Protein AF-A2EBG5-F1 (afdb_monomer)

Mean predicted aligned error: 16.67 Å

pLDDT: mean 77.77, std 15.53, range [26.28, 98.25]

Structure (mmCIF, N/CA/C/O backbone):
data_AF-A2EBG5-F1
#
_entry.id   AF-A2EBG5-F1
#
loop_
_atom_site.group_PDB
_atom_site.id
_atom_site.type_symbol
_atom_site.label_atom_id
_atom_site.label_alt_id
_atom_site.label_comp_id
_atom_site.label_asym_id
_atom_site.label_entity_id
_atom_site.label_seq_id
_atom_site.pdbx_PDB_ins_code
_atom_site.Cartn_x
_atom_site.Cartn_y
_atom_site.Cartn_z
_atom_site.occupancy
_atom_site.B_iso_or_equiv
_atom_site.auth_seq_id
_atom_site.auth_comp_id
_atom_site.auth_asym_id
_atom_site.auth_atom_id
_atom_site.pdbx_PDB_model_num
ATOM 1 N N . MET A 1 1 ? 37.237 -1.252 12.265 1.00 36.84 1 MET A N 1
ATOM 2 C CA . MET A 1 1 ? 36.069 -1.324 13.162 1.00 36.84 1 MET A CA 1
ATOM 3 C C . MET A 1 1 ? 34.846 -1.280 12.258 1.00 36.84 1 MET A C 1
ATOM 5 O O . MET A 1 1 ? 34.469 -0.210 11.811 1.00 36.84 1 MET A O 1
ATOM 9 N N . PHE A 1 2 ? 34.383 -2.451 11.811 1.00 32.06 2 PHE A N 1
ATOM 10 C CA . PHE A 1 2 ? 33.232 -2.589 10.913 1.00 32.06 2 PHE A CA 1
ATOM 11 C C . PHE A 1 2 ? 31.987 -2.681 11.798 1.00 32.06 2 PHE A C 1
ATOM 13 O O . PHE A 1 2 ? 31.692 -3.750 12.328 1.00 32.06 2 PHE A O 1
ATOM 20 N N . GLU A 1 3 ? 31.298 -1.564 12.012 1.00 26.28 3 GLU A N 1
ATOM 21 C CA . GLU A 1 3 ? 29.952 -1.600 12.581 1.00 26.28 3 GLU A CA 1
ATOM 22 C C . GLU A 1 3 ? 29.000 -2.102 11.495 1.00 26.28 3 GLU A C 1
ATOM 24 O O . GLU A 1 3 ? 28.551 -1.370 10.615 1.00 26.28 3 GLU A O 1
ATOM 29 N N . PHE A 1 4 ? 28.751 -3.408 11.527 1.00 34.09 4 PHE A N 1
ATOM 30 C CA . PHE A 1 4 ? 27.651 -4.040 10.817 1.00 34.09 4 PHE A CA 1
ATOM 31 C C . PHE A 1 4 ? 26.354 -3.556 11.484 1.00 34.09 4 PHE A C 1
ATOM 33 O O . PHE A 1 4 ? 25.871 -4.151 12.446 1.00 34.09 4 PHE A O 1
ATOM 40 N N . LEU A 1 5 ? 25.820 -2.426 11.017 1.00 33.69 5 LEU A N 1
ATOM 41 C CA . LEU A 1 5 ? 24.484 -1.963 11.381 1.00 33.69 5 LEU A CA 1
ATOM 42 C C . LEU A 1 5 ? 23.469 -2.927 10.758 1.00 33.69 5 LEU A C 1
ATOM 44 O O . LEU A 1 5 ? 22.979 -2.718 9.651 1.00 33.69 5 LEU A O 1
ATOM 48 N N . PHE A 1 6 ? 23.172 -4.016 11.464 1.00 37.00 6 PHE A N 1
ATOM 49 C CA . PHE A 1 6 ? 21.979 -4.808 11.206 1.00 37.00 6 PHE A CA 1
ATOM 50 C C . PHE A 1 6 ? 20.765 -3.920 11.495 1.00 37.00 6 PHE A C 1
ATOM 52 O O . PHE A 1 6 ? 20.332 -3.798 12.642 1.00 37.00 6 PHE A O 1
ATOM 59 N N . SER A 1 7 ? 20.211 -3.277 10.464 1.00 40.28 7 SER A N 1
ATOM 60 C CA . SER A 1 7 ? 18.866 -2.718 10.554 1.00 40.28 7 SER A CA 1
ATOM 61 C C . SER A 1 7 ? 17.894 -3.895 10.602 1.00 40.28 7 SER A C 1
ATOM 63 O O . SER A 1 7 ? 17.463 -4.407 9.570 1.00 40.28 7 SER A O 1
ATOM 65 N N . PHE A 1 8 ? 17.589 -4.382 11.800 1.00 46.22 8 PHE A N 1
ATOM 66 C CA . PHE A 1 8 ? 16.444 -5.261 11.973 1.00 46.22 8 PHE A CA 1
ATOM 67 C C . PHE A 1 8 ? 15.204 -4.427 11.655 1.00 46.22 8 PHE A C 1
ATOM 69 O O . PHE A 1 8 ? 14.836 -3.544 12.429 1.00 46.22 8 PHE A O 1
ATOM 76 N N . SER A 1 9 ? 14.594 -4.656 10.494 1.00 54.91 9 SER A N 1
ATOM 77 C CA . SER A 1 9 ? 13.242 -4.185 10.235 1.00 54.91 9 SER A CA 1
ATOM 78 C C . SER A 1 9 ? 12.322 -4.924 11.199 1.00 54.91 9 SER A C 1
ATOM 80 O O . SER A 1 9 ? 12.070 -6.118 11.056 1.00 54.91 9 SER A O 1
ATOM 82 N N . CYS A 1 10 ? 11.868 -4.229 12.238 1.00 70.88 10 CYS A N 1
ATOM 83 C CA . CYS A 1 10 ? 10.806 -4.742 13.084 1.00 70.88 10 CYS A CA 1
ATOM 84 C C . CYS A 1 10 ? 9.519 -4.755 12.254 1.00 70.88 10 CYS A C 1
ATOM 86 O O . CYS A 1 10 ? 9.175 -3.754 11.624 1.00 70.88 10 CYS A O 1
ATOM 88 N N . SER A 1 11 ? 8.812 -5.880 12.238 1.00 81.06 11 SER A N 1
ATOM 89 C CA . SER A 1 11 ? 7.458 -5.949 11.703 1.00 81.06 11 SER A CA 1
ATOM 90 C C . SER A 1 11 ? 6.531 -6.672 12.669 1.00 81.06 11 SER A C 1
ATOM 92 O O . SER A 1 11 ? 6.958 -7.523 13.452 1.00 81.06 11 SER A O 1
ATOM 94 N N . ILE A 1 12 ? 5.258 -6.294 12.638 1.00 89.50 12 ILE A N 1
ATOM 95 C CA . ILE A 1 12 ? 4.173 -6.960 13.350 1.00 89.50 12 ILE A CA 1
ATOM 96 C C . ILE A 1 12 ? 3.117 -7.372 12.334 1.00 89.50 12 ILE A C 1
ATOM 98 O O . ILE A 1 12 ? 2.689 -6.565 11.511 1.00 89.50 12 ILE A O 1
ATOM 102 N N . SER A 1 13 ? 2.691 -8.631 12.401 1.00 88.19 13 SER A N 1
ATOM 103 C CA . SER A 1 13 ? 1.616 -9.139 11.555 1.00 88.19 13 SER A CA 1
ATOM 104 C C . SER A 1 13 ? 0.287 -9.107 12.301 1.00 88.19 13 SER A C 1
ATOM 106 O O . SER A 1 13 ? 0.166 -9.646 13.401 1.00 88.19 13 SER A O 1
ATOM 108 N N . ILE A 1 14 ? -0.714 -8.481 11.690 1.00 94.00 14 ILE A N 1
ATOM 109 C CA . ILE A 1 14 ? -2.048 -8.252 12.240 1.00 94.00 14 ILE A CA 1
ATOM 110 C C . ILE A 1 14 ? -3.030 -9.093 11.425 1.00 94.00 14 ILE A C 1
ATOM 112 O O . ILE A 1 14 ? -3.471 -8.702 10.345 1.00 94.00 14 ILE A O 1
ATOM 116 N N . SER A 1 15 ? -3.349 -10.285 11.918 1.00 92.56 15 SER A N 1
ATOM 117 C CA . SER A 1 15 ? -4.176 -11.267 11.202 1.00 92.56 15 SER A CA 1
ATOM 118 C C . SER A 1 15 ? -5.638 -11.314 11.656 1.00 92.56 15 SER A C 1
ATOM 120 O O . SER A 1 15 ? -6.434 -12.035 11.055 1.00 92.56 15 SER A O 1
ATOM 122 N N . GLY A 1 16 ? -6.022 -10.544 12.678 1.00 95.56 16 GLY A N 1
ATOM 123 C CA . GLY A 1 16 ? -7.385 -10.529 13.199 1.00 95.56 16 GLY A CA 1
ATOM 124 C C . GLY A 1 16 ? -7.723 -9.288 14.023 1.00 95.56 16 GLY A C 1
ATOM 125 O O . GLY A 1 16 ? -7.003 -8.292 14.016 1.00 95.56 16 GLY A O 1
ATOM 126 N N . VAL A 1 17 ? -8.865 -9.366 14.704 1.00 97.88 17 VAL A N 1
ATOM 127 C CA . VAL A 1 17 ? -9.251 -8.419 15.759 1.00 97.88 17 VAL A CA 1
ATOM 128 C C . VAL A 1 17 ? -8.441 -8.677 17.026 1.00 97.88 17 VAL A C 1
ATOM 130 O O . VAL A 1 17 ? -7.957 -9.791 17.232 1.00 97.88 17 VAL A O 1
ATOM 133 N N . GLY A 1 18 ? -8.300 -7.660 17.872 1.00 97.69 18 GLY A N 1
ATOM 134 C CA . GLY A 1 18 ? -7.615 -7.803 19.153 1.00 97.69 18 GLY A CA 1
ATOM 135 C C . GLY A 1 18 ? -6.862 -6.558 19.585 1.00 97.69 18 GLY A C 1
ATOM 136 O O . GLY A 1 18 ? -6.832 -5.547 18.885 1.00 97.69 18 GLY A O 1
ATOM 137 N N . TYR A 1 19 ? -6.245 -6.654 20.758 1.00 96.69 19 TYR A N 1
ATOM 138 C CA . TYR A 1 19 ? -5.273 -5.685 21.251 1.00 96.69 19 TYR A CA 1
ATOM 139 C C . TYR A 1 19 ? -3.863 -6.106 20.825 1.00 96.69 19 TYR A C 1
ATOM 141 O O . TYR A 1 19 ? -3.499 -7.276 20.949 1.00 96.69 19 TYR A O 1
ATOM 149 N N . TYR A 1 20 ? -3.076 -5.152 20.346 1.00 95.75 20 TYR A N 1
ATOM 150 C CA . TYR A 1 20 ? -1.728 -5.352 19.834 1.00 95.75 20 TYR A CA 1
ATOM 151 C C . TYR A 1 20 ? -0.775 -4.308 20.416 1.00 95.75 20 TYR A C 1
ATOM 153 O O . TYR A 1 20 ? -1.159 -3.173 20.697 1.00 95.75 20 TYR A O 1
ATOM 161 N N . GLU A 1 21 ? 0.498 -4.682 20.522 1.00 93.00 21 GLU A N 1
ATOM 162 C CA . GLU A 1 21 ? 1.596 -3.765 20.819 1.00 93.00 21 GLU A CA 1
ATOM 163 C C . GLU A 1 21 ? 2.702 -3.964 19.786 1.00 93.00 21 GLU A C 1
ATOM 165 O O . GLU A 1 21 ? 3.140 -5.092 19.558 1.00 93.00 21 GLU A O 1
ATOM 170 N N . ALA A 1 22 ? 3.170 -2.876 19.179 1.00 90.12 22 ALA A N 1
ATOM 171 C CA . ALA A 1 22 ? 4.313 -2.897 18.272 1.00 90.12 22 ALA A CA 1
ATOM 172 C C . ALA A 1 22 ? 5.496 -2.138 18.874 1.00 90.12 22 ALA A C 1
ATOM 174 O O . ALA A 1 22 ? 5.331 -1.019 19.354 1.00 90.12 22 ALA A O 1
ATOM 175 N N . ASP A 1 23 ? 6.699 -2.70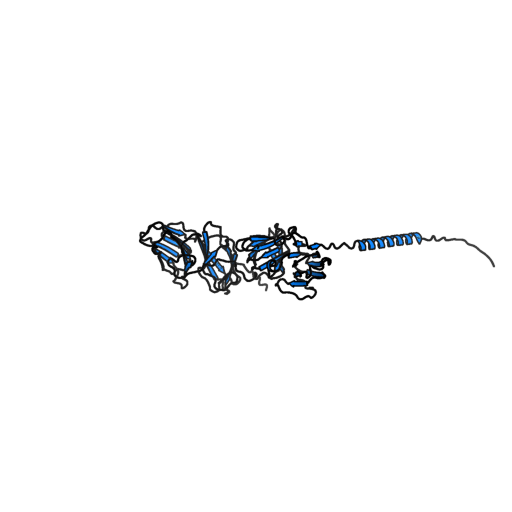3 18.800 1.00 87.50 23 ASP A N 1
ATOM 176 C CA . ASP A 1 23 ? 7.920 -1.956 19.105 1.00 87.50 23 ASP A CA 1
ATOM 177 C C . ASP A 1 23 ? 8.237 -1.031 17.928 1.00 87.50 23 ASP A C 1
ATOM 179 O O . ASP A 1 23 ? 8.564 -1.503 16.838 1.00 87.50 23 ASP A O 1
ATOM 183 N N . VAL A 1 24 ? 8.131 0.282 18.128 1.00 84.56 24 VAL A N 1
ATOM 184 C CA . VAL A 1 24 ? 8.369 1.284 17.083 1.00 84.56 24 VAL A CA 1
ATOM 185 C C . VAL A 1 24 ? 9.722 1.951 17.293 1.00 84.56 24 VAL A C 1
ATOM 187 O O . VAL A 1 24 ? 10.075 2.356 18.401 1.00 84.56 24 VAL A O 1
ATOM 190 N N . THR A 1 25 ? 10.493 2.057 16.212 1.00 79.88 25 THR A N 1
ATOM 191 C CA . THR A 1 25 ? 11.802 2.720 16.181 1.00 79.88 25 THR A CA 1
ATOM 192 C C . THR A 1 25 ? 11.778 3.942 15.263 1.00 79.88 25 THR A C 1
ATOM 194 O O . THR A 1 25 ? 10.877 4.113 14.437 1.00 79.88 25 THR A O 1
ATOM 197 N N . SER A 1 26 ? 12.825 4.763 15.334 1.00 76.00 26 SER A N 1
ATOM 198 C CA . SER A 1 26 ? 13.045 5.866 14.391 1.00 76.00 26 SER A CA 1
ATOM 199 C C . SER A 1 26 ? 13.321 5.411 12.955 1.00 76.00 26 SER A C 1
ATOM 201 O O . SER A 1 26 ? 12.993 6.122 12.009 1.00 76.00 26 SER A O 1
ATOM 203 N N . SER A 1 27 ? 13.856 4.199 12.759 1.00 73.62 27 SER A N 1
ATOM 204 C CA . SER A 1 27 ? 13.999 3.586 11.428 1.00 73.62 27 SER A CA 1
ATOM 205 C C . SER A 1 27 ? 12.669 3.088 10.846 1.00 73.62 27 SER A C 1
ATOM 207 O O . SER A 1 27 ? 12.589 2.788 9.650 1.00 73.62 27 SER A O 1
ATOM 209 N N . GLY A 1 28 ? 11.641 3.017 11.691 1.00 79.44 28 GLY A N 1
ATOM 210 C CA . GLY A 1 28 ? 10.301 2.542 11.404 1.00 79.44 28 GLY A CA 1
ATOM 211 C C . GLY A 1 28 ? 10.121 1.035 11.586 1.00 79.44 28 GLY A C 1
ATOM 212 O O . GLY A 1 28 ? 11.055 0.248 11.429 1.00 79.44 28 GLY A O 1
ATOM 213 N N . THR A 1 29 ? 8.878 0.674 11.874 1.00 83.62 29 THR A N 1
ATOM 214 C CA . THR A 1 29 ? 8.353 -0.669 12.097 1.00 83.62 29 THR A CA 1
ATOM 215 C C . THR A 1 29 ? 7.184 -0.898 11.150 1.00 83.62 29 THR A C 1
ATOM 217 O O . THR A 1 29 ? 6.295 -0.052 11.044 1.00 83.62 29 THR A O 1
ATOM 220 N N . SER A 1 30 ? 7.167 -2.038 10.466 1.00 82.75 30 SER A N 1
ATOM 221 C CA . SER A 1 30 ? 6.079 -2.386 9.551 1.00 82.75 30 SER A CA 1
ATOM 222 C C . SER A 1 30 ? 4.882 -2.959 10.316 1.00 82.75 30 SER A C 1
ATOM 224 O O . SER A 1 30 ? 5.010 -3.962 11.013 1.00 82.75 30 SER A O 1
ATOM 226 N N . LEU A 1 31 ? 3.710 -2.347 10.173 1.00 86.88 31 LEU A N 1
ATOM 227 C CA . LEU A 1 31 ? 2.411 -2.878 10.575 1.00 86.88 31 LEU A CA 1
ATOM 228 C C . LEU A 1 31 ? 1.800 -3.598 9.365 1.00 86.88 31 LEU A C 1
ATOM 230 O O . LEU A 1 31 ? 1.315 -2.953 8.435 1.00 86.88 31 LEU A O 1
ATOM 234 N N . GLU A 1 32 ? 1.864 -4.927 9.349 1.00 85.56 32 GLU A N 1
ATOM 235 C CA . GLU A 1 32 ? 1.430 -5.768 8.230 1.00 85.56 32 GLU A CA 1
ATOM 236 C C . GLU A 1 32 ? 0.035 -6.342 8.493 1.00 85.56 32 GLU A C 1
ATOM 238 O O . GLU A 1 32 ? -0.134 -7.310 9.235 1.00 85.56 32 GLU A O 1
ATOM 243 N N . PHE A 1 33 ? -0.986 -5.769 7.867 1.00 83.19 33 PHE A N 1
ATOM 244 C CA . PHE A 1 33 ? -2.349 -6.275 7.926 1.00 83.19 33 PHE A CA 1
ATOM 245 C C . PHE A 1 33 ? -2.500 -7.500 7.031 1.00 83.19 33 PHE A C 1
ATOM 247 O O . PHE A 1 33 ? -2.171 -7.488 5.851 1.00 83.19 33 PHE A O 1
ATOM 254 N N . ASN A 1 34 ? -3.037 -8.567 7.608 1.00 82.56 34 ASN A N 1
ATOM 255 C CA . ASN A 1 34 ? -3.373 -9.822 6.952 1.00 82.56 34 ASN A CA 1
ATOM 256 C C . ASN A 1 34 ? -4.796 -10.255 7.319 1.00 82.56 34 ASN A C 1
ATOM 258 O O . ASN A 1 34 ? -5.076 -11.442 7.482 1.00 82.56 34 ASN A O 1
ATOM 262 N N . LEU A 1 35 ? -5.707 -9.293 7.406 1.00 85.81 35 LEU A N 1
ATOM 263 C CA . LEU A 1 35 ? -7.063 -9.490 7.895 1.00 85.81 35 LEU A CA 1
ATOM 264 C C . LEU A 1 35 ? -7.906 -10.319 6.904 1.00 85.81 35 LEU A C 1
ATOM 266 O O . LEU A 1 35 ? -7.734 -10.196 5.683 1.00 85.81 35 LEU A O 1
ATOM 270 N N . PRO A 1 36 ? -8.798 -11.197 7.392 1.00 85.94 36 PRO A N 1
ATOM 271 C CA . PRO A 1 36 ? -9.757 -11.892 6.545 1.00 85.94 36 PRO A CA 1
ATOM 272 C C . PRO A 1 36 ? -10.892 -10.950 6.133 1.00 85.94 36 PRO A C 1
ATOM 274 O O . PRO A 1 36 ? -11.310 -10.090 6.900 1.00 85.94 36 PRO A O 1
ATOM 277 N N . ALA A 1 37 ? -11.433 -11.128 4.928 1.00 84.88 37 ALA A N 1
ATOM 278 C CA . ALA A 1 37 ? -12.657 -10.434 4.543 1.00 84.88 37 ALA A CA 1
ATOM 279 C C . ALA A 1 37 ? -13.847 -11.012 5.319 1.00 84.88 37 ALA A C 1
ATOM 281 O O . ALA A 1 37 ? -14.055 -12.226 5.320 1.00 84.88 37 ALA A O 1
ATOM 282 N N . VAL A 1 38 ? -14.637 -10.141 5.950 1.00 89.62 38 VAL A N 1
ATOM 283 C CA . VAL A 1 38 ? -15.869 -10.521 6.647 1.00 89.62 38 VAL A CA 1
ATOM 284 C C . VAL A 1 38 ? -17.043 -9.810 5.973 1.00 89.62 38 VAL A C 1
ATOM 286 O O . VAL A 1 38 ? -17.043 -8.578 5.930 1.00 89.62 38 VAL A O 1
ATOM 289 N N . PRO A 1 39 ? -18.026 -10.551 5.423 1.00 86.12 39 PRO A N 1
ATOM 290 C CA . PRO A 1 39 ? -19.210 -9.953 4.817 1.00 86.12 39 PRO A CA 1
ATOM 291 C C . PRO A 1 39 ? -19.929 -9.013 5.785 1.00 86.12 39 PRO A C 1
ATOM 293 O O . PRO A 1 39 ? -20.035 -9.307 6.974 1.00 86.12 39 PRO A O 1
ATOM 296 N N . ASP A 1 40 ? -20.412 -7.887 5.260 1.00 89.12 40 ASP A N 1
ATOM 297 C CA . ASP A 1 40 ? -21.205 -6.895 5.996 1.00 89.12 40 ASP A CA 1
ATOM 298 C C . ASP A 1 40 ? -20.542 -6.336 7.263 1.00 89.12 40 ASP A C 1
ATOM 300 O O . ASP A 1 40 ? -21.223 -5.830 8.156 1.00 89.12 40 ASP A O 1
ATOM 304 N N . ALA A 1 41 ? -19.211 -6.379 7.342 1.00 93.50 41 ALA A N 1
ATOM 305 C CA . ALA A 1 41 ? -18.442 -5.804 8.435 1.00 93.50 41 ALA A CA 1
ATOM 306 C C . ALA A 1 41 ? -17.219 -5.033 7.927 1.00 93.50 41 ALA A C 1
ATOM 308 O O . ALA A 1 41 ? -16.775 -5.173 6.788 1.00 93.50 41 ALA A O 1
ATOM 309 N N . THR A 1 42 ? -16.687 -4.154 8.769 1.00 92.25 42 THR A N 1
ATOM 310 C CA . THR A 1 42 ? -15.510 -3.342 8.468 1.00 92.25 42 THR A CA 1
ATOM 311 C C . THR A 1 42 ? -14.599 -3.262 9.678 1.00 92.25 42 THR A C 1
ATOM 313 O O . THR A 1 42 ? -15.061 -3.152 10.816 1.00 92.25 42 THR A O 1
ATOM 316 N N . TYR A 1 43 ? -13.298 -3.307 9.412 1.00 95.38 43 TYR A N 1
ATOM 317 C CA . TYR A 1 43 ? -12.276 -3.202 10.436 1.00 95.38 43 TYR A CA 1
ATOM 318 C C . TYR A 1 43 ? -11.983 -1.744 10.790 1.00 95.38 43 TYR A C 1
ATOM 320 O O . TYR A 1 43 ? -11.945 -0.868 9.923 1.00 95.38 43 TYR A O 1
ATOM 328 N N . TYR A 1 44 ? -11.725 -1.498 12.069 1.00 95.00 44 TYR A N 1
ATOM 329 C CA . TYR A 1 44 ? -11.285 -0.216 12.597 1.00 95.00 44 TYR A CA 1
ATOM 330 C C . TYR A 1 44 ? -10.013 -0.408 13.423 1.00 95.00 44 TYR A C 1
ATOM 332 O O . TYR A 1 44 ? -9.952 -1.289 14.273 1.00 95.00 44 TYR A O 1
ATOM 340 N N . LEU A 1 45 ? -9.012 0.430 13.178 1.00 93.50 45 LEU A N 1
ATOM 341 C CA . LEU A 1 45 ? -7.800 0.563 13.983 1.00 93.50 45 LEU A CA 1
ATOM 342 C C . LEU A 1 45 ? -8.008 1.714 14.964 1.00 93.50 45 LEU A C 1
ATOM 344 O O . LEU A 1 45 ? -8.369 2.802 14.524 1.00 93.50 45 LEU A O 1
ATOM 348 N N . ALA A 1 46 ? -7.740 1.519 16.250 1.00 93.81 46 ALA A N 1
ATOM 349 C CA . ALA A 1 46 ? -7.677 2.612 17.217 1.00 93.81 46 ALA A CA 1
ATOM 350 C C . ALA A 1 46 ? -6.369 2.555 18.009 1.00 93.81 46 ALA A C 1
ATOM 352 O O . ALA A 1 46 ? -6.021 1.510 18.552 1.00 93.81 46 ALA A O 1
ATOM 353 N N . PHE A 1 47 ? -5.653 3.670 18.095 1.00 91.12 47 PHE A N 1
ATOM 354 C CA . PHE A 1 47 ? -4.456 3.794 18.923 1.00 91.12 47 PHE A CA 1
ATOM 355 C C . PHE A 1 47 ? -4.860 4.088 20.362 1.00 91.12 47 PHE A C 1
ATOM 357 O O . PHE A 1 47 ? -5.654 4.993 20.613 1.00 91.12 47 PHE A O 1
ATOM 364 N N . SER A 1 48 ? -4.325 3.326 21.316 1.00 88.50 48 SER A N 1
ATOM 365 C CA . SER A 1 48 ? -4.652 3.534 22.728 1.00 88.50 48 SER A CA 1
ATOM 366 C C . SER A 1 48 ? -3.814 4.664 23.334 1.00 88.50 48 SER A C 1
ATOM 368 O O . SER A 1 48 ? -4.277 5.365 24.227 1.00 88.50 48 SER A O 1
ATOM 370 N N . LYS A 1 49 ? -2.589 4.856 22.840 1.00 79.38 49 LYS A N 1
ATOM 371 C CA . LYS A 1 49 ? -1.735 6.006 23.121 1.00 79.38 49 LYS A CA 1
ATOM 372 C C . LYS A 1 49 ? -1.146 6.477 21.808 1.00 79.38 49 LYS A C 1
ATOM 374 O O . LYS A 1 49 ? -0.423 5.736 21.145 1.00 79.38 49 LYS A O 1
ATOM 379 N N . LYS A 1 50 ? -1.444 7.718 21.445 1.00 69.12 50 LYS A N 1
ATOM 380 C CA . LYS A 1 50 ? -0.836 8.362 20.291 1.00 69.12 50 LYS A CA 1
ATOM 381 C C . LYS A 1 50 ? 0.188 9.371 20.782 1.00 69.12 50 LYS A C 1
ATOM 383 O O . LYS A 1 50 ? -0.167 10.425 21.306 1.00 69.12 50 LYS A O 1
ATOM 388 N N . ASP A 1 51 ? 1.459 9.035 20.600 1.00 65.56 51 ASP A N 1
ATOM 389 C CA . ASP A 1 51 ? 2.525 10.020 20.724 1.00 65.56 51 ASP A CA 1
ATOM 390 C C . ASP A 1 51 ? 2.381 11.040 19.581 1.00 65.56 51 ASP A C 1
ATOM 392 O O . ASP A 1 51 ? 2.128 10.672 18.430 1.00 65.56 51 ASP A O 1
ATOM 396 N N . TYR A 1 52 ? 2.536 12.330 19.877 1.00 63.00 52 TYR A N 1
ATOM 397 C CA . TYR A 1 52 ? 2.540 13.391 18.864 1.00 63.00 52 TYR A CA 1
ATOM 398 C C . TYR A 1 52 ? 3.692 13.222 17.861 1.00 63.00 52 TYR A C 1
ATOM 400 O O . TYR A 1 52 ? 3.659 13.808 16.782 1.00 63.00 52 TYR A O 1
ATOM 408 N N . GLN A 1 53 ? 4.691 12.412 18.214 1.00 69.44 53 GLN A N 1
ATOM 409 C CA . GLN A 1 53 ? 5.825 12.051 17.375 1.00 69.44 53 GLN A CA 1
ATOM 410 C C . GLN A 1 53 ? 5.579 10.845 16.464 1.00 69.44 53 GLN A C 1
ATOM 412 O O . GLN A 1 53 ? 6.445 10.527 15.646 1.00 69.44 53 GLN A O 1
ATOM 417 N N . LEU A 1 54 ? 4.441 10.155 16.599 1.00 75.94 54 LEU A N 1
ATOM 418 C CA . LEU A 1 54 ? 4.112 9.029 15.735 1.00 75.94 54 LEU A CA 1
ATOM 419 C C . LEU A 1 54 ? 3.896 9.521 14.301 1.00 75.94 54 LEU A C 1
ATOM 421 O O . LEU A 1 54 ? 2.971 10.279 14.010 1.00 75.94 54 LEU A O 1
ATOM 425 N N . SER A 1 55 ? 4.737 9.026 13.405 1.00 76.62 55 SER A N 1
ATOM 426 C CA . SER A 1 55 ? 4.613 9.159 11.965 1.00 76.62 55 SER A CA 1
ATOM 427 C C . SER A 1 55 ? 4.197 7.815 11.392 1.00 76.62 55 SER A C 1
ATOM 429 O O . SER A 1 55 ? 4.877 6.804 11.582 1.00 76.62 55 SER A O 1
ATOM 431 N N . LEU A 1 56 ? 3.071 7.802 10.692 1.00 76.56 56 LEU A N 1
ATOM 432 C CA . LEU A 1 56 ? 2.694 6.681 9.847 1.00 76.56 56 LEU A CA 1
ATOM 433 C C . LEU A 1 56 ? 3.120 7.061 8.439 1.00 76.56 56 LEU A C 1
ATOM 435 O O . LEU A 1 56 ? 2.756 8.127 7.949 1.00 76.56 56 LEU A O 1
ATOM 439 N N . ASP A 1 57 ? 3.921 6.211 7.807 1.00 72.69 57 ASP A N 1
ATOM 440 C CA . ASP A 1 57 ? 4.281 6.350 6.400 1.00 72.69 57 ASP A CA 1
ATOM 441 C C . ASP A 1 57 ? 5.071 7.618 6.050 1.00 72.69 57 ASP A C 1
ATOM 443 O O . ASP A 1 57 ? 5.125 8.047 4.899 1.00 72.69 57 ASP A O 1
ATOM 447 N N . GLY A 1 58 ? 5.741 8.205 7.044 1.00 61.88 58 GLY A N 1
ATOM 448 C CA . GLY A 1 58 ? 6.490 9.449 6.884 1.00 61.88 58 GLY A CA 1
ATOM 449 C C . GLY A 1 58 ? 5.636 10.711 7.042 1.00 61.88 58 GLY A C 1
ATOM 450 O O . GLY A 1 58 ? 6.202 11.803 7.074 1.00 61.88 58 GLY A O 1
ATOM 451 N N . GLU A 1 59 ? 4.314 10.595 7.206 1.00 63.06 59 GLU A N 1
ATOM 452 C CA . GLU A 1 59 ? 3.449 11.731 7.524 1.00 63.06 59 GLU A CA 1
ATOM 453 C C . GLU A 1 59 ? 3.372 11.944 9.045 1.00 63.06 59 GLU A C 1
ATOM 455 O O . GLU A 1 59 ? 2.757 11.182 9.790 1.00 63.06 59 GLU A O 1
ATOM 460 N N . SER A 1 60 ? 3.996 13.029 9.511 1.00 57.25 60 SER A N 1
ATOM 461 C CA . SER A 1 60 ? 3.987 13.461 10.916 1.00 57.25 60 SER A CA 1
ATOM 462 C C . SER A 1 60 ? 2.812 14.385 11.273 1.00 57.25 60 SER A C 1
ATOM 464 O O . SER A 1 60 ? 2.649 14.771 12.432 1.00 57.25 60 SER A O 1
ATOM 466 N N . SER A 1 61 ? 1.969 14.773 10.307 1.00 48.94 61 SER A N 1
ATOM 467 C CA . SER A 1 61 ? 0.885 15.730 10.544 1.00 48.94 61 SER A CA 1
ATOM 468 C C . SER A 1 61 ? -0.351 15.053 11.138 1.00 48.94 61 SER A C 1
ATOM 470 O O . SER A 1 61 ? -1.291 14.693 10.437 1.00 48.94 61 SER A O 1
ATOM 472 N N . ASN A 1 62 ? -0.338 14.926 12.463 1.00 56.97 62 ASN A N 1
ATOM 473 C CA . ASN A 1 62 ? -1.484 14.673 13.334 1.00 56.97 62 ASN A CA 1
ATOM 474 C C . ASN A 1 62 ? -2.401 13.499 12.904 1.00 56.97 62 ASN A C 1
ATOM 476 O O . ASN A 1 62 ? -3.581 13.721 12.617 1.00 56.97 62 ASN A O 1
ATOM 480 N N . PRO A 1 63 ? -1.885 12.253 12.887 1.00 64.75 63 PRO A N 1
ATOM 481 C CA . PRO A 1 63 ? -2.664 11.078 12.502 1.00 64.75 63 PRO A CA 1
ATOM 482 C C . PRO A 1 63 ? -3.984 10.988 13.298 1.00 64.75 63 PRO A C 1
ATOM 484 O O . PRO A 1 63 ? -4.014 11.318 14.476 1.00 64.75 63 PRO A O 1
ATOM 487 N N . SER A 1 64 ? -5.105 10.571 12.713 1.00 74.56 64 SER A N 1
ATOM 488 C CA . SER A 1 64 ? -6.309 10.285 13.515 1.00 74.56 64 SER A CA 1
ATOM 489 C C . SER A 1 64 ? -5.992 9.234 14.594 1.00 74.56 64 SER A C 1
ATOM 491 O O . SER A 1 64 ? -5.129 8.388 14.390 1.00 74.56 64 SER A O 1
ATOM 493 N N . ASP A 1 65 ? -6.670 9.258 15.742 1.00 84.44 65 ASP A N 1
ATOM 494 C CA . ASP A 1 65 ? -6.527 8.174 16.735 1.00 84.44 65 ASP A CA 1
ATOM 495 C C . ASP A 1 65 ? -7.266 6.906 16.302 1.00 84.44 65 ASP A C 1
ATOM 497 O O . ASP A 1 65 ? -6.991 5.823 16.804 1.00 84.44 65 ASP A O 1
ATOM 501 N N . ILE A 1 66 ? -8.219 7.047 15.377 1.00 89.00 66 ILE A N 1
ATOM 502 C CA . ILE A 1 66 ? -9.064 5.963 14.882 1.00 89.00 66 ILE A CA 1
ATOM 503 C C . ILE A 1 66 ? -9.098 6.017 13.359 1.00 89.00 66 ILE A C 1
ATOM 505 O O . ILE A 1 66 ? -9.305 7.085 12.776 1.00 89.00 66 ILE A O 1
ATOM 509 N N . TYR A 1 67 ? -8.958 4.863 12.722 1.00 86.94 67 TYR A N 1
ATOM 510 C CA . TYR A 1 67 ? -9.002 4.693 11.277 1.00 86.94 67 TYR A CA 1
ATOM 511 C C . TYR A 1 67 ? -9.907 3.543 10.882 1.00 86.94 67 TYR A C 1
ATOM 513 O O . TYR A 1 67 ? -10.018 2.551 11.597 1.00 86.94 67 TYR A O 1
ATOM 521 N N . ARG A 1 68 ? -10.503 3.644 9.697 1.00 87.62 68 ARG A N 1
ATOM 522 C CA . ARG A 1 68 ? -11.183 2.518 9.054 1.00 87.62 68 ARG A CA 1
ATOM 523 C C . ARG A 1 68 ? -10.206 1.785 8.136 1.00 87.62 68 ARG A C 1
ATOM 525 O O . ARG A 1 68 ? -9.615 2.422 7.269 1.00 87.62 68 ARG A O 1
ATOM 532 N N . ILE A 1 69 ? -10.038 0.479 8.306 1.00 85.38 69 ILE A N 1
ATOM 533 C CA . ILE A 1 69 ? -9.139 -0.334 7.478 1.00 85.38 69 ILE A CA 1
ATOM 534 C C . ILE A 1 69 ? -9.931 -0.880 6.289 1.00 85.38 69 ILE A C 1
ATOM 536 O O . ILE A 1 69 ? -10.753 -1.781 6.446 1.00 85.38 69 ILE A O 1
ATOM 540 N N . ASP A 1 70 ? -9.661 -0.341 5.101 1.00 74.12 70 ASP A N 1
ATOM 541 C CA . ASP A 1 70 ? -10.311 -0.779 3.858 1.00 74.12 70 ASP A CA 1
ATOM 542 C C . ASP A 1 70 ? -9.454 -1.788 3.079 1.00 74.12 70 ASP A C 1
ATOM 544 O O . ASP A 1 70 ? -9.987 -2.691 2.436 1.00 74.12 70 ASP A O 1
ATOM 548 N N . ASN A 1 71 ? -8.123 -1.678 3.165 1.00 72.31 71 ASN A N 1
ATOM 549 C CA . ASN A 1 71 ? -7.207 -2.639 2.561 1.00 72.31 71 ASN A CA 1
ATOM 550 C C . ASN A 1 71 ? -6.754 -3.668 3.606 1.00 72.31 71 ASN A C 1
ATOM 552 O O . ASN A 1 71 ? -5.898 -3.408 4.449 1.00 72.31 71 ASN A O 1
ATOM 556 N N . LEU A 1 72 ? -7.331 -4.864 3.519 1.00 80.12 72 LEU A N 1
ATOM 557 C CA . LEU A 1 72 ? -7.114 -5.958 4.468 1.00 80.12 72 LEU A CA 1
ATOM 558 C C . LEU A 1 72 ? -5.716 -6.597 4.377 1.00 80.12 72 LEU A C 1
ATOM 560 O O . LEU A 1 72 ? -5.376 -7.416 5.231 1.00 80.12 72 LEU A O 1
ATOM 564 N N . LYS A 1 73 ? -4.932 -6.248 3.347 1.00 76.81 73 LYS A N 1
ATOM 565 C CA . LYS A 1 73 ? -3.577 -6.759 3.067 1.00 76.81 73 LYS A CA 1
ATOM 566 C C . LYS A 1 73 ? -2.504 -5.663 3.066 1.00 76.81 73 LYS A C 1
ATOM 568 O O . LYS A 1 73 ? -1.451 -5.813 2.452 1.00 76.81 73 LYS A O 1
ATOM 573 N N . ALA A 1 74 ? -2.801 -4.532 3.694 1.00 68.19 74 ALA A N 1
ATOM 574 C CA . ALA A 1 74 ? -1.938 -3.365 3.696 1.00 68.19 74 ALA A CA 1
ATOM 575 C C . ALA A 1 74 ? -0.709 -3.516 4.607 1.00 68.19 74 ALA A C 1
ATOM 577 O O . ALA A 1 74 ? -0.756 -4.184 5.633 1.00 68.19 74 ALA A O 1
ATOM 578 N N . ILE A 1 75 ? 0.376 -2.832 4.259 1.00 75.75 75 ILE A N 1
ATOM 579 C CA . ILE A 1 75 ? 1.596 -2.711 5.061 1.00 75.75 75 ILE A CA 1
ATOM 580 C C . ILE A 1 75 ? 1.871 -1.226 5.273 1.00 75.75 75 ILE A C 1
ATOM 582 O O . ILE A 1 75 ? 2.036 -0.500 4.294 1.00 75.75 75 ILE A O 1
ATOM 586 N N . TYR A 1 76 ? 1.947 -0.801 6.532 1.00 76.56 76 TYR A N 1
ATOM 587 C CA . TYR A 1 76 ? 2.226 0.584 6.920 1.00 76.56 76 TYR A CA 1
ATOM 588 C C . TYR A 1 76 ? 3.526 0.655 7.698 1.00 76.56 76 TYR A C 1
ATOM 590 O O . TYR A 1 76 ? 3.853 -0.262 8.439 1.00 76.56 76 TYR A O 1
ATOM 598 N N . LYS A 1 77 ? 4.258 1.756 7.591 1.00 79.75 77 LYS A N 1
ATOM 599 C CA . LYS A 1 77 ? 5.490 1.986 8.334 1.00 79.75 77 LYS A CA 1
ATOM 600 C C . LYS A 1 77 ? 5.227 2.975 9.463 1.00 79.75 77 LYS A C 1
ATOM 602 O O . LYS A 1 77 ? 5.158 4.177 9.239 1.00 79.75 77 LYS A O 1
ATOM 607 N N . ALA A 1 78 ? 5.103 2.480 10.687 1.00 83.69 78 ALA A N 1
ATOM 608 C CA . ALA A 1 78 ? 5.041 3.320 11.875 1.00 83.69 78 ALA A CA 1
ATOM 609 C C . ALA A 1 78 ? 6.455 3.707 12.309 1.00 83.69 78 ALA A C 1
ATOM 611 O O . ALA A 1 78 ? 7.322 2.851 12.407 1.00 83.69 78 ALA A O 1
ATOM 612 N N . SER A 1 79 ? 6.710 4.977 12.584 1.00 81.50 79 SER A N 1
ATOM 613 C CA . SER A 1 79 ? 7.999 5.475 13.073 1.00 81.50 79 SER A CA 1
ATOM 614 C C . SER A 1 79 ? 7.774 6.564 14.113 1.00 81.50 79 SER A C 1
ATOM 616 O O . SER A 1 79 ? 6.734 7.215 14.109 1.00 81.50 79 SER A O 1
ATOM 618 N N . MET A 1 80 ? 8.731 6.766 15.012 1.00 79.38 80 MET A N 1
ATOM 619 C CA . MET A 1 80 ? 8.716 7.888 15.957 1.00 79.38 80 MET A CA 1
ATOM 620 C C . MET A 1 80 ? 9.997 8.695 15.805 1.00 79.38 80 MET A C 1
ATOM 622 O O . MET A 1 80 ? 11.045 8.134 15.497 1.00 79.38 80 MET A O 1
ATOM 626 N N . SER A 1 81 ? 9.925 10.012 15.991 1.00 70.50 81 SER A N 1
ATOM 627 C CA . SER A 1 81 ? 11.107 10.868 15.836 1.00 70.50 81 SER A CA 1
ATOM 628 C C . SER A 1 81 ? 12.163 10.673 16.928 1.00 70.50 81 SER A C 1
ATOM 630 O O . SER A 1 81 ? 13.337 10.936 16.666 1.00 70.50 81 SER A O 1
ATOM 632 N N . ASP A 1 82 ? 11.782 10.217 18.124 1.00 67.56 82 ASP A N 1
ATOM 633 C CA . ASP A 1 82 ? 12.734 9.924 19.198 1.00 67.56 82 ASP A CA 1
ATOM 634 C C . ASP A 1 82 ? 13.480 8.594 18.958 1.00 67.56 82 ASP A C 1
ATOM 636 O O . ASP A 1 82 ? 12.950 7.633 18.399 1.00 67.56 82 ASP A O 1
ATOM 640 N N . GLN A 1 83 ? 14.747 8.540 19.372 1.00 58.81 83 GLN A N 1
ATOM 641 C CA . GLN A 1 83 ? 15.625 7.374 19.223 1.00 58.81 83 GLN A CA 1
ATOM 642 C C . GLN A 1 83 ? 15.317 6.258 20.231 1.00 58.81 83 GLN A C 1
ATOM 644 O O . GLN A 1 83 ? 15.916 5.181 20.168 1.00 58.81 83 GLN A O 1
ATOM 649 N N . THR A 1 84 ? 14.400 6.494 21.167 1.00 60.53 84 THR A N 1
ATOM 650 C CA . THR A 1 84 ? 13.977 5.491 22.135 1.00 60.53 84 THR A CA 1
ATOM 651 C C . THR A 1 84 ? 12.964 4.534 21.498 1.00 60.53 84 THR A C 1
ATOM 653 O O . THR A 1 84 ? 12.037 4.933 20.797 1.00 60.53 84 THR A O 1
ATOM 656 N N . ARG A 1 85 ? 13.164 3.224 21.702 1.00 59.28 85 ARG A N 1
ATOM 657 C CA . ARG A 1 85 ? 12.132 2.229 21.385 1.00 59.28 85 ARG A CA 1
ATOM 658 C C . ARG A 1 85 ? 10.935 2.508 22.284 1.00 59.28 85 ARG A C 1
ATOM 660 O O . ARG A 1 85 ? 11.063 2.342 23.497 1.00 59.28 85 ARG A O 1
ATOM 667 N N . SER A 1 86 ? 9.792 2.844 21.698 1.00 75.88 86 SER A N 1
ATOM 668 C CA . SER A 1 86 ? 8.531 2.893 22.443 1.00 75.88 86 SER A CA 1
ATOM 669 C C . SER A 1 86 ? 7.563 1.860 21.905 1.00 75.88 86 SER A C 1
ATOM 671 O O . SER A 1 86 ? 7.534 1.546 20.712 1.00 75.88 86 SER A O 1
ATOM 673 N N . LYS A 1 87 ? 6.758 1.328 22.819 1.00 86.44 87 LYS A N 1
ATOM 674 C CA . LYS A 1 87 ? 5.627 0.488 22.464 1.00 86.44 87 LYS A CA 1
ATOM 675 C C . LYS A 1 87 ? 4.515 1.366 21.911 1.00 86.44 87 LYS A C 1
ATOM 677 O O . LYS A 1 87 ? 4.128 2.342 22.551 1.00 86.44 87 LYS A O 1
ATOM 682 N N . LEU A 1 88 ? 3.997 0.989 20.750 1.00 88.50 88 LEU A N 1
ATOM 683 C CA . LEU A 1 88 ? 2.797 1.542 20.145 1.00 88.50 88 LEU A CA 1
ATOM 684 C C . LEU A 1 88 ? 1.632 0.573 20.390 1.00 88.50 88 LEU A C 1
ATOM 686 O O . LEU A 1 88 ? 1.511 -0.417 19.664 1.00 88.50 88 LEU A O 1
ATOM 690 N N . PRO A 1 89 ? 0.806 0.816 21.416 1.00 91.69 89 PRO A N 1
ATOM 691 C CA . PRO A 1 89 ? -0.381 0.017 21.686 1.00 91.69 89 PRO A CA 1
ATOM 692 C C . PRO A 1 89 ? -1.591 0.450 20.838 1.00 91.69 89 PRO A C 1
ATOM 694 O O . PRO A 1 89 ? -1.889 1.641 20.686 1.00 91.69 89 PRO A O 1
ATOM 697 N N . PHE A 1 90 ? -2.310 -0.523 20.278 1.00 94.00 90 PHE A N 1
ATOM 698 C CA . PHE A 1 90 ? -3.492 -0.294 19.443 1.00 94.00 90 PHE A CA 1
ATOM 699 C C . PHE A 1 90 ? -4.472 -1.473 19.472 1.00 94.00 90 PHE A C 1
ATOM 701 O O . PHE A 1 90 ? -4.118 -2.598 19.809 1.00 94.00 90 PHE A O 1
ATOM 708 N N . GLY A 1 91 ? -5.725 -1.213 19.104 1.00 96.75 91 GLY A N 1
ATOM 709 C CA . GLY A 1 91 ? -6.785 -2.209 18.980 1.00 96.75 91 GLY A CA 1
ATOM 710 C C . GLY A 1 91 ? -7.327 -2.302 17.557 1.00 96.75 91 GLY A C 1
ATOM 711 O O . GLY A 1 91 ? -7.443 -1.289 16.865 1.00 96.75 91 GLY A O 1
ATOM 712 N N . ILE A 1 92 ? -7.690 -3.514 17.143 1.00 97.69 92 ILE A N 1
ATOM 713 C CA . ILE A 1 92 ? -8.410 -3.805 15.903 1.00 97.69 92 ILE A CA 1
ATOM 714 C C . ILE A 1 92 ? -9.822 -4.263 16.254 1.00 97.69 92 ILE A C 1
ATOM 716 O O . ILE A 1 92 ? -10.006 -5.309 16.874 1.00 97.69 92 ILE A O 1
ATOM 720 N N . PHE A 1 93 ? -10.810 -3.485 15.825 1.00 98.25 93 PHE A N 1
ATOM 721 C CA . PHE A 1 93 ? -12.233 -3.749 16.011 1.00 98.25 93 PHE A CA 1
ATOM 722 C C . PHE A 1 93 ? -12.866 -4.189 14.696 1.00 98.25 93 PHE A C 1
ATOM 724 O O . PHE A 1 93 ? -12.505 -3.682 13.636 1.00 98.25 93 PHE A O 1
ATOM 731 N N . LEU A 1 94 ? -13.854 -5.072 14.760 1.00 97.62 94 LEU A N 1
ATOM 732 C CA . LEU A 1 94 ? -14.716 -5.434 13.645 1.00 97.62 94 LEU A CA 1
ATOM 733 C C . LEU A 1 94 ? -16.145 -5.014 13.981 1.00 97.62 94 LEU A C 1
ATOM 735 O O . LEU A 1 94 ? -16.724 -5.484 14.956 1.00 97.62 94 LEU A O 1
ATOM 739 N N . VAL A 1 95 ? -16.713 -4.129 13.165 1.00 96.50 95 VAL A N 1
ATOM 740 C CA . VAL A 1 95 ? -18.058 -3.569 13.363 1.00 96.50 95 VAL A CA 1
ATOM 741 C C . VAL A 1 95 ? -18.871 -3.794 12.088 1.00 96.50 95 VAL A C 1
ATOM 743 O O . VAL A 1 95 ? -18.300 -3.665 11.001 1.00 96.50 95 VAL A O 1
ATOM 746 N N . PRO A 1 96 ? -20.177 -4.113 12.156 1.00 94.69 96 PRO A N 1
ATOM 747 C CA . PRO A 1 96 ? -21.000 -4.239 10.958 1.00 94.69 96 PRO A CA 1
ATOM 748 C C . PRO A 1 96 ? -20.974 -2.973 10.098 1.00 94.69 96 PRO A C 1
ATOM 750 O O . PRO A 1 96 ? -20.806 -1.867 10.601 1.00 94.69 96 PRO A O 1
ATOM 753 N N . THR A 1 97 ? -21.178 -3.104 8.791 1.00 88.19 97 THR A N 1
ATOM 754 C CA . THR A 1 97 ? -21.298 -1.956 7.875 1.00 88.19 97 THR A CA 1
ATOM 755 C C . THR A 1 97 ? -22.601 -1.185 8.097 1.00 88.19 97 THR A C 1
ATOM 757 O O . THR A 1 97 ? -22.667 0.020 7.840 1.00 88.19 97 THR A O 1
ATOM 760 N N . SER A 1 98 ? -23.633 -1.866 8.605 1.00 88.56 98 SER A N 1
ATOM 761 C CA . SER A 1 98 ? -24.948 -1.302 8.902 1.00 88.56 98 SER A CA 1
ATOM 762 C C . SER A 1 98 ? -25.152 -1.108 10.405 1.00 88.56 98 SER A C 1
ATOM 764 O O . SER A 1 98 ? -25.399 -2.063 11.139 1.00 88.56 98 SER A O 1
ATOM 766 N N . PHE A 1 99 ? -25.098 0.148 10.840 1.00 90.81 99 PHE A N 1
ATOM 767 C CA . PHE A 1 99 ? -25.343 0.591 12.214 1.00 90.81 99 PHE A CA 1
ATOM 768 C C . PHE A 1 99 ? -25.886 2.027 12.244 1.00 90.81 99 PHE A C 1
ATOM 770 O O . PHE A 1 99 ? -25.739 2.782 11.268 1.00 90.81 99 PHE A O 1
ATOM 777 N N . ASP A 1 100 ? -26.473 2.408 13.381 1.00 88.44 100 ASP A N 1
ATOM 778 C CA . ASP A 1 100 ? -27.089 3.721 13.609 1.00 88.44 100 ASP A CA 1
ATOM 779 C C . ASP A 1 100 ? -26.175 4.690 14.360 1.00 88.44 100 ASP A C 1
ATOM 781 O O . ASP A 1 100 ? -26.250 5.902 14.132 1.00 88.44 100 ASP A O 1
ATOM 785 N N . ALA A 1 101 ? -25.309 4.159 15.226 1.00 90.62 101 ALA A N 1
ATOM 786 C CA . ALA A 1 101 ? -24.302 4.909 15.966 1.00 90.62 101 ALA A CA 1
ATOM 787 C C . ALA A 1 101 ? -23.075 4.042 16.284 1.00 90.62 101 ALA A C 1
ATOM 789 O O . ALA A 1 101 ? -23.203 2.841 16.523 1.00 90.62 101 ALA A O 1
ATOM 790 N N . LEU A 1 102 ? -21.901 4.672 16.286 1.00 93.81 102 LEU A N 1
ATOM 791 C CA . LEU A 1 102 ? -20.627 4.067 16.665 1.00 93.81 102 LEU A CA 1
ATOM 792 C C . LEU A 1 102 ? -19.848 5.062 17.521 1.00 93.81 102 LEU A C 1
ATOM 794 O O . LEU A 1 102 ? -19.573 6.182 17.084 1.00 93.81 102 LEU A O 1
ATOM 798 N N . GLU A 1 103 ? -19.493 4.635 18.723 1.00 94.94 103 GLU A N 1
ATOM 799 C CA . GLU A 1 103 ? -18.754 5.418 19.704 1.00 94.94 103 GLU A CA 1
ATOM 800 C C . GLU A 1 103 ? -17.493 4.669 20.149 1.00 94.94 103 GLU A C 1
ATOM 802 O O . GLU A 1 103 ? -17.455 3.439 20.176 1.00 94.94 103 GLU A O 1
ATOM 807 N N . PHE A 1 104 ? -16.442 5.417 20.473 1.00 95.25 104 PHE A N 1
ATOM 808 C CA . PHE A 1 104 ? -15.154 4.908 20.923 1.00 95.25 104 PHE A CA 1
ATOM 809 C C . PHE A 1 104 ? -14.792 5.532 22.264 1.00 95.25 104 PHE A C 1
ATOM 811 O O . PHE A 1 104 ? -14.799 6.759 22.405 1.00 95.25 104 PHE A O 1
ATOM 818 N N . TRP A 1 105 ? -14.427 4.682 23.219 1.00 94.06 105 TRP A N 1
ATOM 819 C CA . TRP A 1 105 ? -13.902 5.078 24.518 1.00 94.06 105 TRP A CA 1
ATOM 820 C C . TRP A 1 105 ? -12.490 4.519 24.698 1.00 94.06 105 TRP A C 1
ATOM 822 O O . TRP A 1 105 ? -12.290 3.326 24.925 1.00 94.06 105 TRP A O 1
ATOM 832 N N . ILE A 1 106 ? -11.495 5.383 24.539 1.00 93.00 106 ILE A N 1
ATOM 833 C CA . ILE A 1 106 ? -10.076 5.030 24.557 1.00 93.00 106 ILE A CA 1
ATOM 834 C C . ILE A 1 106 ? -9.468 5.509 25.875 1.00 93.00 106 ILE A C 1
ATOM 836 O O . ILE A 1 106 ? -9.694 6.645 26.273 1.00 93.00 106 ILE A O 1
ATOM 840 N N . GLN A 1 107 ? -8.699 4.643 26.539 1.00 91.38 107 GLN A N 1
ATOM 841 C CA . GLN A 1 107 ? -8.082 4.879 27.853 1.00 91.38 107 GLN A CA 1
ATOM 842 C C . GLN A 1 107 ? -9.076 5.401 28.908 1.00 91.38 107 GLN A C 1
ATOM 844 O O . GLN A 1 107 ? -8.796 6.410 29.555 1.00 91.38 107 GLN A O 1
ATOM 849 N N . PRO A 1 108 ? -10.233 4.741 29.114 1.00 89.56 108 PRO A N 1
ATOM 850 C CA . PRO A 1 108 ? -11.168 5.168 30.148 1.00 89.56 108 PRO A CA 1
ATOM 851 C C . PRO A 1 108 ? -10.485 5.240 31.524 1.00 89.56 108 PRO A C 1
ATOM 853 O O . PRO A 1 108 ? -9.637 4.401 31.849 1.00 89.56 108 PRO A O 1
ATOM 856 N N . ASN A 1 109 ? -10.884 6.223 32.334 1.00 84.31 109 ASN A N 1
ATOM 857 C CA . ASN A 1 109 ? -10.429 6.383 33.719 1.00 84.31 109 ASN A CA 1
ATOM 858 C C . ASN A 1 109 ? -10.801 5.192 34.629 1.00 84.31 109 ASN A C 1
ATOM 860 O O . ASN A 1 109 ? -11.663 4.383 34.288 1.00 84.31 109 ASN A O 1
ATOM 864 N N . SER A 1 110 ? -10.176 5.124 35.819 1.00 82.25 110 SER A N 1
ATOM 865 C CA . SER A 1 110 ? -10.300 4.034 36.816 1.00 82.25 110 SER A CA 1
ATOM 866 C C . SER A 1 110 ? -11.734 3.563 37.076 1.00 82.25 110 SER A C 1
ATOM 868 O O . SER A 1 110 ? -11.977 2.363 37.215 1.00 82.25 110 SER A O 1
ATOM 870 N N . THR A 1 111 ? -12.686 4.494 37.094 1.00 83.81 111 THR A N 1
ATOM 871 C CA . THR A 1 111 ? -14.121 4.211 37.098 1.00 83.81 111 THR A CA 1
ATOM 872 C C . THR A 1 111 ? -14.822 5.123 36.103 1.00 83.81 111 THR A C 1
ATOM 874 O O . THR A 1 111 ? -14.704 6.345 36.197 1.00 83.81 111 THR A O 1
ATOM 877 N N . GLY A 1 112 ? -15.583 4.538 35.186 1.00 83.38 112 GLY A N 1
ATOM 878 C CA . GLY A 1 112 ? -16.376 5.261 34.202 1.00 83.38 112 GLY A CA 1
ATOM 879 C C . GLY A 1 112 ? -17.795 4.709 34.142 1.00 83.38 112 GLY A C 1
ATOM 880 O O . GLY A 1 112 ? -18.027 3.529 34.391 1.00 83.38 112 GLY A O 1
ATOM 881 N N . THR A 1 113 ? -18.764 5.558 33.816 1.00 86.44 113 THR A N 1
ATOM 882 C CA . THR A 1 113 ? -20.139 5.128 33.542 1.00 86.44 113 THR A CA 1
ATOM 883 C C . THR A 1 113 ? -20.551 5.629 32.169 1.00 86.44 113 THR A C 1
ATOM 885 O O . THR A 1 113 ? -20.359 6.800 31.854 1.00 86.44 113 THR A O 1
ATOM 888 N N . TYR A 1 114 ? -21.121 4.743 31.363 1.00 85.81 114 TYR A N 1
ATOM 889 C CA . TYR A 1 114 ? -21.705 5.062 30.070 1.00 85.81 114 TYR A CA 1
ATOM 890 C C . TYR A 1 114 ? -23.183 4.694 30.101 1.00 85.81 114 TYR A C 1
ATOM 892 O O . TYR A 1 114 ? -23.537 3.553 30.386 1.00 85.81 114 TYR A O 1
ATOM 900 N N . GLN A 1 115 ? -24.052 5.664 29.837 1.00 85.44 115 GLN A N 1
ATOM 901 C CA . GLN A 1 115 ? -25.497 5.452 29.820 1.00 85.44 115 GLN A CA 1
ATOM 902 C C . GLN A 1 115 ? -26.011 5.569 28.394 1.00 85.44 115 GLN A C 1
ATOM 904 O O . GLN A 1 115 ? -25.749 6.569 27.723 1.00 85.44 115 GLN A O 1
ATOM 909 N N . ILE A 1 116 ? -26.761 4.567 27.940 1.00 80.50 116 ILE A N 1
ATOM 910 C CA . ILE A 1 116 ? -27.505 4.672 26.688 1.00 80.50 116 ILE A CA 1
ATOM 911 C C . ILE A 1 116 ? -28.878 5.261 27.023 1.00 80.50 116 ILE A C 1
ATOM 913 O O . ILE A 1 116 ? -29.665 4.604 27.711 1.00 80.50 116 ILE A O 1
ATOM 917 N N . PRO A 1 117 ? -29.181 6.494 26.571 1.00 73.12 117 PRO A N 1
ATOM 918 C CA . PRO A 1 117 ? -30.455 7.124 26.871 1.00 73.12 117 PRO A CA 1
ATOM 919 C C . PRO A 1 117 ? -31.602 6.411 26.151 1.00 73.12 117 PRO A C 1
ATOM 921 O O . PRO A 1 117 ? -31.426 5.775 25.110 1.00 73.12 117 PRO A O 1
ATOM 924 N N . GLN A 1 118 ? -32.812 6.585 26.680 1.00 71.75 118 GLN A N 1
ATOM 925 C CA . GLN A 1 118 ? -34.038 6.188 25.998 1.00 71.75 118 GLN A CA 1
ATOM 926 C C . GLN A 1 118 ? -34.151 6.913 24.647 1.00 71.75 118 GLN A C 1
ATOM 928 O O . GLN A 1 118 ? -34.015 8.135 24.572 1.00 71.75 118 GLN A O 1
ATOM 933 N N . LEU A 1 119 ? -34.455 6.173 23.578 1.00 66.06 119 LEU A N 1
ATOM 934 C CA . LEU A 1 119 ? -34.703 6.737 22.250 1.00 66.06 119 LEU A CA 1
ATOM 935 C C . LEU A 1 119 ? -36.131 6.396 21.809 1.00 66.06 119 LEU A C 1
ATOM 937 O O . LEU A 1 119 ? -36.594 5.270 21.954 1.00 66.06 119 LEU A O 1
ATOM 941 N N . THR A 1 120 ? -36.851 7.386 21.282 1.00 60.41 120 THR A N 1
ATOM 942 C CA . THR A 1 120 ? -38.300 7.305 21.019 1.00 60.41 120 THR A CA 1
ATOM 943 C C . THR A 1 120 ? -38.680 6.674 19.672 1.00 60.41 120 THR A C 1
ATOM 945 O O . THR A 1 120 ? -39.864 6.439 19.434 1.00 60.41 120 THR A O 1
ATOM 948 N N . ASN A 1 121 ? -37.707 6.366 18.806 1.00 56.97 121 ASN A N 1
ATOM 949 C CA . ASN A 1 121 ? -37.919 5.914 17.422 1.00 56.97 121 ASN A CA 1
ATOM 950 C C . ASN A 1 121 ? -37.285 4.535 17.139 1.00 56.97 121 ASN A C 1
ATOM 952 O O . ASN A 1 121 ? -36.429 4.103 17.903 1.00 56.97 121 ASN A O 1
ATOM 956 N N . ASN A 1 122 ? -37.733 3.906 16.036 1.00 60.12 122 ASN A N 1
ATOM 957 C CA . ASN A 1 122 ? -37.438 2.561 15.489 1.00 60.12 122 ASN A CA 1
ATOM 958 C C . ASN A 1 122 ? -36.061 1.941 15.803 1.00 60.12 122 ASN A C 1
ATOM 960 O O . ASN A 1 122 ? -35.091 2.659 16.012 1.00 60.12 122 ASN A O 1
ATOM 964 N N . SER A 1 123 ? -35.999 0.600 15.733 1.00 58.94 123 SER A N 1
ATOM 965 C CA . SER A 1 123 ? -34.824 -0.261 15.967 1.00 58.94 123 SER A CA 1
ATOM 966 C C . SER A 1 123 ? -33.495 0.412 15.620 1.00 58.94 123 SER A C 1
ATOM 968 O O . SER A 1 123 ? -33.194 0.614 14.441 1.00 58.94 123 SER A O 1
ATOM 970 N N . LYS A 1 124 ? -32.708 0.732 16.650 1.00 76.38 124 LYS A N 1
ATOM 971 C CA . LYS A 1 124 ? -31.346 1.235 16.494 1.00 76.38 124 LYS A CA 1
ATOM 972 C C . LYS A 1 124 ? -30.341 0.180 16.927 1.00 76.38 124 LYS A C 1
ATOM 974 O O . LYS A 1 124 ? -30.532 -0.450 17.966 1.00 76.38 124 LYS A O 1
ATOM 979 N N . LYS A 1 125 ? -29.270 0.040 16.151 1.00 88.69 125 LYS A N 1
ATOM 980 C CA . LYS A 1 125 ? -28.051 -0.684 16.511 1.00 88.69 125 LYS A CA 1
ATOM 981 C C . LYS A 1 125 ? -26.959 0.312 16.866 1.00 88.69 125 LYS A C 1
ATOM 983 O O . LYS A 1 125 ? -26.490 1.067 16.007 1.00 88.69 125 LYS A O 1
ATOM 988 N N . ILE A 1 126 ? -26.582 0.318 18.138 1.00 89.75 126 ILE A N 1
ATOM 989 C CA . ILE A 1 126 ? -25.553 1.198 18.693 1.00 89.75 126 ILE A CA 1
ATOM 990 C C . ILE A 1 126 ? -24.346 0.343 19.056 1.00 89.75 126 ILE A C 1
ATOM 992 O O . ILE A 1 126 ? -24.498 -0.654 19.760 1.00 89.75 126 ILE A O 1
ATOM 996 N N . TYR A 1 127 ? -23.163 0.751 18.602 1.00 94.25 127 TYR A N 1
ATOM 997 C CA . TYR A 1 127 ? -21.903 0.092 18.932 1.00 94.25 127 TYR A CA 1
ATOM 998 C C . TYR A 1 127 ? -21.020 0.998 19.787 1.00 94.25 127 TYR A C 1
ATOM 1000 O O . TYR A 1 127 ? -20.822 2.168 19.456 1.00 94.25 127 TYR A O 1
ATOM 1008 N N . LEU A 1 128 ? -20.459 0.437 20.857 1.00 95.12 128 LEU A N 1
ATOM 1009 C CA . LEU A 1 128 ? -19.440 1.073 21.687 1.00 95.12 128 LEU A CA 1
ATOM 1010 C C . LEU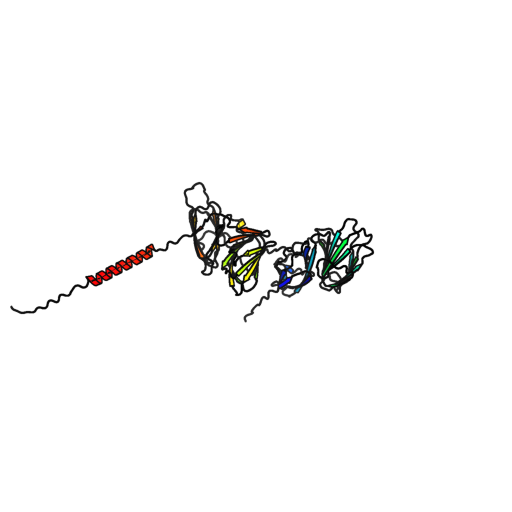 A 1 128 ? -18.170 0.216 21.674 1.00 95.12 128 LEU A C 1
ATOM 1012 O O . LEU A 1 128 ? -18.173 -0.928 22.131 1.00 95.12 128 LEU A O 1
ATOM 1016 N N . CYS A 1 129 ? -17.084 0.787 21.164 1.00 97.25 129 CYS A N 1
ATOM 1017 C CA . CYS A 1 129 ? -15.755 0.187 21.134 1.00 97.25 129 CYS A CA 1
ATOM 1018 C C . CYS A 1 129 ? -14.905 0.769 22.266 1.00 97.25 129 CYS A C 1
ATOM 1020 O O . CYS A 1 129 ? -14.739 1.984 22.358 1.00 97.25 129 CYS A O 1
ATOM 1022 N N . ILE A 1 130 ? -14.347 -0.080 23.122 1.00 95.81 130 ILE A N 1
ATOM 1023 C CA . ILE A 1 130 ? -13.561 0.336 24.286 1.00 95.81 130 ILE A CA 1
ATOM 1024 C C . ILE A 1 130 ? -12.152 -0.237 24.177 1.00 95.81 130 ILE A C 1
ATOM 1026 O O . ILE A 1 130 ? -11.986 -1.421 23.882 1.00 95.81 130 ILE A O 1
ATOM 1030 N N . LEU A 1 131 ? -11.146 0.603 24.418 1.00 95.69 131 LEU A N 1
ATOM 1031 C CA . LEU A 1 131 ? -9.729 0.253 24.331 1.00 95.69 131 LEU A CA 1
ATOM 1032 C C . LEU A 1 131 ? -8.968 0.786 25.545 1.00 95.69 131 LEU A C 1
ATOM 1034 O O . LEU A 1 131 ? -9.077 1.967 25.864 1.00 95.69 131 LEU A O 1
ATOM 1038 N N . ASN A 1 132 ? -8.152 -0.042 26.192 1.00 93.12 132 ASN A N 1
ATOM 1039 C CA . ASN A 1 132 ? -7.284 0.384 27.291 1.00 93.12 132 ASN A CA 1
ATOM 1040 C C . ASN A 1 132 ? -6.002 -0.461 27.320 1.00 93.12 132 ASN A C 1
ATOM 1042 O O . ASN A 1 132 ? -6.036 -1.654 27.032 1.00 93.12 132 ASN A O 1
ATOM 1046 N N . ASP A 1 133 ? -4.878 0.136 27.714 1.00 91.25 133 ASP A N 1
ATOM 1047 C CA . ASP A 1 133 ? -3.625 -0.612 27.917 1.00 91.25 133 ASP A CA 1
ATOM 1048 C C . ASP A 1 133 ? -3.645 -1.463 29.180 1.00 91.25 133 ASP A C 1
ATOM 1050 O O . ASP A 1 133 ? -2.936 -2.461 29.279 1.00 91.25 133 ASP A O 1
ATOM 1054 N N . ASN A 1 134 ? -4.472 -1.082 30.150 1.00 90.75 134 ASN A N 1
ATOM 1055 C CA . ASN A 1 134 ? -4.699 -1.874 31.345 1.00 90.75 134 ASN A CA 1
ATOM 1056 C C . ASN A 1 134 ? -5.990 -2.680 31.186 1.00 90.75 134 ASN A C 1
ATOM 1058 O O . ASN A 1 134 ? -6.974 -2.138 30.670 1.00 90.75 134 ASN A O 1
ATOM 1062 N N . PRO A 1 135 ? -6.032 -3.933 31.671 1.00 92.06 135 PRO A N 1
ATOM 1063 C CA . PRO A 1 135 ? -7.247 -4.726 31.640 1.00 92.06 135 PRO A CA 1
ATOM 1064 C C . PRO A 1 135 ? -8.427 -4.003 32.303 1.00 92.06 135 PRO A C 1
ATOM 1066 O O . PRO A 1 135 ? -8.343 -3.538 33.444 1.00 92.06 135 PRO A O 1
ATOM 1069 N N . ILE A 1 136 ? -9.540 -3.939 31.580 1.00 92.50 136 ILE A N 1
ATOM 1070 C CA . ILE A 1 136 ? -10.817 -3.386 32.012 1.00 92.50 136 ILE A CA 1
ATOM 1071 C C . ILE A 1 136 ? -11.780 -4.501 32.406 1.00 92.50 136 ILE A C 1
ATOM 1073 O O . ILE A 1 136 ? -11.731 -5.625 31.895 1.00 92.50 136 ILE A O 1
ATOM 1077 N N . SER A 1 137 ? -12.681 -4.161 33.317 1.00 93.50 137 SER A N 1
ATOM 1078 C CA . SER A 1 137 ? -13.859 -4.946 33.656 1.00 93.50 137 SER A CA 1
ATOM 1079 C C . SER A 1 137 ? -15.101 -4.075 33.509 1.00 93.50 137 SER A C 1
ATOM 1081 O O . SER A 1 137 ? -15.094 -2.908 33.890 1.00 93.50 137 SER A O 1
ATOM 1083 N N . ILE A 1 138 ? -16.168 -4.626 32.948 1.00 92.19 138 ILE A N 1
ATOM 1084 C CA . ILE A 1 138 ? -17.415 -3.917 32.677 1.00 92.19 138 ILE A CA 1
ATOM 1085 C C . ILE A 1 138 ? -18.554 -4.701 33.305 1.00 92.19 138 ILE A C 1
ATOM 1087 O O . ILE A 1 138 ? -18.701 -5.894 33.042 1.00 92.19 138 ILE A O 1
ATOM 1091 N N . THR A 1 139 ? -19.374 -4.012 34.085 1.00 93.06 139 THR A N 1
ATOM 1092 C CA . THR A 1 139 ? -20.661 -4.501 34.570 1.00 93.06 139 THR A CA 1
ATOM 1093 C C . THR A 1 139 ? -21.762 -3.810 33.783 1.00 93.06 139 THR A C 1
ATOM 1095 O O . THR A 1 139 ? -21.795 -2.583 33.693 1.00 93.06 139 THR A O 1
ATOM 1098 N N . ILE A 1 140 ? -22.656 -4.600 33.205 1.00 89.38 140 ILE A N 1
ATOM 1099 C CA . ILE A 1 140 ? -23.795 -4.132 32.424 1.00 89.38 140 ILE A CA 1
ATOM 1100 C C . ILE A 1 140 ? -25.033 -4.273 33.297 1.00 89.38 140 ILE A C 1
ATOM 1102 O O . ILE A 1 140 ? -25.409 -5.384 33.674 1.00 89.38 140 ILE A O 1
ATOM 1106 N N . THR A 1 141 ? -25.663 -3.146 33.605 1.00 86.94 141 THR A N 1
ATOM 1107 C CA . THR A 1 141 ? -26.911 -3.103 34.360 1.00 86.94 141 THR A CA 1
ATOM 1108 C C . THR A 1 141 ? -28.029 -2.684 33.418 1.00 86.94 141 THR A C 1
ATOM 1110 O O . THR A 1 141 ? -28.033 -1.567 32.894 1.00 86.94 141 THR A O 1
ATOM 1113 N N . GLN A 1 142 ? -28.969 -3.599 33.195 1.00 77.56 142 GLN A N 1
ATOM 1114 C CA . GLN A 1 142 ? -30.196 -3.334 32.455 1.00 77.56 142 GLN A CA 1
ATOM 1115 C C . GLN A 1 142 ? -31.305 -3.054 33.462 1.00 77.56 142 GLN A C 1
ATOM 1117 O O . GLN A 1 142 ? -31.809 -3.965 34.123 1.00 77.56 142 GLN A O 1
ATOM 1122 N N . ASP A 1 143 ? -31.673 -1.788 33.607 1.00 69.25 143 ASP A N 1
ATOM 1123 C CA . ASP A 1 143 ? -32.718 -1.396 34.542 1.00 69.25 143 ASP A CA 1
ATOM 1124 C C . ASP A 1 143 ? -34.084 -1.695 33.917 1.00 69.25 143 ASP A C 1
ATOM 1126 O O . ASP A 1 143 ? -34.709 -0.822 33.340 1.00 69.25 143 ASP A O 1
ATOM 1130 N N . SER A 1 144 ? -34.587 -2.929 34.003 1.00 69.38 144 SER A N 1
ATOM 1131 C CA . SER A 1 144 ? -35.921 -3.328 33.497 1.00 69.38 144 SER A CA 1
ATOM 1132 C C . SER A 1 144 ? -36.187 -3.117 31.990 1.00 69.38 144 SER A C 1
ATOM 1134 O O . SER A 1 144 ? -37.336 -3.226 31.558 1.00 69.38 144 SER A O 1
ATOM 1136 N N . ASP A 1 145 ? -35.154 -2.852 31.181 1.00 69.31 145 ASP A N 1
ATOM 1137 C CA . ASP A 1 145 ? -35.279 -2.787 29.723 1.00 69.31 145 ASP A CA 1
ATOM 1138 C C . ASP A 1 145 ? -35.298 -4.186 29.081 1.00 69.31 145 ASP A C 1
ATOM 1140 O O . ASP A 1 145 ? -34.650 -5.118 29.551 1.00 69.31 145 ASP A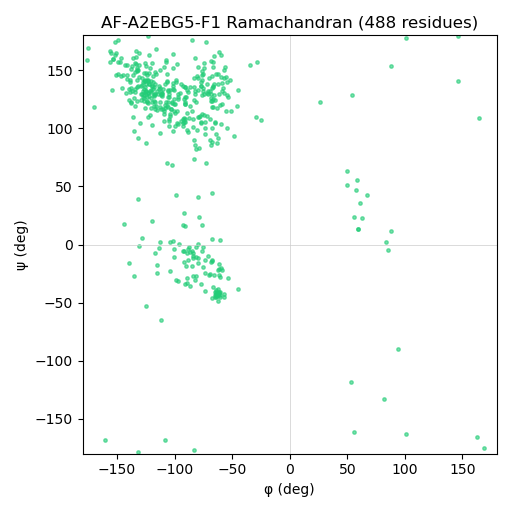 O 1
ATOM 1144 N N . THR A 1 146 ? -36.091 -4.360 28.019 1.00 73.44 146 THR A N 1
ATOM 1145 C CA . THR A 1 146 ? -36.180 -5.622 27.253 1.00 73.44 146 THR A CA 1
ATOM 1146 C C . THR A 1 146 ? -35.185 -5.665 26.093 1.00 73.44 146 THR A C 1
ATOM 1148 O O . THR A 1 146 ? -35.323 -6.462 25.163 1.00 73.44 146 THR A O 1
ATOM 1151 N N . ASN A 1 147 ? -34.185 -4.782 26.110 1.00 77.50 147 ASN A N 1
ATOM 1152 C CA . ASN A 1 147 ? -33.257 -4.638 25.004 1.00 77.50 147 ASN A CA 1
ATOM 1153 C C . ASN A 1 147 ? -32.191 -5.723 25.033 1.00 77.50 147 ASN A C 1
ATOM 1155 O O . ASN A 1 147 ? -31.855 -6.289 26.071 1.00 77.50 147 ASN A O 1
ATOM 1159 N N . THR A 1 148 ? -31.664 -6.037 23.854 1.00 85.50 148 THR A N 1
ATOM 1160 C CA . THR A 1 148 ? -30.588 -7.014 23.736 1.00 85.50 148 THR A CA 1
ATOM 1161 C C . THR A 1 148 ? -29.258 -6.284 23.818 1.00 85.50 148 THR A C 1
ATOM 1163 O O . THR A 1 148 ? -28.971 -5.421 22.987 1.00 85.50 148 THR A O 1
ATOM 1166 N N . VAL A 1 149 ? -28.441 -6.654 24.800 1.00 88.56 149 VAL A N 1
ATOM 1167 C CA . VAL A 1 149 ? -27.041 -6.238 24.887 1.00 88.56 149 VAL A CA 1
ATOM 1168 C C . VAL A 1 149 ? -26.171 -7.426 24.506 1.00 88.56 149 VAL A C 1
ATOM 1170 O O . VAL A 1 149 ? -26.257 -8.488 25.124 1.00 88.56 149 VAL A O 1
ATOM 1173 N N . LEU A 1 150 ? -25.331 -7.244 23.492 1.00 93.88 150 LEU A N 1
ATOM 1174 C CA . LEU A 1 150 ? -24.305 -8.209 23.121 1.00 93.88 150 LEU A CA 1
ATOM 1175 C C . LEU A 1 150 ? -22.922 -7.625 23.391 1.00 93.88 150 LEU A C 1
ATOM 1177 O O . LEU A 1 150 ? -22.694 -6.422 23.276 1.00 93.88 150 LEU A O 1
ATOM 1181 N N . SER A 1 151 ? -21.971 -8.493 23.704 1.00 94.44 151 SER A N 1
ATOM 1182 C CA . SER A 1 151 ? -20.586 -8.135 23.958 1.00 94.44 151 SER A CA 1
ATOM 1183 C C . SER A 1 151 ? -19.599 -9.044 23.230 1.00 94.44 151 SER A C 1
ATOM 1185 O O . SER A 1 151 ? -19.917 -10.149 22.769 1.00 94.44 151 SER A O 1
ATOM 1187 N N . SER A 1 152 ? -18.384 -8.525 23.111 1.00 96.00 152 SER A N 1
ATOM 1188 C CA . SER A 1 152 ? -17.193 -9.174 22.581 1.00 96.00 152 SER A CA 1
ATOM 1189 C C . SER A 1 152 ? -15.977 -8.663 23.356 1.00 96.00 152 SER A C 1
ATOM 1191 O O . SER A 1 152 ? -15.862 -7.462 23.600 1.00 96.00 152 SER A O 1
ATOM 1193 N N . LYS A 1 153 ? -15.080 -9.571 23.757 1.00 95.44 153 LYS A N 1
ATOM 1194 C CA . LYS A 1 153 ? -13.899 -9.273 24.597 1.00 95.44 153 LYS A CA 1
ATOM 1195 C C . LYS A 1 153 ? -12.589 -9.181 23.814 1.00 95.44 153 LYS A C 1
ATOM 1197 O O . LYS A 1 153 ? -11.532 -9.053 24.422 1.00 95.44 153 LYS A O 1
ATOM 1202 N N . ASP A 1 154 ? -12.649 -9.317 22.497 1.00 95.38 154 ASP A N 1
ATOM 1203 C CA . ASP A 1 154 ? -11.494 -9.401 21.598 1.00 95.38 154 ASP A CA 1
ATOM 1204 C C . ASP A 1 154 ? -11.592 -8.404 20.429 1.00 95.38 154 ASP A C 1
ATOM 1206 O O . ASP A 1 154 ? -10.753 -8.412 19.536 1.00 95.38 154 ASP A O 1
ATOM 1210 N N . GLY A 1 155 ? -12.609 -7.537 20.420 1.00 95.75 155 GLY A N 1
ATOM 1211 C CA . GLY A 1 155 ? -12.857 -6.599 19.323 1.00 95.75 155 GLY A CA 1
ATOM 1212 C C . GLY A 1 155 ? -13.630 -7.202 18.147 1.00 95.75 155 GLY A C 1
ATOM 1213 O O . GLY A 1 155 ? -13.858 -6.507 17.161 1.00 95.75 155 GLY A O 1
ATOM 1214 N N . ASN A 1 156 ? -14.046 -8.473 18.214 1.00 97.38 156 ASN A N 1
ATOM 1215 C CA . ASN A 1 156 ? -14.892 -9.092 17.191 1.00 97.38 156 ASN A CA 1
ATOM 1216 C C . ASN A 1 156 ? -16.337 -8.575 17.255 1.00 97.38 156 ASN A C 1
ATOM 1218 O O . ASN A 1 156 ? -16.725 -7.893 18.205 1.00 97.38 156 ASN A O 1
ATOM 1222 N N . LEU A 1 157 ? -17.156 -8.988 16.287 1.00 96.06 157 LEU A N 1
ATOM 1223 C CA . LEU A 1 157 ? -18.599 -8.772 16.316 1.00 96.06 157 LEU A CA 1
ATOM 1224 C C . LEU A 1 157 ? -19.196 -9.303 17.637 1.00 96.06 157 LEU A C 1
ATOM 1226 O O . LEU A 1 157 ? -18.972 -10.476 17.959 1.00 96.06 157 LEU A O 1
ATOM 1230 N N . PRO A 1 158 ? -19.958 -8.483 18.385 1.00 94.88 158 PRO A N 1
ATOM 1231 C CA . PRO A 1 158 ? -20.606 -8.900 19.625 1.00 94.88 158 PRO A CA 1
ATOM 1232 C C . PRO A 1 158 ? -21.539 -10.099 19.430 1.00 94.88 158 PRO A C 1
ATOM 1234 O O . PRO A 1 158 ? -22.366 -10.117 18.521 1.00 94.88 158 PRO A O 1
ATOM 1237 N N . LYS A 1 159 ? -21.395 -11.120 20.283 1.00 93.56 159 LYS A N 1
ATOM 1238 C CA . LYS A 1 159 ? -22.192 -12.367 20.226 1.00 93.56 159 LYS A CA 1
ATOM 1239 C C . LYS A 1 159 ? -22.617 -12.892 21.597 1.00 93.56 159 LYS A C 1
ATOM 1241 O O . LYS A 1 159 ? -23.480 -13.761 21.658 1.00 93.56 159 LYS A O 1
ATOM 1246 N N . SER A 1 160 ? -22.003 -12.410 22.678 1.00 91.31 160 SER A N 1
ATOM 1247 C CA . SER A 1 160 ? -22.244 -12.897 24.040 1.00 91.31 160 SER A CA 1
ATOM 1248 C C . SER A 1 160 ? -23.221 -11.990 24.784 1.00 91.31 160 SER A C 1
ATOM 1250 O O . SER A 1 160 ? -23.098 -10.777 24.701 1.00 91.31 160 SER A O 1
ATOM 1252 N N . THR A 1 161 ? -24.148 -12.546 25.560 1.00 90.31 161 THR A N 1
ATOM 1253 C CA . THR A 1 161 ? -25.066 -11.784 26.433 1.00 90.31 161 THR A CA 1
ATOM 1254 C C . THR A 1 161 ? -24.509 -11.620 27.851 1.00 90.31 161 THR A C 1
ATOM 1256 O O . THR A 1 161 ? -25.256 -11.560 28.826 1.00 90.31 161 THR A O 1
ATOM 1259 N N . GLU A 1 162 ? -23.185 -11.640 28.003 1.00 87.81 162 GLU A N 1
ATOM 1260 C CA . GLU A 1 162 ? -22.541 -11.493 29.305 1.00 87.81 162 GLU A CA 1
ATOM 1261 C C . GLU A 1 162 ? -22.796 -10.112 29.907 1.00 87.81 162 GLU A C 1
ATOM 1263 O O . GLU A 1 162 ? -22.440 -9.089 29.327 1.00 87.81 162 GLU A O 1
ATOM 1268 N N . THR A 1 163 ? -23.345 -10.100 31.120 1.00 85.25 163 THR A N 1
ATOM 1269 C CA . THR A 1 163 ? -23.563 -8.883 31.914 1.00 85.25 163 THR A CA 1
ATOM 1270 C C . THR A 1 163 ? -22.321 -8.459 32.695 1.00 85.25 163 THR A C 1
ATOM 1272 O O . THR A 1 163 ? -22.297 -7.397 33.314 1.00 85.25 163 THR A O 1
ATOM 1275 N N . THR A 1 164 ? -21.271 -9.282 32.705 1.00 90.44 164 THR A N 1
ATOM 1276 C CA . THR A 1 164 ? -19.986 -8.954 33.320 1.00 90.44 164 THR A CA 1
ATOM 1277 C C . THR A 1 164 ? -18.849 -9.416 32.426 1.00 90.44 164 THR A C 1
ATOM 1279 O O . THR A 1 164 ? -18.703 -10.597 32.125 1.00 90.44 164 THR A O 1
ATOM 1282 N N . ILE A 1 165 ? -18.013 -8.466 32.032 1.00 91.88 165 ILE A N 1
ATOM 1283 C CA . ILE A 1 165 ? -16.794 -8.674 31.260 1.00 91.88 165 ILE A CA 1
ATOM 1284 C C . ILE A 1 165 ? -15.638 -8.374 32.202 1.00 91.88 165 ILE A C 1
ATOM 1286 O O . ILE A 1 165 ? -15.648 -7.336 32.852 1.00 91.88 165 ILE A O 1
ATOM 1290 N N . SER A 1 166 ? -14.644 -9.247 32.301 1.00 91.06 166 SER A N 1
ATOM 1291 C CA . SER A 1 166 ? -13.506 -9.037 33.194 1.00 91.06 166 SER A CA 1
ATOM 1292 C C . SER A 1 166 ? -12.185 -9.304 32.489 1.00 91.06 166 SER A C 1
ATOM 1294 O O . SER A 1 166 ? -12.070 -10.237 31.694 1.00 91.06 166 SER A O 1
ATOM 1296 N N . GLY A 1 167 ? -11.192 -8.471 32.804 1.00 89.56 167 GLY A N 1
ATOM 1297 C CA . GLY A 1 167 ? -9.788 -8.720 32.488 1.00 89.56 167 GLY A CA 1
ATOM 1298 C C . GLY A 1 167 ? -9.432 -8.705 31.000 1.00 89.56 167 GLY A C 1
ATOM 1299 O O . GLY A 1 167 ? -8.665 -9.560 30.570 1.00 89.56 167 GLY A O 1
ATOM 1300 N N . THR A 1 168 ? -9.955 -7.760 30.215 1.00 94.06 168 THR A N 1
ATOM 1301 C CA . THR A 1 168 ? -9.575 -7.598 28.794 1.00 94.06 168 THR A CA 1
ATOM 1302 C C . THR A 1 168 ? -9.115 -6.177 28.486 1.00 94.06 168 THR A C 1
ATOM 1304 O O . THR A 1 168 ? -9.489 -5.249 29.183 1.00 94.06 168 THR A O 1
ATOM 1307 N N . ASN A 1 169 ? -8.312 -5.983 27.446 1.00 95.25 169 ASN A N 1
ATOM 1308 C CA . ASN A 1 169 ? -7.844 -4.673 26.982 1.00 95.25 169 ASN A CA 1
ATOM 1309 C C . ASN A 1 169 ? -8.749 -4.043 25.914 1.00 95.25 169 ASN A C 1
ATOM 1311 O O . ASN A 1 169 ? -8.632 -2.854 25.613 1.00 95.25 169 ASN A O 1
ATOM 1315 N N . ILE A 1 170 ? -9.638 -4.842 25.325 1.00 96.94 170 ILE A N 1
ATOM 1316 C CA . ILE A 1 170 ? -10.480 -4.446 24.202 1.00 96.94 170 ILE A CA 1
ATOM 1317 C C . ILE A 1 170 ? -11.887 -5.015 24.382 1.00 96.94 170 ILE A C 1
ATOM 1319 O O . ILE A 1 170 ? -12.060 -6.184 24.721 1.00 96.94 170 ILE A O 1
ATOM 1323 N N . VAL A 1 171 ? -12.910 -4.191 24.167 1.00 96.56 171 VAL A N 1
ATOM 1324 C CA . VAL A 1 171 ? -14.311 -4.625 24.225 1.00 96.56 171 VAL A CA 1
ATOM 1325 C C . VAL A 1 171 ? -15.100 -3.987 23.095 1.00 96.56 171 VAL A C 1
ATOM 1327 O O . VAL A 1 171 ? -14.927 -2.810 22.798 1.00 96.56 171 VAL A O 1
ATOM 1330 N N . THR A 1 172 ? -16.000 -4.755 22.487 1.00 96.69 172 THR A N 1
ATOM 1331 C CA . THR A 1 172 ? -17.072 -4.211 21.644 1.00 96.69 172 THR A CA 1
ATOM 1332 C C . THR A 1 172 ? -18.412 -4.555 22.268 1.00 96.69 172 THR A C 1
ATOM 1334 O O . THR A 1 172 ? -18.662 -5.712 22.604 1.00 96.69 172 THR A O 1
ATOM 1337 N N . LEU A 1 173 ? -19.265 -3.552 22.431 1.00 94.62 173 LEU A N 1
ATOM 1338 C CA . LEU A 1 173 ? -20.627 -3.691 22.926 1.00 94.62 173 LEU A CA 1
ATOM 1339 C C . LEU A 1 173 ? -21.594 -3.326 21.806 1.00 94.62 173 LEU A C 1
ATOM 1341 O O . LEU A 1 173 ? -21.389 -2.331 21.113 1.00 94.62 173 LEU A O 1
ATOM 1345 N N . GLU A 1 174 ? -22.641 -4.122 21.646 1.00 93.69 174 GLU A N 1
ATOM 1346 C CA . GLU A 1 174 ? -23.790 -3.822 20.801 1.00 93.69 174 GLU A CA 1
ATOM 1347 C C . GLU A 1 174 ? -25.022 -3.683 21.685 1.00 93.69 174 GLU A C 1
ATOM 1349 O O . GLU A 1 174 ? -25.320 -4.554 22.501 1.00 93.69 174 GLU A O 1
ATOM 1354 N N . TYR A 1 175 ? -25.772 -2.614 21.462 1.00 88.50 175 TYR A N 1
ATOM 1355 C CA . TYR A 1 175 ? -27.106 -2.442 22.005 1.00 88.50 175 TYR A CA 1
ATOM 1356 C C . TYR A 1 175 ? -28.125 -2.461 20.867 1.00 88.50 175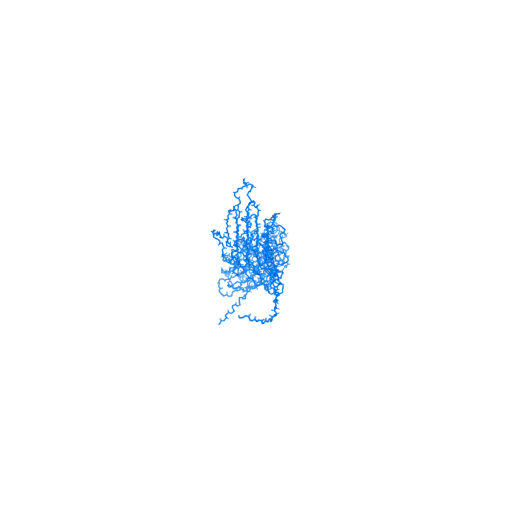 TYR A C 1
ATOM 1358 O O . TYR A 1 175 ? -28.084 -1.609 19.972 1.00 88.50 175 TYR A O 1
ATOM 1366 N N . SER A 1 176 ? -29.028 -3.441 20.918 1.00 85.12 176 SER A N 1
ATOM 1367 C CA . SER A 1 176 ? -30.074 -3.693 19.929 1.00 85.12 176 SER A CA 1
ATOM 1368 C C . SER A 1 176 ? -31.459 -3.545 20.566 1.00 85.12 176 SER A C 1
ATOM 1370 O O . SER A 1 176 ? -31.792 -4.219 21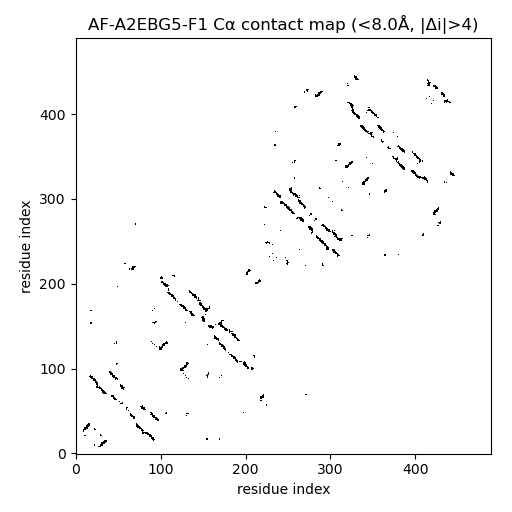.543 1.00 85.12 176 SER A O 1
ATOM 1372 N N . TYR A 1 177 ? -32.280 -2.665 19.990 1.00 74.94 177 TYR A N 1
ATOM 1373 C CA . TYR A 1 177 ? -33.614 -2.328 20.495 1.00 74.94 177 TYR A CA 1
ATOM 1374 C C . TYR A 1 177 ? -34.724 -3.063 19.738 1.00 74.94 177 TYR A C 1
ATOM 1376 O O . TYR A 1 177 ? -34.852 -2.883 18.522 1.00 74.94 177 TYR A O 1
ATOM 1384 N N . ILE A 1 178 ? -35.541 -3.853 20.445 1.00 58.72 178 ILE A N 1
ATOM 1385 C CA . ILE A 1 178 ? -36.624 -4.652 19.837 1.00 58.72 178 ILE A CA 1
ATOM 1386 C C . ILE A 1 178 ? -38.023 -4.188 20.301 1.00 58.72 178 ILE A C 1
ATOM 1388 O O . ILE A 1 178 ? -38.973 -4.309 19.532 1.00 58.72 178 ILE A O 1
ATOM 1392 N N . GLU A 1 179 ? -38.171 -3.541 21.468 1.00 56.22 179 GLU A N 1
ATOM 1393 C CA . GLU A 1 179 ? -39.472 -3.075 21.989 1.00 56.22 179 GLU A CA 1
ATOM 1394 C C . GLU A 1 179 ? -39.388 -1.766 22.795 1.00 56.22 179 GLU A C 1
ATOM 1396 O O . GLU A 1 179 ? -38.327 -1.387 23.281 1.00 56.22 179 GLU A O 1
ATOM 1401 N N . LYS A 1 180 ? -40.529 -1.068 22.954 1.00 56.78 180 LYS A N 1
ATOM 1402 C CA . LYS A 1 180 ? -40.648 0.200 23.700 1.00 56.78 180 LYS A CA 1
ATOM 1403 C C . LYS A 1 180 ? -40.330 0.054 25.198 1.00 56.78 180 LYS A C 1
ATOM 1405 O O . LYS A 1 180 ? -41.248 -0.117 25.990 1.00 56.78 180 LYS A O 1
ATOM 1410 N N . SER A 1 181 ? -39.058 0.178 25.581 1.00 57.75 181 SER A N 1
ATOM 1411 C CA . SER A 1 181 ? -38.618 0.263 26.985 1.00 57.75 181 SER A CA 1
ATOM 1412 C C . SER A 1 181 ? -38.787 1.679 27.568 1.00 57.75 181 SER A C 1
ATOM 1414 O O . SER A 1 181 ? -38.597 2.685 26.875 1.00 57.75 181 SER A O 1
ATOM 1416 N N . THR A 1 182 ? -39.121 1.765 28.860 1.00 56.81 182 THR A N 1
ATOM 1417 C CA . THR A 1 182 ? -39.217 3.016 29.637 1.00 56.81 182 THR A CA 1
ATOM 1418 C C . THR A 1 182 ? -37.926 3.396 30.366 1.00 56.81 182 THR A C 1
ATOM 1420 O O . THR A 1 182 ? -37.875 4.466 30.967 1.00 56.81 182 THR A O 1
ATOM 1423 N N . VAL A 1 183 ? -36.894 2.548 30.334 1.00 63.78 183 VAL A N 1
ATOM 1424 C CA . VAL A 1 183 ? -35.637 2.736 31.076 1.00 63.78 183 VAL A CA 1
ATOM 1425 C C . VAL A 1 183 ? -34.435 2.378 30.179 1.00 63.78 183 VAL A C 1
ATOM 1427 O O . VAL A 1 183 ? -34.594 1.645 29.202 1.00 63.78 183 VAL A O 1
ATOM 1430 N N . GLY A 1 184 ? -33.260 2.963 30.435 1.00 74.94 184 GLY A N 1
ATOM 1431 C CA . GLY A 1 184 ? -32.040 2.765 29.636 1.00 74.94 184 GLY A CA 1
ATOM 1432 C C . GLY A 1 184 ? -31.037 1.790 30.262 1.00 74.94 184 GLY A C 1
ATOM 1433 O O . GLY A 1 184 ? -31.081 1.525 31.461 1.00 74.94 184 GLY A O 1
ATOM 1434 N N . THR A 1 185 ? -30.087 1.309 29.456 1.00 81.25 185 THR A N 1
ATOM 1435 C CA . THR A 1 185 ? -28.973 0.467 29.920 1.00 81.25 185 THR A CA 1
ATOM 1436 C C . THR A 1 185 ? -27.802 1.326 30.398 1.00 81.25 185 THR A C 1
ATOM 1438 O O . THR A 1 185 ? -27.375 2.261 29.709 1.00 81.25 185 THR A O 1
ATOM 1441 N N . THR A 1 186 ? -27.226 0.956 31.544 1.00 84.75 186 THR A N 1
ATOM 1442 C CA . THR A 1 186 ? -26.005 1.560 32.088 1.00 84.75 186 THR A CA 1
ATOM 1443 C C . THR A 1 186 ? -24.845 0.564 32.044 1.00 84.75 186 THR A C 1
ATOM 1445 O O . THR A 1 186 ? -24.958 -0.569 32.507 1.00 84.75 186 THR A O 1
ATOM 1448 N N . TYR A 1 187 ? -23.700 1.006 31.530 1.00 83.75 187 TYR A N 1
ATOM 1449 C CA . TYR A 1 187 ? -22.441 0.267 31.526 1.00 83.75 187 TYR A CA 1
ATOM 1450 C C . TYR A 1 187 ? -21.495 0.919 32.525 1.00 83.75 187 TYR A C 1
ATOM 1452 O O . TYR A 1 187 ? -21.094 2.072 32.355 1.00 83.75 187 TYR A O 1
ATOM 1460 N N . THR A 1 188 ? -21.116 0.176 33.556 1.00 85.50 188 THR A N 1
ATOM 1461 C CA . THR A 1 188 ? -20.139 0.620 34.548 1.00 85.50 188 THR A CA 1
ATOM 1462 C C . THR A 1 188 ? -18.813 -0.054 34.257 1.00 85.50 188 THR A C 1
ATOM 1464 O O . THR A 1 188 ? -18.696 -1.275 34.331 1.00 85.50 188 THR A O 1
ATOM 1467 N N . LEU A 1 189 ? -17.806 0.744 33.929 1.00 87.31 189 LEU A N 1
ATOM 1468 C CA . LEU A 1 189 ? -16.457 0.286 33.645 1.00 87.31 189 LEU A CA 1
ATOM 1469 C C . LEU A 1 189 ? -15.562 0.531 34.858 1.00 87.31 189 LEU A C 1
ATOM 1471 O O . LEU A 1 189 ? -15.555 1.616 35.438 1.00 87.31 189 LEU A O 1
ATOM 1475 N N . THR A 1 190 ? -14.777 -0.481 35.207 1.00 84.75 190 THR A N 1
ATOM 1476 C CA . THR A 1 190 ? -13.689 -0.402 36.180 1.00 84.75 190 THR A CA 1
ATOM 1477 C C . THR A 1 190 ? -12.390 -0.833 35.515 1.00 84.75 190 THR A C 1
ATOM 1479 O O . THR A 1 190 ? -12.349 -1.793 34.747 1.00 84.75 190 THR A O 1
ATOM 1482 N N . THR A 1 191 ? -11.308 -0.118 35.784 1.00 79.75 191 THR A N 1
ATOM 1483 C CA . THR A 1 191 ? -9.975 -0.464 35.288 1.00 79.75 191 THR A CA 1
ATOM 1484 C C . THR A 1 191 ? -8.954 -0.273 36.391 1.00 79.75 191 THR A C 1
ATOM 1486 O O . THR A 1 191 ? -9.118 0.569 37.273 1.00 79.75 191 THR A O 1
ATOM 1489 N N . GLN A 1 192 ? -7.882 -1.062 36.340 1.00 72.00 192 GLN A N 1
ATOM 1490 C CA . GLN A 1 192 ? -6.731 -0.873 37.225 1.00 72.00 192 GLN A CA 1
ATOM 1491 C C . GLN A 1 192 ? -5.867 0.330 36.810 1.00 72.00 192 GLN A C 1
ATOM 1493 O O . GLN A 1 192 ? -4.878 0.631 37.477 1.00 72.00 192 GLN A O 1
ATOM 1498 N N . ALA A 1 193 ? -6.217 1.022 35.719 1.00 66.06 193 ALA A N 1
ATOM 1499 C CA . ALA A 1 193 ? -5.507 2.213 35.286 1.00 66.06 193 ALA A CA 1
ATOM 1500 C C . ALA A 1 193 ? -5.582 3.317 36.353 1.00 66.06 193 ALA A C 1
ATOM 1502 O O . ALA A 1 193 ? -6.658 3.691 36.820 1.00 66.06 193 ALA A O 1
ATOM 1503 N N . VAL A 1 194 ? -4.425 3.882 36.701 1.00 65.44 194 VAL A N 1
ATOM 1504 C CA . VAL A 1 194 ? -4.368 5.167 37.406 1.00 65.44 194 VAL A CA 1
ATOM 1505 C C . VAL A 1 194 ? -4.996 6.217 36.492 1.00 65.44 194 VAL A C 1
ATOM 1507 O O . VAL A 1 194 ? -4.737 6.190 35.286 1.00 65.44 194 VAL A O 1
ATOM 1510 N N . ALA A 1 195 ? -5.815 7.115 37.052 1.00 65.75 195 ALA A N 1
ATOM 1511 C CA . ALA A 1 195 ? -6.411 8.224 36.308 1.00 65.75 195 ALA A CA 1
ATOM 1512 C C . ALA A 1 195 ? -5.338 8.894 35.440 1.00 65.75 195 ALA A C 1
ATOM 1514 O O . ALA A 1 195 ? -4.310 9.351 35.948 1.00 65.75 195 ALA A O 1
ATOM 1515 N N . ASN A 1 196 ? -5.548 8.877 34.127 1.00 65.50 196 ASN A N 1
ATOM 1516 C CA . ASN A 1 196 ? -4.603 9.415 33.167 1.00 65.50 196 ASN A CA 1
ATOM 1517 C C . ASN A 1 196 ? -5.332 10.417 32.268 1.00 65.50 196 ASN A C 1
ATOM 1519 O O . ASN A 1 196 ? -6.520 10.290 31.989 1.00 65.50 196 ASN A O 1
ATOM 1523 N N . ASN A 1 197 ? -4.618 11.447 31.819 1.00 68.62 197 ASN A N 1
ATOM 1524 C CA . ASN A 1 197 ? -5.203 12.515 31.002 1.00 68.62 197 ASN A CA 1
ATOM 1525 C C . ASN A 1 197 ? -5.448 12.082 29.540 1.00 68.62 197 ASN A C 1
ATOM 1527 O O . ASN A 1 197 ? -5.559 12.940 28.669 1.00 68.62 197 ASN A O 1
ATOM 1531 N N . MET A 1 198 ? -5.458 10.776 29.252 1.00 81.12 198 MET A N 1
ATOM 1532 C CA . MET A 1 198 ? -5.619 10.229 27.902 1.00 81.12 198 MET A CA 1
ATOM 1533 C C . MET A 1 198 ? -7.015 9.652 27.653 1.00 81.12 198 MET A C 1
ATOM 1535 O O . MET A 1 198 ? -7.252 9.162 26.551 1.00 81.12 198 MET A O 1
ATOM 1539 N N . ASP A 1 199 ? -7.930 9.743 28.627 1.00 88.75 199 ASP A N 1
ATOM 1540 C CA . ASP A 1 199 ? -9.337 9.379 28.440 1.00 88.75 199 ASP A CA 1
ATOM 1541 C C . ASP A 1 199 ? -9.935 10.163 27.269 1.00 88.75 199 ASP A C 1
ATOM 1543 O O . ASP A 1 199 ? -10.041 11.395 27.287 1.00 88.75 199 ASP A O 1
ATOM 1547 N N . LYS A 1 200 ? -10.297 9.424 26.224 1.00 90.12 200 LYS A N 1
ATOM 1548 C CA . LYS A 1 200 ? -10.852 9.964 24.998 1.00 90.12 200 LYS A CA 1
ATOM 1549 C C . LYS A 1 200 ? -12.176 9.291 24.683 1.00 90.12 200 LYS A C 1
ATOM 1551 O O . LYS A 1 200 ? -12.246 8.105 24.367 1.00 90.12 200 LYS A O 1
ATOM 1556 N N . GLN A 1 201 ? -13.216 10.110 24.671 1.00 92.44 201 GLN A N 1
ATOM 1557 C CA . GLN A 1 201 ? -14.581 9.740 24.323 1.00 92.44 201 GLN A CA 1
ATOM 1558 C C . GLN A 1 201 ? -14.961 10.417 23.013 1.00 92.44 201 GLN A C 1
ATOM 1560 O O . GLN A 1 201 ? -14.973 11.648 22.942 1.00 92.44 201 GLN A O 1
ATOM 1565 N N . CYS A 1 202 ? -15.240 9.643 21.965 1.00 92.38 202 CYS A N 1
ATOM 1566 C CA . CYS A 1 202 ? -15.601 10.205 20.665 1.00 92.38 202 CYS A CA 1
ATOM 1567 C C . CYS A 1 202 ? -16.595 9.353 19.872 1.00 92.38 202 CYS A C 1
ATOM 1569 O O . CYS A 1 202 ? -16.700 8.152 20.090 1.00 92.38 202 CYS A O 1
ATOM 1571 N N . TYR A 1 203 ? -17.321 9.968 18.938 1.00 91.25 203 TYR A N 1
ATOM 1572 C CA . TYR A 1 203 ? -18.299 9.285 18.084 1.00 91.25 203 TYR A CA 1
ATOM 1573 C C . TYR A 1 203 ? -18.026 9.493 16.594 1.00 91.25 203 TYR A C 1
ATOM 1575 O O . TYR A 1 203 ? -17.457 10.506 16.180 1.00 91.25 203 TYR A O 1
ATOM 1583 N N . ASP A 1 204 ? -18.465 8.544 15.770 1.00 86.38 204 ASP A N 1
ATOM 1584 C CA . ASP A 1 204 ? -18.393 8.648 14.314 1.00 86.38 204 ASP A CA 1
ATOM 1585 C C . ASP A 1 204 ? -19.400 9.677 13.779 1.00 86.38 204 ASP A C 1
ATOM 1587 O O . ASP A 1 204 ? -20.610 9.437 13.747 1.00 86.38 204 ASP A O 1
ATOM 1591 N N . LYS A 1 205 ? -18.897 10.813 13.278 1.00 82.19 205 LYS A N 1
ATOM 1592 C CA . LYS A 1 205 ? -19.721 11.908 12.734 1.00 82.19 205 LYS A CA 1
ATOM 1593 C C . LYS A 1 205 ? -20.608 11.484 11.556 1.00 82.19 205 LYS A C 1
ATOM 1595 O O . LYS A 1 205 ? -21.574 12.174 11.238 1.00 82.19 205 LYS A O 1
ATOM 1600 N N . ARG A 1 206 ? -20.294 10.378 10.872 1.00 79.44 206 ARG A N 1
ATOM 1601 C CA . ARG A 1 206 ? -21.103 9.870 9.747 1.00 79.44 206 ARG A CA 1
ATOM 1602 C C . ARG A 1 206 ? -22.480 9.372 10.194 1.00 79.44 206 ARG A C 1
ATOM 1604 O O . ARG A 1 206 ? -23.329 9.100 9.346 1.00 79.44 206 ARG A O 1
ATOM 1611 N N . LYS A 1 207 ? -22.682 9.200 11.501 1.00 83.75 207 LYS A N 1
ATOM 1612 C CA . LYS A 1 207 ? -23.852 8.575 12.113 1.00 83.75 207 LYS A CA 1
ATOM 1613 C C . LYS A 1 207 ? -24.408 9.428 13.248 1.00 83.75 207 LYS A C 1
ATOM 1615 O O . LYS A 1 207 ? -23.950 10.542 13.497 1.00 83.75 207 LYS A O 1
ATOM 1620 N N . SER A 1 208 ? -25.456 8.923 13.896 1.00 82.56 208 SER A N 1
ATOM 1621 C CA . SER A 1 208 ? -26.066 9.626 15.021 1.00 82.56 208 SER A CA 1
ATOM 1622 C C . SER A 1 208 ? -25.145 9.573 16.237 1.00 82.56 208 SE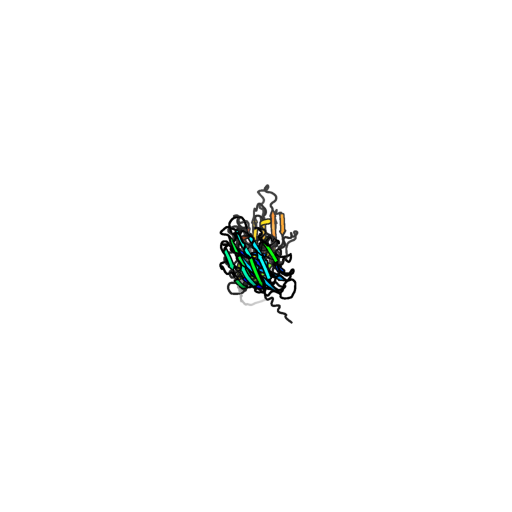R A C 1
ATOM 1624 O O . SER A 1 208 ? -24.596 8.521 16.557 1.00 82.56 208 SER A O 1
ATOM 1626 N N . LYS A 1 209 ? -25.030 10.697 16.941 1.00 85.31 209 LYS A N 1
ATOM 1627 C CA . LYS A 1 209 ? -24.464 10.753 18.291 1.00 85.31 209 LYS A CA 1
ATOM 1628 C C . LYS A 1 209 ? -25.396 10.036 19.280 1.00 85.31 209 LYS A C 1
ATOM 1630 O O . LYS A 1 209 ? -26.617 10.152 19.139 1.00 85.31 209 LYS A O 1
ATOM 1635 N N . VAL A 1 210 ? -24.836 9.367 20.291 1.00 85.19 210 VAL A N 1
ATOM 1636 C CA . VAL A 1 210 ? -25.599 8.794 21.413 1.00 85.19 210 VAL A CA 1
ATOM 1637 C C . VAL A 1 210 ? -25.280 9.530 22.707 1.00 85.19 210 VAL A C 1
ATOM 1639 O O . VAL A 1 210 ? -26.159 10.204 23.240 1.00 85.19 210 VAL A O 1
ATOM 1642 N N . ASN A 1 211 ? -24.039 9.449 23.184 1.00 86.25 211 ASN A N 1
ATOM 1643 C CA . ASN A 1 211 ? -23.630 10.036 24.458 1.00 86.25 211 ASN A CA 1
ATOM 1644 C C . ASN A 1 211 ? -22.441 10.987 24.269 1.00 86.25 211 ASN A C 1
ATOM 1646 O O . ASN A 1 211 ? -22.534 12.164 24.613 1.00 86.25 211 ASN A O 1
ATOM 1650 N N . PHE A 1 212 ? -21.364 10.527 23.630 1.00 90.12 212 PHE A N 1
ATOM 1651 C CA . PHE A 1 212 ? -20.121 11.295 23.548 1.00 90.12 212 PHE A CA 1
ATOM 1652 C C . PHE A 1 212 ? -20.251 12.569 22.706 1.00 90.12 212 PHE A C 1
ATOM 1654 O O . PHE A 1 212 ? -20.795 12.561 21.607 1.00 90.12 212 PHE A O 1
ATOM 1661 N N . ASP A 1 213 ? -19.725 13.688 23.209 1.00 85.50 213 ASP A N 1
ATOM 1662 C CA . ASP A 1 213 ? -19.821 15.003 22.557 1.00 85.50 213 ASP A CA 1
ATOM 1663 C C . ASP A 1 213 ? -18.758 15.248 21.483 1.00 85.50 213 ASP A C 1
ATOM 1665 O O . ASP A 1 213 ? -18.979 16.013 20.538 1.00 85.50 213 ASP A O 1
ATOM 1669 N N . THR A 1 214 ? -17.603 14.594 21.600 1.00 85.38 214 THR A N 1
ATOM 1670 C CA . THR A 1 214 ? -16.494 14.793 20.666 1.00 85.38 214 THR A CA 1
ATOM 1671 C C . THR A 1 214 ? -16.747 14.001 19.394 1.00 85.38 214 THR A C 1
ATOM 1673 O O . THR A 1 214 ? -16.669 12.774 19.380 1.00 85.38 214 THR A O 1
ATOM 1676 N N . PHE A 1 215 ? -17.023 14.684 18.289 1.00 83.00 215 PHE A N 1
ATOM 1677 C CA . PHE A 1 215 ? -17.112 14.000 17.005 1.00 83.00 215 PHE A CA 1
ATOM 1678 C C . PHE A 1 215 ? -15.716 13.667 16.474 1.00 83.00 215 PHE A C 1
ATOM 1680 O O . PHE A 1 215 ? -14.760 14.421 16.657 1.00 83.00 215 PHE A O 1
ATOM 1687 N N . LEU A 1 216 ? -15.621 12.576 15.727 1.00 79.94 216 LEU A N 1
ATOM 1688 C CA . LEU A 1 216 ? -14.469 12.240 14.912 1.00 79.94 216 LEU A CA 1
ATOM 1689 C C . LEU A 1 216 ? -14.947 11.977 13.484 1.00 79.94 216 LEU A C 1
ATOM 1691 O O . LEU A 1 216 ? -15.930 11.273 13.247 1.00 79.94 216 LEU A O 1
ATOM 1695 N N . ILE A 1 217 ? -14.252 12.558 12.512 1.00 74.25 217 ILE A N 1
ATOM 1696 C CA . ILE A 1 217 ? -14.337 12.078 11.135 1.00 74.25 217 ILE A CA 1
ATOM 1697 C C . ILE A 1 217 ? -13.336 10.937 11.073 1.00 74.25 217 ILE A C 1
ATOM 1699 O O . ILE A 1 217 ? -12.147 11.212 11.149 1.00 74.25 217 ILE A O 1
ATOM 1703 N N . ILE A 1 218 ? -13.800 9.689 10.993 1.00 75.44 218 ILE A N 1
ATOM 1704 C CA . ILE A 1 218 ? -12.910 8.530 10.869 1.00 75.44 218 ILE A CA 1
ATOM 1705 C C . ILE A 1 218 ? -12.370 8.527 9.437 1.00 75.44 218 ILE A C 1
ATOM 1707 O O . ILE A 1 218 ? -13.130 8.205 8.515 1.00 75.44 218 ILE A O 1
ATOM 1711 N N . PRO A 1 219 ? -11.100 8.910 9.206 1.00 67.62 219 PRO A N 1
ATOM 1712 C CA . PRO A 1 219 ? -10.531 8.777 7.884 1.00 67.62 219 PRO A CA 1
ATOM 1713 C C . PRO A 1 219 ? -10.398 7.293 7.555 1.00 67.62 219 PRO A C 1
ATOM 1715 O O . PRO A 1 219 ? -10.224 6.429 8.424 1.00 67.62 219 PRO A O 1
ATOM 1718 N N . TYR A 1 220 ? -10.445 6.996 6.266 1.00 62.94 220 TYR A N 1
ATOM 1719 C CA . TYR A 1 220 ? -9.932 5.719 5.805 1.00 62.94 220 TYR A CA 1
ATOM 1720 C C . TYR A 1 220 ? -8.442 5.663 6.134 1.00 62.94 220 TYR A C 1
ATOM 1722 O O . TYR A 1 220 ? -7.748 6.686 6.117 1.00 62.94 220 TYR A O 1
ATOM 1730 N N . PHE A 1 221 ? -7.951 4.473 6.440 1.00 63.38 221 PHE A N 1
ATOM 1731 C CA . PHE A 1 221 ? -6.527 4.202 6.517 1.00 63.38 221 PHE A CA 1
ATOM 1732 C C . PHE A 1 221 ? -5.988 4.173 5.082 1.00 63.38 221 PHE A C 1
ATOM 1734 O O . PHE A 1 221 ? -5.739 3.124 4.494 1.00 63.38 221 PHE A O 1
ATOM 1741 N N . ILE A 1 222 ? -5.956 5.355 4.459 1.00 51.72 222 ILE A N 1
ATOM 1742 C CA . ILE A 1 222 ? -5.585 5.536 3.057 1.00 51.72 222 ILE A CA 1
ATOM 1743 C C . ILE A 1 222 ? -4.074 5.403 2.955 1.00 51.72 222 ILE A C 1
ATOM 1745 O O . ILE A 1 222 ? -3.344 6.062 3.690 1.00 51.72 222 ILE A O 1
ATOM 1749 N N . TYR A 1 223 ? -3.632 4.611 1.986 1.00 51.69 223 TYR A N 1
ATOM 1750 C CA . TYR A 1 223 ? -2.263 4.609 1.487 1.00 51.69 223 TYR A CA 1
ATOM 1751 C C . TYR A 1 223 ? -1.858 6.031 1.056 1.00 51.69 223 TYR A C 1
ATOM 1753 O O . TYR A 1 223 ? -2.225 6.487 -0.031 1.00 51.69 223 TYR A O 1
ATOM 1761 N N . ARG A 1 224 ? -1.111 6.765 1.887 1.00 49.34 224 ARG A N 1
ATOM 1762 C CA . ARG A 1 224 ? -0.622 8.115 1.563 1.00 49.34 224 ARG A CA 1
ATOM 1763 C C . ARG A 1 224 ? 0.887 8.177 1.721 1.00 49.34 224 ARG A C 1
ATOM 1765 O O . ARG A 1 224 ? 1.399 8.580 2.751 1.00 49.34 224 ARG A O 1
ATOM 1772 N N . TYR A 1 225 ? 1.595 7.825 0.655 1.00 59.03 225 TYR A N 1
ATOM 1773 C CA . TYR A 1 225 ? 3.004 8.177 0.525 1.00 59.03 225 TYR A CA 1
ATOM 1774 C C . TYR A 1 225 ? 3.108 9.296 -0.503 1.00 59.03 225 TYR A C 1
ATOM 1776 O O . TYR A 1 225 ? 2.712 9.128 -1.657 1.00 59.03 225 TYR A O 1
ATOM 1784 N N . SER A 1 226 ? 3.607 10.458 -0.082 1.00 54.28 226 SER A N 1
ATOM 1785 C CA . SER A 1 226 ? 3.973 11.565 -0.979 1.00 54.28 226 SER A CA 1
ATOM 1786 C C . SER A 1 226 ? 5.417 11.451 -1.481 1.00 54.28 226 SER A C 1
ATOM 1788 O O . SER A 1 226 ? 5.798 12.117 -2.444 1.00 54.28 226 SER A O 1
ATOM 1790 N N . VAL A 1 227 ? 6.207 10.575 -0.856 1.00 65.12 227 VAL A N 1
ATOM 1791 C CA . VAL A 1 227 ? 7.635 10.392 -1.111 1.00 65.12 227 VAL A CA 1
ATOM 1792 C C . VAL A 1 227 ? 7.893 8.934 -1.482 1.00 65.12 227 VAL A C 1
ATOM 1794 O O . VAL A 1 227 ? 7.276 8.023 -0.935 1.00 65.12 227 VAL A O 1
ATOM 1797 N N . LEU A 1 228 ? 8.785 8.727 -2.450 1.00 77.94 228 LEU A N 1
ATOM 1798 C CA . LEU A 1 228 ? 9.301 7.407 -2.803 1.00 77.94 228 LEU A CA 1
ATOM 1799 C C . LEU A 1 228 ? 9.993 6.770 -1.586 1.00 77.94 228 LEU A C 1
ATOM 1801 O O . LEU A 1 228 ? 10.640 7.484 -0.821 1.00 77.94 228 LEU A O 1
ATOM 1805 N N . ASP A 1 229 ? 9.875 5.448 -1.422 1.00 78.12 229 ASP A N 1
ATOM 1806 C CA . ASP A 1 229 ? 10.601 4.707 -0.384 1.00 78.12 229 ASP A CA 1
ATOM 1807 C C . ASP A 1 229 ? 12.078 5.134 -0.315 1.00 78.12 229 ASP A C 1
ATOM 1809 O O . ASP A 1 229 ? 12.752 5.216 -1.342 1.00 78.12 229 ASP A O 1
ATOM 1813 N N . SER A 1 230 ? 12.594 5.394 0.891 1.00 73.19 230 SER A N 1
ATOM 1814 C CA . SER A 1 230 ? 13.943 5.941 1.096 1.00 73.19 230 SER A CA 1
ATOM 1815 C C . SER A 1 230 ? 15.069 5.046 0.571 1.00 73.19 230 SER A C 1
ATOM 1817 O O . SER A 1 230 ? 16.187 5.518 0.377 1.00 73.19 230 SER A O 1
ATOM 1819 N N . SER A 1 231 ? 14.804 3.750 0.389 1.00 79.50 231 SER A N 1
ATOM 1820 C CA . SER A 1 231 ? 15.760 2.799 -0.187 1.00 79.50 231 SER A CA 1
ATOM 1821 C C . SER A 1 231 ? 15.804 2.831 -1.718 1.00 79.50 231 SER A C 1
ATOM 1823 O O . SER A 1 231 ? 16.704 2.245 -2.323 1.00 79.50 231 SER A O 1
ATOM 1825 N N . LEU A 1 232 ? 14.853 3.523 -2.346 1.00 88.75 232 LEU A N 1
ATOM 1826 C CA . LEU A 1 232 ? 14.746 3.681 -3.785 1.00 88.75 232 LEU A CA 1
ATOM 1827 C C . LEU A 1 232 ? 15.120 5.100 -4.214 1.00 88.75 232 LEU A C 1
ATOM 1829 O O . LEU A 1 232 ? 15.059 6.066 -3.455 1.00 88.75 232 LEU A O 1
ATOM 1833 N N . LYS A 1 233 ? 15.479 5.235 -5.487 1.00 87.75 233 LYS A N 1
ATOM 1834 C CA . LYS A 1 233 ? 15.733 6.525 -6.130 1.00 87.75 233 LYS A CA 1
ATOM 1835 C C . LYS A 1 233 ? 15.059 6.608 -7.491 1.00 87.75 233 LYS A C 1
ATOM 1837 O O . LYS A 1 233 ? 14.830 5.596 -8.152 1.00 87.75 233 LYS A O 1
ATOM 1842 N N . TYR A 1 234 ? 14.802 7.828 -7.947 1.00 86.62 234 TYR A N 1
ATOM 1843 C CA . TYR A 1 234 ? 14.497 8.067 -9.355 1.00 86.62 234 TYR A CA 1
ATOM 1844 C C . TYR A 1 234 ? 15.738 7.770 -10.204 1.00 86.62 234 TYR A C 1
ATOM 1846 O O . TYR A 1 234 ? 16.851 8.157 -9.847 1.00 86.62 234 TYR A O 1
ATOM 1854 N N . GLY A 1 235 ? 15.557 7.068 -11.319 1.00 87.88 235 GLY A N 1
ATOM 1855 C CA . GLY A 1 235 ? 16.654 6.436 -12.051 1.00 87.88 235 GLY A CA 1
ATOM 1856 C C . GLY A 1 235 ? 16.771 4.939 -11.778 1.00 87.88 235 GLY A C 1
ATOM 1857 O O . GLY A 1 235 ? 15.823 4.299 -11.326 1.00 87.88 235 GLY A O 1
ATOM 1858 N N . TYR A 1 236 ? 17.928 4.377 -12.126 1.00 90.75 236 TYR A N 1
ATOM 1859 C CA . TYR A 1 236 ? 18.191 2.946 -12.012 1.00 90.75 236 TYR A CA 1
ATOM 1860 C C . TYR A 1 236 ? 18.352 2.499 -10.554 1.00 90.75 236 TYR A C 1
ATOM 1862 O O . TYR A 1 236 ? 19.143 3.064 -9.796 1.00 90.75 236 TYR A O 1
ATOM 1870 N N . ASN A 1 237 ? 17.632 1.444 -10.191 1.00 93.12 237 ASN A N 1
ATOM 1871 C CA . ASN A 1 237 ? 17.694 0.737 -8.923 1.00 93.12 237 ASN A CA 1
ATOM 1872 C C . ASN A 1 237 ? 18.088 -0.714 -9.200 1.00 93.12 237 ASN A C 1
ATOM 1874 O O . ASN A 1 237 ? 17.552 -1.342 -10.109 1.00 93.12 237 ASN A O 1
ATOM 1878 N N . SER A 1 238 ? 19.000 -1.248 -8.391 1.00 93.06 238 SER A N 1
ATOM 1879 C CA . SER A 1 238 ? 19.409 -2.651 -8.430 1.00 93.06 238 SER A CA 1
ATOM 1880 C C . SER A 1 238 ? 19.183 -3.248 -7.054 1.00 93.06 238 SER A C 1
ATOM 1882 O O . SER A 1 238 ? 19.917 -2.932 -6.119 1.00 93.06 238 SER A O 1
ATOM 1884 N N . ILE A 1 239 ? 18.201 -4.133 -6.940 1.00 92.06 239 ILE A N 1
ATOM 1885 C CA . ILE A 1 239 ? 17.880 -4.822 -5.693 1.00 92.06 239 ILE A CA 1
ATOM 1886 C C . ILE A 1 239 ? 18.263 -6.294 -5.789 1.00 92.06 239 ILE A C 1
ATOM 1888 O O . ILE A 1 239 ? 18.291 -6.891 -6.865 1.00 92.06 239 ILE A O 1
ATOM 1892 N N . THR A 1 240 ? 18.564 -6.884 -4.641 1.00 91.12 240 THR A N 1
ATOM 1893 C CA . THR A 1 240 ? 18.808 -8.319 -4.515 1.00 91.12 240 THR A CA 1
ATOM 1894 C C . THR A 1 240 ? 17.627 -8.919 -3.766 1.00 91.12 240 THR A C 1
ATOM 1896 O O . THR A 1 240 ? 17.415 -8.606 -2.599 1.00 91.12 240 THR A O 1
ATOM 1899 N N . VAL A 1 241 ? 16.829 -9.735 -4.452 1.00 86.81 241 VAL A N 1
ATOM 1900 C CA . VAL A 1 241 ? 15.609 -10.339 -3.909 1.00 86.81 241 VAL A CA 1
ATOM 1901 C C . VAL A 1 241 ? 15.970 -11.716 -3.366 1.00 86.81 241 VAL A C 1
ATOM 1903 O O . VAL A 1 241 ? 16.256 -12.630 -4.132 1.00 86.81 241 VAL A O 1
ATOM 1906 N N . SER A 1 242 ? 16.023 -11.854 -2.044 1.00 79.38 242 SER A N 1
ATOM 1907 C CA . SER A 1 242 ? 16.244 -13.132 -1.339 1.00 79.38 242 SER A CA 1
ATOM 1908 C C . SER A 1 242 ? 15.046 -13.569 -0.496 1.00 79.38 242 SER A C 1
ATOM 1910 O O . SER A 1 242 ? 14.956 -14.723 -0.095 1.00 79.38 242 SER A O 1
ATOM 1912 N N . SER A 1 243 ? 14.146 -12.639 -0.205 1.00 76.06 243 SER A N 1
ATOM 1913 C CA . SER A 1 243 ? 12.928 -12.817 0.579 1.00 76.06 243 SER A CA 1
ATOM 1914 C C . SER A 1 243 ? 11.881 -11.836 0.065 1.00 76.06 243 SER A C 1
ATOM 1916 O O . SER A 1 243 ? 12.183 -11.008 -0.800 1.00 76.06 243 SER A O 1
ATOM 1918 N N . ASN A 1 244 ? 10.667 -11.904 0.608 1.00 76.31 244 ASN A N 1
ATOM 1919 C CA . ASN A 1 244 ? 9.641 -10.923 0.288 1.00 76.31 244 ASN A CA 1
ATOM 1920 C C . ASN A 1 244 ? 10.126 -9.528 0.694 1.00 76.31 244 ASN A C 1
ATOM 1922 O O . ASN A 1 244 ? 10.439 -9.294 1.862 1.00 76.31 244 ASN A O 1
ATOM 1926 N N . THR A 1 245 ? 10.214 -8.625 -0.274 1.00 79.00 245 THR A N 1
ATOM 1927 C CA . THR A 1 245 ? 10.543 -7.217 -0.055 1.00 79.00 245 THR A CA 1
ATOM 1928 C C . THR A 1 245 ? 9.442 -6.362 -0.650 1.00 79.00 245 THR A C 1
ATOM 1930 O O . THR A 1 245 ? 8.883 -6.686 -1.696 1.00 79.00 245 THR A O 1
ATOM 1933 N N . SER A 1 246 ? 9.105 -5.276 0.029 1.00 81.50 246 SER A N 1
ATOM 1934 C CA . SER A 1 246 ? 8.058 -4.353 -0.391 1.00 81.50 246 SER A CA 1
ATOM 1935 C C . SER A 1 246 ? 8.601 -2.938 -0.406 1.00 81.50 246 SER A C 1
ATOM 1937 O O . SER A 1 246 ? 9.278 -2.534 0.537 1.00 81.50 246 SER A O 1
ATOM 1939 N N . TYR A 1 247 ? 8.255 -2.188 -1.443 1.00 83.50 247 TYR A N 1
ATOM 1940 C CA . TYR A 1 247 ? 8.622 -0.790 -1.586 1.00 83.50 247 TYR A CA 1
ATOM 1941 C C . TYR A 1 247 ? 7.397 0.063 -1.844 1.00 83.50 247 TYR A C 1
ATOM 1943 O O . TYR A 1 247 ? 6.500 -0.307 -2.602 1.00 83.50 247 TYR A O 1
ATOM 1951 N N . LEU A 1 248 ? 7.396 1.236 -1.236 1.00 81.69 248 LEU A N 1
ATOM 1952 C CA . LEU A 1 248 ? 6.302 2.185 -1.309 1.00 81.69 248 LEU A CA 1
ATOM 1953 C C . LEU A 1 248 ? 6.531 3.127 -2.487 1.00 81.69 248 LEU A C 1
ATOM 1955 O O . LEU A 1 248 ? 7.555 3.813 -2.569 1.00 81.69 248 LEU A O 1
ATOM 1959 N N . ILE A 1 249 ? 5.580 3.139 -3.417 1.00 88.25 249 ILE A N 1
ATOM 1960 C CA . ILE A 1 249 ? 5.646 3.931 -4.638 1.00 88.25 249 ILE A CA 1
ATOM 1961 C C . ILE A 1 249 ? 4.497 4.949 -4.625 1.00 88.25 249 ILE A C 1
ATOM 1963 O O . ILE A 1 249 ? 3.324 4.562 -4.647 1.00 88.25 249 ILE A O 1
ATOM 1967 N N . PRO A 1 250 ? 4.795 6.259 -4.595 1.00 85.38 250 PRO A N 1
ATOM 1968 C CA . PRO A 1 250 ? 3.766 7.283 -4.689 1.00 85.38 250 PRO A CA 1
ATOM 1969 C C . PRO A 1 250 ? 3.100 7.248 -6.069 1.00 85.38 250 PRO A C 1
ATOM 1971 O O . PRO A 1 250 ? 3.654 6.731 -7.038 1.00 85.38 250 PRO A O 1
ATOM 1974 N N . LYS A 1 251 ? 1.921 7.854 -6.181 1.00 87.69 251 LYS A N 1
ATOM 1975 C CA . LYS A 1 251 ? 1.219 8.006 -7.456 1.00 87.69 251 LYS A CA 1
ATOM 1976 C C . LYS A 1 251 ? 2.036 8.785 -8.489 1.00 87.69 251 LYS A C 1
ATOM 1978 O O . LYS A 1 251 ? 2.950 9.556 -8.165 1.00 87.69 251 LYS A O 1
ATOM 1983 N N . ASN A 1 252 ? 1.615 8.645 -9.737 1.00 87.81 252 ASN A N 1
ATOM 1984 C CA . ASN A 1 252 ? 2.171 9.281 -10.925 1.00 87.81 252 ASN A CA 1
ATOM 1985 C C . ASN A 1 252 ? 3.650 8.935 -11.098 1.00 87.81 252 ASN A C 1
ATOM 1987 O O . ASN A 1 252 ? 4.513 9.819 -11.116 1.00 87.81 252 ASN A O 1
ATOM 1991 N N . LYS A 1 253 ? 3.935 7.632 -11.140 1.00 91.88 253 LYS A N 1
ATOM 1992 C CA . LYS A 1 253 ? 5.280 7.075 -11.297 1.00 91.88 253 LYS A CA 1
ATOM 1993 C C . LYS A 1 253 ? 5.267 5.971 -12.328 1.00 91.88 253 LYS A C 1
ATOM 1995 O O . LYS A 1 253 ? 4.440 5.070 -12.260 1.00 91.88 253 LYS A O 1
ATOM 2000 N N . MET A 1 254 ? 6.236 6.000 -13.226 1.00 92.31 254 MET A N 1
ATOM 2001 C CA . MET A 1 254 ? 6.474 4.907 -14.155 1.00 92.31 254 MET A CA 1
ATOM 2002 C C . MET A 1 254 ? 7.650 4.061 -13.666 1.00 92.31 254 MET A C 1
ATOM 2004 O O . MET A 1 254 ? 8.672 4.595 -13.233 1.00 92.31 254 MET A O 1
ATOM 2008 N N . ILE A 1 255 ? 7.508 2.742 -13.735 1.00 95.31 255 ILE A N 1
ATOM 2009 C CA . ILE A 1 255 ? 8.524 1.759 -13.358 1.00 95.31 255 ILE A CA 1
ATOM 2010 C C . ILE A 1 255 ? 8.772 0.864 -14.563 1.00 95.31 255 ILE A C 1
ATOM 2012 O O . ILE A 1 255 ? 7.827 0.299 -15.112 1.00 95.31 255 ILE A O 1
ATOM 2016 N N . ILE A 1 256 ? 10.031 0.725 -14.976 1.00 94.94 256 ILE A N 1
ATOM 2017 C CA . ILE A 1 256 ? 10.408 -0.124 -16.111 1.00 94.94 256 ILE A CA 1
ATOM 2018 C C . ILE A 1 256 ? 11.548 -1.054 -15.707 1.00 94.94 256 ILE A C 1
ATOM 2020 O O . ILE A 1 256 ? 12.599 -0.610 -15.249 1.00 94.94 256 ILE A O 1
ATOM 2024 N N . PHE A 1 257 ? 11.344 -2.352 -15.886 1.00 95.38 257 PHE A N 1
ATOM 2025 C CA . PHE A 1 257 ? 12.282 -3.398 -15.506 1.00 95.38 257 PHE A CA 1
ATOM 2026 C C . PHE A 1 257 ? 13.296 -3.638 -16.620 1.00 95.38 257 PHE A C 1
ATOM 2028 O O . PHE A 1 257 ? 12.942 -4.009 -17.738 1.00 95.38 257 PHE A O 1
ATOM 2035 N N . VAL A 1 258 ? 14.571 -3.419 -16.313 1.00 92.56 258 VAL A N 1
ATOM 2036 C CA . VAL A 1 258 ? 15.684 -3.555 -17.268 1.00 92.56 258 VAL A CA 1
ATOM 2037 C C . VAL A 1 258 ? 16.480 -4.833 -17.036 1.00 92.56 258 VAL A C 1
ATOM 2039 O O . VAL A 1 258 ? 17.097 -5.340 -17.962 1.00 92.56 258 VAL A O 1
ATOM 2042 N N . GLN A 1 259 ? 16.428 -5.392 -15.826 1.00 90.81 259 GLN A N 1
ATOM 2043 C CA . GLN A 1 259 ? 17.035 -6.674 -15.478 1.00 90.81 259 GLN A CA 1
ATOM 2044 C C . GLN A 1 259 ? 16.035 -7.464 -14.637 1.00 90.81 259 GLN A C 1
ATOM 2046 O O . GLN A 1 259 ? 15.758 -7.108 -13.495 1.00 90.81 259 GLN A O 1
ATOM 2051 N N . SER A 1 260 ? 15.469 -8.533 -15.182 1.00 86.81 260 SER A N 1
ATOM 2052 C CA . SER A 1 260 ? 14.567 -9.411 -14.435 1.00 86.81 260 SER A CA 1
ATOM 2053 C C . SER A 1 260 ? 14.746 -10.863 -14.876 1.00 86.81 260 SER A C 1
ATOM 2055 O O . SER A 1 260 ? 15.055 -11.139 -16.035 1.00 86.81 260 SER A O 1
ATOM 2057 N N . SER A 1 261 ? 14.593 -11.792 -13.930 1.00 85.38 261 SER A N 1
ATOM 2058 C CA . SER A 1 261 ? 14.574 -13.240 -14.180 1.00 85.38 261 SER A CA 1
ATOM 2059 C C . SER A 1 261 ? 13.152 -13.770 -14.019 1.00 85.38 261 SER A C 1
ATOM 2061 O O . SER A 1 261 ? 12.351 -13.195 -13.281 1.00 85.38 261 SER A O 1
ATOM 2063 N N . VAL A 1 262 ? 12.866 -14.915 -14.640 1.00 85.44 262 VAL A N 1
ATOM 2064 C CA . VAL A 1 262 ? 11.650 -15.707 -14.385 1.00 85.44 262 VAL A CA 1
ATOM 2065 C C . VAL A 1 262 ? 11.528 -16.146 -12.918 1.00 85.44 262 VAL A C 1
ATOM 2067 O O . VAL A 1 262 ? 10.422 -16.387 -12.436 1.00 85.44 262 VAL A O 1
ATOM 2070 N N . ASP A 1 263 ? 12.650 -16.191 -12.197 1.00 88.06 263 ASP A N 1
ATOM 2071 C CA . ASP A 1 263 ? 12.710 -16.562 -10.779 1.00 88.06 263 ASP A CA 1
ATOM 2072 C C . ASP A 1 263 ? 12.315 -15.420 -9.834 1.00 88.06 263 ASP A C 1
ATOM 2074 O O . ASP A 1 263 ? 12.113 -15.656 -8.643 1.00 88.06 263 ASP A O 1
ATOM 2078 N N . VAL A 1 264 ? 12.192 -14.189 -10.348 1.00 89.94 264 VAL A N 1
ATOM 2079 C CA . VAL A 1 264 ? 11.682 -13.038 -9.595 1.00 89.94 264 VAL A CA 1
ATOM 2080 C C . VAL A 1 264 ? 10.208 -12.859 -9.927 1.00 89.94 264 VAL A C 1
ATOM 2082 O O . VAL A 1 264 ? 9.847 -12.529 -11.058 1.00 89.94 264 VAL A O 1
ATOM 2085 N N . GLN A 1 265 ? 9.354 -13.044 -8.926 1.00 90.38 265 GLN A N 1
ATOM 2086 C CA . GLN A 1 265 ? 7.945 -12.680 -9.011 1.00 90.38 265 GLN A CA 1
ATOM 2087 C C . GLN A 1 265 ? 7.778 -11.267 -8.466 1.00 90.38 265 GLN A C 1
ATOM 2089 O O . GLN A 1 265 ? 8.344 -10.922 -7.425 1.00 90.38 265 GLN A O 1
ATOM 2094 N N . GLY A 1 266 ? 6.988 -10.455 -9.154 1.00 88.38 266 GLY A N 1
ATOM 2095 C CA . GLY A 1 266 ? 6.595 -9.151 -8.659 1.00 88.38 266 GLY A CA 1
ATOM 2096 C C . GLY A 1 266 ? 5.083 -9.046 -8.522 1.00 88.38 266 GLY A C 1
ATOM 2097 O O . GLY A 1 266 ? 4.310 -9.726 -9.199 1.00 88.38 266 GLY A O 1
ATOM 2098 N N . TYR A 1 267 ? 4.650 -8.152 -7.652 1.00 86.75 267 TYR A N 1
ATOM 2099 C CA . TYR A 1 267 ? 3.252 -7.787 -7.514 1.00 86.75 267 TYR A CA 1
ATOM 2100 C C . TYR A 1 267 ? 3.168 -6.298 -7.233 1.00 86.75 267 TYR A C 1
ATOM 2102 O O . TYR A 1 267 ? 3.862 -5.793 -6.355 1.00 86.75 267 TYR A O 1
ATOM 2110 N N . ILE A 1 268 ? 2.332 -5.588 -7.981 1.00 89.88 268 ILE A N 1
ATOM 2111 C CA . ILE A 1 268 ? 1.992 -4.205 -7.667 1.00 89.88 268 ILE A CA 1
ATOM 2112 C C . ILE A 1 268 ? 0.608 -4.199 -7.024 1.00 89.88 268 ILE A C 1
ATOM 2114 O O . ILE A 1 268 ? -0.354 -4.686 -7.614 1.00 89.88 268 ILE A O 1
ATOM 2118 N N . SER A 1 269 ? 0.510 -3.671 -5.808 1.00 81.69 269 SER A N 1
ATOM 2119 C CA . SER A 1 269 ? -0.760 -3.484 -5.104 1.00 81.69 269 SER A CA 1
ATOM 2120 C C . SER A 1 269 ? -1.079 -2.005 -5.014 1.00 81.69 269 SER A C 1
ATOM 2122 O O . SER A 1 269 ? -0.227 -1.218 -4.626 1.00 81.69 269 SER A O 1
ATOM 2124 N N . THR A 1 270 ? -2.308 -1.622 -5.312 1.00 80.25 270 THR A N 1
ATOM 2125 C CA . THR A 1 270 ? -2.882 -0.315 -4.977 1.00 80.25 270 THR A CA 1
ATOM 2126 C C . THR A 1 270 ? -3.918 -0.498 -3.863 1.00 80.25 270 THR A C 1
ATOM 2128 O O . THR A 1 270 ? -3.970 -1.552 -3.226 1.00 80.25 270 THR A O 1
ATOM 2131 N N . GLU A 1 271 ? -4.726 0.529 -3.584 1.00 65.81 271 GLU A N 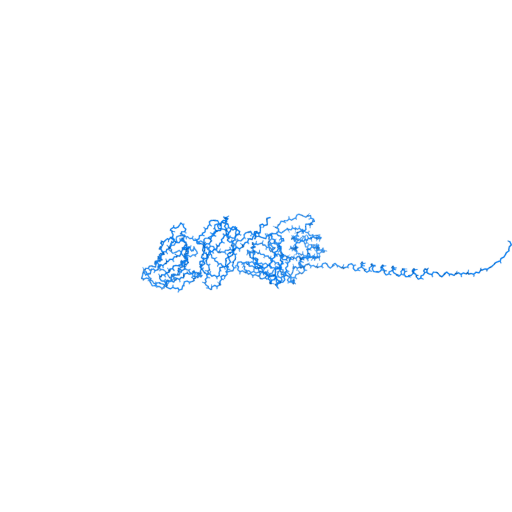1
ATOM 2132 C CA . GLU A 1 271 ? -5.726 0.505 -2.506 1.00 65.81 271 GLU A CA 1
ATOM 2133 C C . GLU A 1 271 ? -6.740 -0.642 -2.617 1.00 65.81 271 GLU A C 1
ATOM 2135 O O . GLU A 1 271 ? -7.072 -1.248 -1.602 1.00 65.81 271 GLU A O 1
ATOM 2140 N N . GLN A 1 272 ? -7.247 -0.928 -3.822 1.00 66.94 272 GLN A N 1
ATOM 2141 C CA . GLN A 1 272 ? -8.321 -1.915 -4.034 1.00 66.94 272 GLN A CA 1
ATOM 2142 C C . GLN A 1 272 ? -8.006 -2.915 -5.148 1.00 66.94 272 GLN A C 1
ATOM 2144 O O . GLN A 1 272 ? -8.803 -3.811 -5.422 1.00 66.94 272 GLN A O 1
ATOM 2149 N N . TYR A 1 273 ? -6.855 -2.774 -5.800 1.00 76.44 273 TYR A N 1
ATOM 2150 C CA . TYR A 1 273 ? -6.477 -3.596 -6.933 1.00 76.44 273 TYR A CA 1
ATOM 2151 C C . TYR A 1 273 ? -5.044 -4.081 -6.779 1.00 76.44 273 TYR A C 1
ATOM 2153 O O . TYR A 1 273 ? -4.218 -3.451 -6.123 1.00 76.44 273 TYR A O 1
ATOM 2161 N N . GLY A 1 274 ? -4.722 -5.191 -7.422 1.00 81.19 274 GLY A N 1
ATOM 2162 C CA . GLY A 1 274 ? -3.334 -5.553 -7.603 1.00 81.19 274 GLY A CA 1
ATOM 2163 C C . GLY A 1 274 ? -3.128 -6.413 -8.829 1.00 81.19 274 GLY A C 1
ATOM 2164 O O . GLY A 1 274 ? -4.059 -6.995 -9.385 1.00 81.19 274 GLY A O 1
ATOM 2165 N N . LEU A 1 275 ? -1.886 -6.416 -9.286 1.00 88.19 275 LEU A N 1
ATOM 2166 C CA . LEU A 1 275 ? -1.486 -6.989 -10.554 1.00 88.19 275 LEU A CA 1
ATOM 2167 C C . LEU A 1 275 ? -0.162 -7.720 -10.371 1.00 88.19 275 LEU A C 1
ATOM 2169 O O . LEU A 1 275 ? 0.834 -7.138 -9.939 1.00 88.19 275 LEU A O 1
ATOM 2173 N N . SER A 1 276 ? -0.144 -8.999 -10.730 1.00 89.62 276 SER A N 1
ATOM 2174 C CA . SER A 1 276 ? 1.094 -9.768 -10.825 1.00 89.62 276 SER A CA 1
ATOM 2175 C C . SER A 1 276 ? 1.927 -9.274 -12.001 1.00 89.62 276 SER A C 1
ATOM 2177 O O . SER A 1 276 ? 1.438 -9.139 -13.120 1.00 89.62 276 SER A O 1
ATOM 2179 N N . ILE A 1 277 ? 3.206 -9.040 -11.755 1.00 93.56 277 ILE A N 1
ATOM 2180 C CA . ILE A 1 277 ? 4.181 -8.505 -12.708 1.00 93.56 277 ILE A CA 1
ATOM 2181 C C . ILE A 1 277 ? 5.427 -9.395 -12.673 1.00 93.56 277 ILE A C 1
ATOM 2183 O O . ILE A 1 277 ? 5.608 -10.170 -11.733 1.00 93.56 277 ILE A O 1
ATOM 2187 N N . LEU A 1 278 ? 6.305 -9.279 -13.669 1.00 91.75 278 LEU A N 1
ATOM 2188 C CA . LEU A 1 278 ? 7.484 -10.148 -13.776 1.00 91.75 278 LEU A CA 1
ATOM 2189 C C . LEU A 1 278 ? 7.122 -11.648 -13.791 1.00 91.75 278 LEU A C 1
ATOM 2191 O O . LEU A 1 278 ? 6.003 -12.031 -14.146 1.00 91.75 278 LEU A O 1
ATOM 2195 N N . GLY A 1 279 ? 8.096 -12.513 -13.501 1.00 87.44 279 GLY A N 1
ATOM 2196 C CA . GLY A 1 279 ? 7.936 -13.957 -13.599 1.00 87.44 279 GLY A CA 1
ATOM 2197 C C . GLY A 1 279 ? 7.417 -14.370 -14.977 1.00 87.44 279 GLY A C 1
ATOM 2198 O O . GLY A 1 279 ? 8.035 -14.098 -16.008 1.00 87.44 279 GLY A O 1
ATOM 2199 N N . ASN A 1 280 ? 6.235 -14.986 -14.992 1.00 86.81 280 ASN A N 1
ATOM 2200 C CA . ASN A 1 280 ? 5.602 -15.489 -16.212 1.00 86.81 280 ASN A CA 1
ATOM 2201 C C . ASN A 1 280 ? 4.644 -14.491 -16.890 1.00 86.81 280 ASN A C 1
ATOM 2203 O O . ASN A 1 280 ? 4.152 -14.783 -17.980 1.00 86.81 280 ASN A O 1
ATOM 2207 N N . THR A 1 281 ? 4.361 -13.326 -16.292 1.00 87.94 281 THR A N 1
ATOM 2208 C CA . THR A 1 281 ? 3.337 -12.398 -16.819 1.00 87.94 281 THR A CA 1
ATOM 2209 C C . THR A 1 281 ? 3.831 -11.541 -17.984 1.00 87.94 281 THR A C 1
ATOM 2211 O O . THR A 1 281 ? 3.020 -10.973 -18.712 1.00 87.94 281 THR A O 1
ATOM 2214 N N . LYS A 1 282 ? 5.155 -11.457 -18.188 1.00 90.88 282 LYS A N 1
ATOM 2215 C CA . LYS A 1 282 ? 5.824 -10.624 -19.212 1.00 90.88 282 LYS A CA 1
ATOM 2216 C C . LYS A 1 282 ? 5.532 -9.119 -19.094 1.00 90.88 282 LYS A C 1
ATOM 2218 O O . LYS A 1 282 ? 5.853 -8.357 -20.007 1.00 90.88 282 LYS A O 1
ATOM 2223 N N . ILE A 1 283 ? 4.957 -8.670 -17.981 1.00 94.38 283 ILE A N 1
ATOM 2224 C CA . ILE A 1 283 ? 4.759 -7.248 -17.698 1.00 94.38 283 ILE A CA 1
ATOM 2225 C C . ILE A 1 283 ? 6.097 -6.679 -17.222 1.00 94.38 283 ILE A C 1
ATOM 2227 O O . ILE A 1 283 ? 6.555 -7.029 -16.136 1.00 94.38 283 ILE A O 1
ATOM 2231 N N . GLN A 1 284 ? 6.725 -5.838 -18.051 1.00 95.00 284 GLN A N 1
ATOM 2232 C CA . GLN A 1 284 ? 8.043 -5.230 -17.782 1.00 95.00 284 GLN A CA 1
ATOM 2233 C C . GLN A 1 284 ? 7.973 -3.715 -17.586 1.00 95.00 284 GLN A C 1
ATOM 2235 O O . GLN A 1 284 ? 8.984 -3.084 -17.288 1.00 95.00 284 GLN A O 1
ATOM 2240 N N . ALA A 1 285 ? 6.795 -3.118 -17.738 1.00 94.56 285 ALA A N 1
ATOM 2241 C CA . ALA A 1 285 ? 6.591 -1.702 -17.497 1.00 94.56 285 ALA A CA 1
ATOM 2242 C C . ALA A 1 285 ? 5.241 -1.464 -16.824 1.00 94.56 285 ALA A C 1
ATOM 2244 O O . ALA A 1 285 ? 4.249 -2.132 -17.136 1.00 94.56 285 ALA A O 1
ATOM 2245 N N . ILE A 1 286 ? 5.212 -0.504 -15.904 1.00 95.50 286 ILE A N 1
ATOM 2246 C CA . ILE A 1 286 ? 4.031 -0.128 -15.130 1.00 95.50 286 ILE A CA 1
ATOM 2247 C C . ILE A 1 286 ? 3.975 1.390 -15.029 1.00 95.50 286 ILE A C 1
ATOM 2249 O O . ILE A 1 286 ? 4.969 2.020 -14.683 1.00 95.50 286 ILE A O 1
ATOM 2253 N N . ASP A 1 287 ? 2.816 1.970 -15.311 1.00 93.38 287 ASP A N 1
ATOM 2254 C CA . ASP A 1 287 ? 2.506 3.372 -15.068 1.00 93.38 287 ASP A CA 1
ATOM 2255 C C . ASP A 1 287 ? 1.500 3.456 -13.925 1.00 93.38 287 ASP A C 1
ATOM 2257 O O . ASP A 1 287 ? 0.332 3.084 -14.050 1.00 93.38 287 ASP A O 1
ATOM 2261 N N . LEU A 1 288 ? 1.979 3.875 -12.767 1.00 92.06 288 LEU A N 1
ATOM 2262 C CA . LEU A 1 288 ? 1.221 3.881 -11.538 1.00 92.06 288 LEU A CA 1
ATOM 2263 C C . LEU A 1 288 ? 0.552 5.249 -11.360 1.00 92.06 288 LEU A C 1
ATOM 2265 O O . LEU A 1 288 ? 1.215 6.234 -11.038 1.00 92.06 288 LEU A O 1
ATOM 2269 N N . VAL A 1 289 ? -0.770 5.313 -11.534 1.00 88.94 289 VAL A N 1
ATOM 2270 C CA . VAL A 1 289 ? -1.565 6.557 -11.406 1.00 88.94 289 VAL A CA 1
ATOM 2271 C C . VAL A 1 289 ? -2.208 6.727 -10.025 1.00 88.94 289 VAL A C 1
ATOM 2273 O O . VAL A 1 289 ? -2.927 7.686 -9.753 1.00 88.94 289 VAL A O 1
ATOM 2276 N N . SER A 1 290 ? -1.978 5.782 -9.120 1.00 85.50 290 SER A N 1
ATOM 2277 C CA . SER A 1 290 ? -2.422 5.817 -7.722 1.00 85.50 290 SER A CA 1
ATOM 2278 C C . SER A 1 290 ? -1.260 5.423 -6.815 1.00 85.50 290 SER A C 1
ATOM 2280 O O . SER A 1 290 ? -0.252 4.938 -7.303 1.00 85.50 290 SER A O 1
ATOM 2282 N N . ASN A 1 291 ? -1.339 5.648 -5.506 1.00 82.19 291 ASN A N 1
ATOM 2283 C CA . ASN A 1 291 ? -0.288 5.136 -4.624 1.00 82.19 291 ASN A CA 1
ATOM 2284 C C . ASN A 1 291 ? -0.297 3.602 -4.665 1.00 82.19 291 ASN A C 1
ATOM 2286 O O . ASN A 1 291 ? -1.362 2.990 -4.805 1.00 82.19 291 ASN A O 1
ATOM 2290 N N . GLY A 1 292 ? 0.874 2.985 -4.542 1.00 81.69 292 GLY A N 1
ATOM 2291 C CA . GLY A 1 292 ? 0.978 1.536 -4.574 1.00 81.69 292 GLY A CA 1
ATOM 2292 C C . GLY A 1 292 ? 2.211 0.985 -3.879 1.00 81.69 292 GLY A C 1
ATOM 2293 O O . GLY A 1 292 ? 3.152 1.701 -3.548 1.00 81.69 292 GLY A O 1
ATOM 2294 N N . VAL A 1 293 ? 2.184 -0.322 -3.659 1.00 83.88 293 VAL A N 1
ATOM 2295 C CA . VAL A 1 293 ? 3.271 -1.108 -3.090 1.00 83.88 293 VAL A CA 1
ATOM 2296 C C . VAL A 1 293 ? 3.795 -2.039 -4.157 1.00 83.88 293 VAL A C 1
ATOM 2298 O O . VAL A 1 293 ? 3.048 -2.850 -4.705 1.00 83.88 293 VAL A O 1
ATOM 2301 N N . LEU A 1 294 ? 5.086 -1.929 -4.428 1.00 90.25 294 LEU A N 1
ATOM 2302 C CA . LEU A 1 294 ? 5.817 -2.848 -5.275 1.00 90.25 294 LEU A CA 1
ATOM 2303 C C . LEU A 1 294 ? 6.411 -3.951 -4.403 1.00 90.25 294 LEU A C 1
ATOM 2305 O O . LEU A 1 294 ? 7.339 -3.703 -3.637 1.00 90.25 294 LEU A O 1
ATOM 2309 N N . LEU A 1 295 ? 5.869 -5.157 -4.515 1.00 84.50 295 LEU A N 1
ATOM 2310 C CA . LEU A 1 295 ? 6.359 -6.338 -3.818 1.00 84.50 295 LEU A CA 1
ATOM 2311 C C . LEU A 1 295 ? 7.190 -7.202 -4.759 1.00 84.50 295 LEU A C 1
ATOM 2313 O O . LEU A 1 295 ? 6.807 -7.430 -5.907 1.00 84.50 295 LEU A O 1
ATOM 2317 N N . PHE A 1 296 ? 8.291 -7.731 -4.244 1.00 87.06 296 PHE A N 1
ATOM 2318 C CA . PHE A 1 296 ? 9.111 -8.733 -4.904 1.00 87.06 296 PHE A CA 1
ATOM 2319 C C . PHE A 1 296 ? 9.225 -9.975 -4.041 1.00 87.06 296 PHE A C 1
ATOM 2321 O O . PHE A 1 296 ? 9.272 -9.898 -2.817 1.00 87.06 296 PHE A O 1
ATOM 2328 N N . SER A 1 297 ? 9.325 -11.121 -4.699 1.00 84.94 297 SER A N 1
ATOM 2329 C CA . SER A 1 297 ? 9.689 -12.391 -4.081 1.00 84.94 297 SER A CA 1
ATOM 2330 C C . SER A 1 297 ? 10.557 -13.195 -5.047 1.00 84.94 297 SER A C 1
ATOM 2332 O O . SER A 1 297 ? 10.510 -12.984 -6.262 1.00 84.94 297 SER A O 1
ATOM 2334 N N . ALA A 1 298 ? 11.385 -14.086 -4.506 1.00 86.94 298 ALA A N 1
ATOM 2335 C CA . ALA A 1 298 ? 12.263 -14.946 -5.290 1.00 86.94 298 ALA A CA 1
ATOM 2336 C C . ALA A 1 298 ? 11.901 -16.417 -5.079 1.00 86.94 298 ALA A C 1
ATOM 2338 O O . ALA A 1 298 ? 11.666 -16.855 -3.951 1.00 86.94 298 ALA A O 1
ATOM 2339 N N . ASN A 1 299 ? 11.900 -17.190 -6.163 1.00 78.19 299 ASN A N 1
ATOM 2340 C CA . ASN A 1 299 ? 11.715 -18.635 -6.105 1.00 78.19 299 ASN A CA 1
ATOM 2341 C C . ASN A 1 299 ? 13.053 -19.320 -5.795 1.00 78.19 299 ASN A C 1
ATOM 2343 O O . ASN A 1 299 ? 13.814 -19.687 -6.687 1.00 78.19 299 ASN A O 1
ATOM 2347 N N . GLY A 1 300 ? 13.338 -19.503 -4.505 1.00 73.38 300 GLY A N 1
ATOM 2348 C CA . GLY A 1 300 ? 14.494 -20.262 -4.026 1.00 73.38 300 GLY A CA 1
ATOM 2349 C C . GLY A 1 300 ? 15.715 -19.390 -3.748 1.00 73.38 300 GLY A C 1
ATOM 2350 O O . GLY A 1 300 ? 15.911 -18.953 -2.618 1.00 73.38 300 GLY A O 1
ATOM 2351 N N . SER A 1 301 ? 16.577 -19.184 -4.747 1.00 78.75 301 SER A N 1
ATOM 2352 C CA . SER A 1 301 ? 17.844 -18.465 -4.561 1.00 78.75 301 SER A CA 1
ATOM 2353 C C . SER A 1 301 ? 17.686 -16.948 -4.610 1.00 78.75 301 SER A C 1
ATOM 2355 O O . SER A 1 301 ? 16.734 -16.423 -5.177 1.00 78.75 301 SER A O 1
ATOM 2357 N N . SER A 1 302 ? 18.674 -16.238 -4.068 1.00 85.81 302 SER A N 1
ATOM 2358 C CA . SER A 1 302 ? 18.756 -14.787 -4.194 1.00 85.81 302 SER A CA 1
ATOM 2359 C C . SER A 1 302 ? 19.021 -14.369 -5.644 1.00 85.81 302 SER A C 1
ATOM 2361 O O . SER A 1 302 ? 19.994 -14.822 -6.248 1.00 85.81 302 SER A O 1
ATOM 2363 N N . VAL A 1 303 ? 18.171 -13.502 -6.199 1.00 89.75 303 VAL A N 1
ATOM 2364 C CA . VAL A 1 303 ? 18.259 -13.053 -7.598 1.00 89.75 303 VAL A CA 1
ATOM 2365 C C . VAL A 1 303 ? 18.270 -11.530 -7.673 1.00 89.75 303 VAL A C 1
ATOM 2367 O O . VAL A 1 303 ? 17.551 -10.845 -6.945 1.00 89.75 303 VAL A O 1
ATOM 2370 N N . LYS A 1 304 ? 19.099 -10.978 -8.563 1.00 90.31 304 LYS A N 1
ATOM 2371 C CA . LYS A 1 304 ? 19.128 -9.536 -8.826 1.00 90.31 304 LYS A CA 1
ATOM 2372 C C . LYS A 1 304 ? 17.950 -9.118 -9.703 1.00 90.31 304 LYS A C 1
ATOM 2374 O O . LYS A 1 304 ? 17.661 -9.762 -10.708 1.00 90.31 304 LYS A O 1
ATOM 2379 N N . CYS A 1 305 ? 17.321 -8.009 -9.338 1.00 92.94 305 CYS A N 1
ATOM 2380 C CA . CYS A 1 305 ? 16.291 -7.340 -10.120 1.00 92.94 305 CYS A CA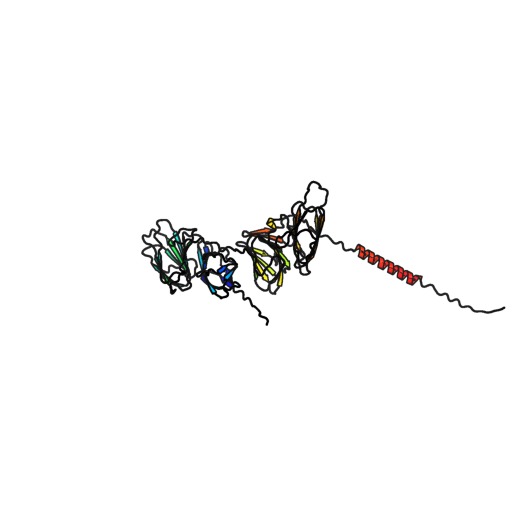 1
ATOM 2381 C C . CYS A 1 305 ? 16.685 -5.869 -10.291 1.00 92.94 305 CYS A C 1
ATOM 2383 O O . CYS A 1 305 ? 16.979 -5.178 -9.315 1.00 92.94 305 CYS A O 1
ATOM 2385 N N . GLY A 1 306 ? 16.721 -5.406 -11.535 1.00 94.19 306 GLY A N 1
ATOM 2386 C CA . GLY A 1 306 ? 17.075 -4.050 -11.919 1.00 94.19 306 GLY A CA 1
ATOM 2387 C C . GLY A 1 306 ? 15.905 -3.356 -12.602 1.00 94.19 306 GLY A C 1
ATOM 2388 O O . GLY A 1 306 ? 15.315 -3.884 -13.548 1.00 94.19 306 GLY A O 1
ATOM 2389 N N . PHE A 1 307 ? 15.575 -2.153 -12.148 1.00 95.50 307 PHE A N 1
ATOM 2390 C CA . PHE A 1 307 ? 14.471 -1.363 -12.688 1.00 95.50 307 PHE A CA 1
ATOM 2391 C C . PHE A 1 307 ? 14.743 0.133 -12.590 1.00 95.50 307 PHE A C 1
ATOM 2393 O O . PHE A 1 307 ? 15.528 0.592 -11.765 1.00 95.50 307 PHE A O 1
ATOM 2400 N N . VAL A 1 308 ? 14.077 0.905 -13.437 1.00 93.12 308 VAL A N 1
ATOM 2401 C CA . VAL A 1 308 ? 14.171 2.361 -13.484 1.00 93.12 308 VAL A CA 1
ATOM 2402 C C . VAL A 1 308 ? 12.852 2.967 -13.024 1.00 93.12 308 VAL A C 1
ATOM 2404 O O . VAL A 1 308 ? 11.799 2.584 -13.533 1.00 93.12 308 VAL A O 1
ATOM 2407 N N . ILE A 1 309 ? 12.910 3.912 -12.081 1.00 93.19 309 ILE A N 1
ATOM 2408 C CA . ILE A 1 309 ? 11.741 4.681 -11.627 1.00 93.19 309 ILE A CA 1
ATOM 2409 C C . ILE A 1 309 ? 11.802 6.099 -12.187 1.00 93.19 309 ILE A C 1
ATOM 2411 O O . ILE A 1 309 ? 12.815 6.789 -12.053 1.00 93.19 309 ILE A O 1
ATOM 2415 N N . PHE A 1 310 ? 10.687 6.552 -12.747 1.00 89.31 310 PHE A N 1
ATOM 2416 C CA . PHE A 1 310 ? 10.484 7.912 -13.225 1.00 89.31 310 PHE A CA 1
ATOM 2417 C C . PHE A 1 310 ? 9.558 8.676 -12.282 1.00 89.31 310 PHE A C 1
ATOM 2419 O O . PHE A 1 310 ? 8.546 8.145 -11.827 1.00 89.31 310 PHE A O 1
ATOM 2426 N N . ASN A 1 311 ? 9.870 9.946 -12.028 1.00 86.25 311 ASN A N 1
ATOM 2427 C CA . ASN A 1 311 ? 9.088 10.841 -11.171 1.00 86.25 311 ASN A CA 1
ATOM 2428 C C . ASN A 1 311 ? 7.828 11.414 -11.859 1.00 86.25 311 ASN A C 1
ATOM 2430 O O . ASN A 1 311 ? 7.350 12.489 -11.508 1.00 86.25 311 ASN A O 1
ATOM 2434 N N . TYR A 1 312 ? 7.305 10.736 -12.871 1.00 78.38 312 TYR A N 1
ATOM 2435 C CA . TYR A 1 312 ? 6.102 11.147 -13.584 1.00 78.38 312 TYR A CA 1
ATOM 2436 C C . TYR A 1 312 ? 5.434 9.934 -14.228 1.00 78.38 312 TYR A C 1
ATOM 2438 O O . TYR A 1 312 ? 6.034 8.862 -14.353 1.00 78.38 312 TYR A O 1
ATOM 2446 N N . SER A 1 313 ? 4.179 10.133 -14.621 1.00 77.31 313 SER A N 1
ATOM 2447 C CA . SER A 1 313 ? 3.364 9.175 -15.358 1.00 77.31 313 SER A CA 1
ATOM 2448 C C . SER A 1 313 ? 3.463 9.449 -16.858 1.00 77.31 313 SER A C 1
ATOM 2450 O O . SER A 1 313 ? 3.446 10.606 -17.279 1.00 77.31 313 SER A O 1
ATOM 2452 N N . GLN A 1 314 ? 3.574 8.404 -17.679 1.00 68.94 314 GLN A N 1
ATOM 2453 C CA . GLN A 1 314 ? 3.614 8.564 -19.136 1.00 68.94 314 GLN A CA 1
ATOM 2454 C C . GLN A 1 314 ? 2.216 8.842 -19.701 1.00 68.94 314 GLN A C 1
ATOM 2456 O O . GLN A 1 314 ? 2.088 9.618 -20.651 1.00 68.94 314 GLN A O 1
ATOM 2461 N N . THR A 1 315 ? 1.175 8.263 -19.100 1.00 60.22 315 THR A N 1
ATOM 2462 C CA . THR A 1 315 ? -0.211 8.385 -19.571 1.00 60.22 315 THR A CA 1
ATOM 2463 C C . THR A 1 315 ? -0.789 9.795 -19.422 1.00 60.22 315 THR A C 1
ATOM 2465 O O . THR A 1 315 ? -1.789 10.105 -20.065 1.00 60.22 315 THR A O 1
ATOM 2468 N N . GLU A 1 316 ? -0.152 10.676 -18.642 1.00 64.50 316 GLU A N 1
ATOM 2469 C CA . GLU A 1 316 ? -0.532 12.094 -18.524 1.00 64.50 316 GLU A CA 1
ATOM 2470 C C . GLU A 1 316 ? 0.012 12.966 -19.665 1.00 64.50 316 GLU A C 1
ATOM 2472 O O . GLU A 1 316 ? -0.579 13.991 -19.999 1.00 64.50 316 GLU A O 1
ATOM 2477 N N . ILE A 1 317 ? 1.132 12.571 -20.272 1.00 65.06 317 ILE A N 1
ATOM 2478 C CA . ILE A 1 317 ? 1.880 13.412 -21.219 1.00 65.06 317 ILE A CA 1
ATOM 2479 C C . ILE A 1 317 ? 1.936 12.828 -22.626 1.00 65.06 317 ILE A C 1
ATOM 2481 O O . ILE A 1 317 ? 2.457 13.476 -23.532 1.00 65.06 317 ILE A O 1
ATOM 2485 N N . CYS A 1 318 ? 1.460 11.595 -22.827 1.00 70.81 318 CYS A N 1
ATOM 2486 C CA . CYS A 1 318 ? 1.781 10.892 -24.050 1.00 70.81 318 CYS A CA 1
ATOM 2487 C C . CYS A 1 318 ? 0.790 9.824 -24.501 1.00 70.81 318 CYS A C 1
ATOM 2489 O O . CYS A 1 318 ? 0.385 8.936 -23.756 1.00 70.81 318 CYS A O 1
ATOM 2491 N N . LYS A 1 319 ? 0.468 9.886 -25.795 1.00 70.81 319 LYS A N 1
ATOM 2492 C CA . LYS A 1 319 ? -0.546 9.043 -26.427 1.00 70.81 319 LYS A CA 1
ATOM 2493 C C . LYS A 1 319 ? -0.007 7.692 -26.899 1.00 70.81 319 LYS A C 1
ATOM 2495 O O . LYS A 1 319 ? -0.722 6.699 -26.814 1.00 70.81 319 LYS A O 1
ATOM 2500 N N . TYR A 1 320 ? 1.236 7.654 -27.382 1.00 76.19 320 TYR A N 1
ATOM 2501 C CA . TYR A 1 320 ? 1.850 6.450 -27.949 1.00 76.19 320 TYR A CA 1
ATOM 2502 C C . TYR A 1 320 ? 3.253 6.225 -27.362 1.00 76.19 320 TYR A C 1
ATOM 2504 O O . TYR A 1 320 ? 4.227 6.784 -27.877 1.00 76.19 320 TYR A O 1
ATOM 2512 N N . PRO A 1 321 ? 3.380 5.454 -26.264 1.00 81.62 321 PRO A N 1
ATOM 2513 C CA . PRO A 1 321 ? 4.680 5.071 -25.730 1.00 81.62 321 PRO A CA 1
ATOM 2514 C C . PRO A 1 321 ? 5.321 3.959 -26.552 1.00 81.62 321 PRO A C 1
ATOM 2516 O O . PRO A 1 321 ? 4.678 2.975 -26.910 1.00 81.62 321 PRO A O 1
ATOM 2519 N N . THR A 1 322 ? 6.627 4.063 -26.750 1.00 84.88 322 THR A N 1
ATOM 2520 C CA . THR A 1 322 ? 7.485 2.967 -27.191 1.00 84.88 322 THR A CA 1
ATOM 2521 C C . THR A 1 322 ? 8.641 2.838 -26.215 1.00 84.88 322 THR A C 1
ATOM 2523 O O . THR A 1 322 ? 9.357 3.807 -25.983 1.00 84.88 322 THR A O 1
ATOM 2526 N N . ILE A 1 323 ? 8.824 1.657 -25.633 1.00 88.25 323 ILE A N 1
ATOM 2527 C CA . ILE A 1 323 ? 9.891 1.383 -24.669 1.00 88.25 323 ILE A CA 1
ATOM 2528 C C . ILE A 1 323 ? 10.968 0.549 -25.352 1.00 88.25 323 ILE A C 1
ATOM 2530 O O . ILE A 1 323 ? 10.672 -0.516 -25.889 1.00 88.25 323 ILE A O 1
ATOM 2534 N N . PHE A 1 324 ? 12.213 1.006 -25.286 1.00 87.75 324 PHE A N 1
ATOM 2535 C CA . PHE A 1 324 ? 13.397 0.290 -25.745 1.00 87.75 324 PHE A CA 1
ATOM 2536 C C . PHE A 1 324 ? 14.296 -0.056 -24.558 1.00 87.75 324 PHE A C 1
ATOM 2538 O O . PHE A 1 324 ? 14.651 0.829 -23.780 1.00 87.75 324 PHE A O 1
ATOM 2545 N N . SER A 1 325 ? 14.712 -1.320 -24.450 1.00 89.88 325 SER A N 1
ATOM 2546 C CA . SER A 1 325 ? 15.702 -1.762 -23.462 1.00 89.88 325 SER A CA 1
ATOM 2547 C C . SER A 1 325 ? 16.816 -2.611 -24.080 1.00 89.88 325 SER A C 1
ATOM 2549 O O . SER A 1 325 ? 16.638 -3.219 -25.145 1.00 89.88 325 SER A O 1
ATOM 2551 N N . GLY A 1 326 ? 17.980 -2.616 -23.425 1.00 86.56 326 GLY A N 1
ATOM 2552 C CA . GLY A 1 326 ? 19.176 -3.350 -23.837 1.00 86.56 326 GLY A CA 1
ATOM 2553 C C . GLY A 1 326 ? 20.000 -2.625 -24.904 1.00 86.56 326 GLY A C 1
ATOM 2554 O O . GLY A 1 326 ? 20.293 -1.443 -24.775 1.00 86.56 326 GLY A O 1
ATOM 2555 N N . THR A 1 327 ? 20.405 -3.325 -25.961 1.00 87.25 327 THR A N 1
ATOM 2556 C CA . THR A 1 327 ? 21.186 -2.815 -27.095 1.00 87.25 327 THR A CA 1
ATOM 2557 C C . THR A 1 327 ? 20.450 -3.058 -28.409 1.00 87.25 327 THR A C 1
ATOM 2559 O O . THR A 1 327 ? 20.030 -4.177 -28.714 1.00 87.25 327 THR A O 1
ATOM 2562 N N . GLY A 1 328 ? 20.330 -2.025 -29.240 1.00 84.06 328 GLY A N 1
ATOM 2563 C CA . GLY A 1 328 ? 19.617 -2.135 -30.502 1.00 84.06 328 GLY A CA 1
ATOM 2564 C C . GLY A 1 328 ? 19.677 -0.888 -31.371 1.00 84.06 328 GLY A C 1
ATOM 2565 O O . GLY A 1 328 ? 20.104 0.184 -30.953 1.00 84.06 328 GLY A O 1
ATOM 2566 N N . LYS A 1 329 ? 19.224 -1.059 -32.615 1.00 85.19 329 LYS A N 1
ATOM 2567 C CA . LYS A 1 329 ? 19.068 0.024 -33.581 1.00 85.19 329 LYS A CA 1
ATOM 2568 C C . LYS A 1 329 ? 17.698 -0.057 -34.243 1.00 85.19 329 LYS A C 1
ATOM 2570 O O . LYS A 1 329 ? 17.367 -1.091 -34.826 1.00 85.19 329 LYS A O 1
ATOM 2575 N N . TYR A 1 330 ? 16.917 1.012 -34.154 1.00 79.81 330 TYR A N 1
ATOM 2576 C CA . TYR A 1 330 ? 15.524 1.060 -34.605 1.00 79.81 330 TYR A CA 1
ATOM 2577 C C . TYR A 1 330 ? 15.250 2.332 -35.391 1.00 79.81 330 TYR A C 1
ATOM 2579 O O . TYR A 1 330 ? 15.858 3.362 -35.129 1.00 79.81 330 TYR A O 1
ATOM 2587 N N . SER A 1 331 ? 14.340 2.254 -36.356 1.00 79.69 331 SER A N 1
ATOM 2588 C CA . SER A 1 331 ? 13.848 3.398 -37.113 1.00 79.69 331 SER A CA 1
ATOM 2589 C C . SER A 1 331 ? 12.341 3.534 -36.940 1.00 79.69 331 SER A C 1
ATOM 2591 O O . SER A 1 331 ? 11.625 2.552 -37.144 1.00 79.69 331 SER A O 1
ATOM 2593 N N . LEU A 1 332 ? 11.874 4.738 -36.630 1.00 74.56 332 LEU A N 1
ATOM 2594 C CA . LEU A 1 332 ? 10.464 5.114 -36.676 1.00 74.56 332 LEU A CA 1
ATOM 2595 C C . LEU A 1 332 ? 10.188 5.820 -37.997 1.00 74.56 332 LEU A C 1
ATOM 2597 O O . LEU A 1 332 ? 10.923 6.744 -38.335 1.00 74.56 332 LEU A O 1
ATOM 2601 N N . THR A 1 333 ? 9.156 5.397 -38.728 1.00 70.94 333 THR A N 1
ATOM 2602 C CA . THR A 1 333 ? 8.742 6.011 -40.003 1.00 70.94 333 THR A CA 1
ATOM 2603 C C . THR A 1 333 ? 7.267 6.399 -39.973 1.00 70.94 333 THR A C 1
ATOM 2605 O O . THR A 1 333 ? 6.448 5.562 -39.598 1.00 70.94 333 THR A O 1
ATOM 2608 N N . ASN A 1 334 ? 6.929 7.601 -40.453 1.00 59.31 334 ASN A N 1
ATOM 2609 C CA . ASN A 1 334 ? 5.552 8.061 -40.720 1.00 59.31 334 ASN A CA 1
ATOM 2610 C C . ASN A 1 334 ? 4.600 8.034 -39.510 1.00 59.31 334 ASN A C 1
ATOM 2612 O O . ASN A 1 334 ? 3.458 7.582 -39.592 1.00 59.31 334 ASN A O 1
ATOM 2616 N N . THR A 1 335 ? 5.063 8.553 -38.376 1.00 58.62 335 THR A N 1
ATOM 2617 C CA . THR A 1 335 ? 4.271 8.685 -37.150 1.00 58.62 335 THR A CA 1
ATOM 2618 C C . THR A 1 335 ? 3.565 10.044 -37.095 1.00 58.62 335 THR A C 1
ATOM 2620 O O . THR A 1 335 ? 4.204 11.056 -36.826 1.00 58.62 335 THR A O 1
ATOM 2623 N N . ILE A 1 336 ? 2.248 10.081 -37.336 1.00 58.03 336 ILE A N 1
ATOM 2624 C CA . ILE A 1 336 ? 1.428 11.292 -37.136 1.00 58.03 336 ILE A CA 1
ATOM 2625 C C . ILE A 1 336 ? 1.027 11.384 -35.654 1.00 58.03 336 ILE A C 1
ATOM 2627 O O . ILE A 1 336 ? 0.399 10.469 -35.117 1.00 58.03 336 ILE A O 1
ATOM 2631 N N . GLY A 1 337 ? 1.344 12.510 -35.009 1.00 61.94 337 GLY A N 1
ATOM 2632 C CA . GLY A 1 337 ? 0.994 12.809 -33.613 1.00 61.94 337 GLY A CA 1
ATOM 2633 C C . GLY A 1 337 ? 2.137 12.600 -32.616 1.00 61.94 337 GLY A C 1
ATOM 2634 O O . GLY A 1 337 ? 3.231 12.177 -32.982 1.00 61.94 337 GLY A O 1
ATOM 2635 N N . SER A 1 338 ? 1.878 12.910 -31.346 1.00 64.94 338 SER A N 1
ATOM 2636 C CA . SER A 1 338 ? 2.887 12.920 -30.283 1.00 64.94 338 SER A CA 1
ATOM 2637 C C . SER A 1 338 ? 3.281 11.502 -29.849 1.00 64.94 338 SER A C 1
ATOM 2639 O O . SER A 1 338 ? 2.474 10.775 -29.259 1.00 64.94 338 SER A O 1
ATOM 2641 N N . HIS A 1 339 ? 4.520 11.110 -30.150 1.00 72.00 339 HIS A N 1
ATOM 2642 C CA . HIS A 1 339 ? 5.099 9.813 -29.777 1.00 72.00 339 HIS A CA 1
ATOM 2643 C C . HIS A 1 339 ? 6.118 9.987 -28.658 1.00 72.00 339 HIS A C 1
ATOM 2645 O O . HIS A 1 339 ? 6.909 10.933 -28.697 1.00 72.00 339 HIS A O 1
ATOM 2651 N N . CYS A 1 340 ? 6.127 9.050 -27.703 1.00 77.31 340 CYS A N 1
ATOM 2652 C CA . CYS A 1 340 ? 7.126 9.031 -26.639 1.00 77.31 340 CYS A CA 1
ATOM 2653 C C . CYS A 1 340 ? 7.998 7.812 -26.725 1.00 77.31 340 CYS A C 1
ATOM 2655 O O . CYS A 1 340 ? 7.531 6.695 -26.520 1.00 77.31 340 CYS A O 1
ATOM 2657 N N . ILE A 1 341 ? 9.278 8.042 -26.966 1.00 81.00 341 ILE A N 1
ATOM 2658 C CA . ILE A 1 341 ? 10.256 6.966 -26.998 1.00 81.00 341 ILE A CA 1
ATOM 2659 C C . ILE A 1 341 ? 10.995 6.969 -25.681 1.00 81.00 341 ILE A C 1
ATOM 2661 O O . ILE A 1 341 ? 11.686 7.931 -25.369 1.00 81.00 341 ILE A O 1
ATOM 2665 N N . ILE A 1 342 ? 10.821 5.901 -24.920 1.00 84.94 342 ILE A N 1
ATOM 2666 C CA . ILE A 1 342 ? 11.404 5.692 -23.607 1.00 84.94 342 ILE A CA 1
ATOM 2667 C C . ILE A 1 342 ? 12.548 4.701 -23.770 1.00 84.94 342 ILE A C 1
ATOM 2669 O O . ILE A 1 342 ? 12.323 3.524 -24.038 1.00 84.94 342 ILE A O 1
ATOM 2673 N N . THR A 1 343 ? 13.784 5.146 -23.607 1.00 84.44 343 THR A N 1
ATOM 2674 C CA . THR A 1 343 ? 14.948 4.250 -23.652 1.00 84.44 343 THR A CA 1
ATOM 2675 C C . THR A 1 343 ? 15.425 3.979 -22.238 1.00 84.44 343 THR A C 1
ATOM 2677 O O . THR A 1 343 ? 15.762 4.933 -21.547 1.00 84.44 343 THR A O 1
ATOM 2680 N N . VAL A 1 344 ? 15.482 2.718 -21.812 1.00 87.56 344 VAL A N 1
ATOM 2681 C CA . VAL A 1 344 ? 15.834 2.317 -20.440 1.00 87.56 344 VAL A CA 1
ATOM 2682 C C . VAL A 1 344 ? 16.981 1.309 -20.410 1.00 87.56 344 VAL A C 1
ATOM 2684 O O . VAL A 1 344 ? 16.963 0.290 -21.103 1.00 87.56 344 VAL A O 1
ATOM 2687 N N . PHE A 1 345 ? 17.970 1.569 -19.564 1.00 86.19 345 PHE A N 1
ATOM 2688 C CA . PHE A 1 345 ? 19.124 0.695 -19.354 1.00 86.19 345 PHE A CA 1
ATOM 2689 C C . PHE A 1 345 ? 19.730 0.952 -17.973 1.00 86.19 345 PHE A C 1
ATOM 2691 O O . PHE A 1 345 ? 19.524 2.022 -17.394 1.00 86.19 345 PHE A O 1
ATOM 2698 N N . SER A 1 346 ? 20.449 -0.033 -17.436 1.00 85.62 346 SER A N 1
ATOM 2699 C CA . SER A 1 346 ? 21.173 0.122 -16.168 1.00 85.62 346 SER A CA 1
ATOM 2700 C C . SER A 1 346 ? 22.333 1.109 -16.315 1.00 85.62 346 SER A C 1
ATOM 2702 O O . SER A 1 346 ? 22.473 2.033 -15.516 1.00 85.62 346 SER A O 1
ATOM 2704 N N . GLU A 1 347 ? 23.101 0.954 -17.392 1.00 82.31 347 GLU A N 1
ATOM 2705 C CA . GLU A 1 347 ? 24.163 1.842 -17.867 1.00 82.31 347 GLU A CA 1
ATOM 2706 C C . GLU A 1 347 ? 24.179 1.781 -19.396 1.00 82.31 347 GLU A C 1
ATOM 2708 O O . GLU A 1 347 ? 23.901 0.727 -19.974 1.00 82.31 347 GLU A O 1
ATOM 2713 N N . GLY A 1 348 ? 24.480 2.886 -20.078 1.00 76.75 348 GLY A N 1
ATOM 2714 C CA . GLY A 1 348 ? 24.454 2.873 -21.532 1.00 76.75 348 GLY A CA 1
ATOM 2715 C C . GLY A 1 348 ? 24.549 4.221 -22.221 1.00 76.75 348 GLY A C 1
ATOM 2716 O O . GLY A 1 348 ? 24.740 5.267 -21.609 1.00 76.75 348 GLY A O 1
ATOM 2717 N N . THR A 1 349 ? 24.423 4.173 -23.543 1.00 76.69 349 THR A N 1
ATOM 2718 C CA . THR A 1 349 ? 24.438 5.354 -24.410 1.00 76.69 349 THR A CA 1
ATOM 2719 C C . THR A 1 349 ? 23.265 5.324 -25.373 1.00 76.69 349 THR A C 1
ATOM 2721 O O . THR A 1 349 ? 22.884 4.262 -25.870 1.00 76.69 349 THR A O 1
ATOM 2724 N N . LEU A 1 350 ? 22.721 6.503 -25.658 1.00 76.69 350 LEU A N 1
ATOM 2725 C CA . LEU A 1 350 ? 21.707 6.713 -26.678 1.00 76.69 350 LEU A CA 1
ATOM 2726 C C . LEU A 1 350 ? 22.246 7.703 -27.704 1.00 76.69 350 LEU A C 1
ATOM 2728 O O . LEU A 1 350 ? 22.629 8.821 -27.372 1.00 76.69 350 LEU A O 1
ATOM 2732 N N . SER A 1 351 ? 22.220 7.307 -28.967 1.00 76.38 351 SER A N 1
ATOM 2733 C CA . SER A 1 351 ? 22.371 8.221 -30.089 1.00 76.38 351 SER A CA 1
ATOM 2734 C C . SER A 1 351 ? 21.131 8.131 -30.957 1.00 76.38 351 SER A C 1
ATOM 2736 O O . SER A 1 351 ? 20.566 7.054 -31.144 1.00 76.38 351 SER A O 1
ATOM 2738 N N . PHE A 1 352 ? 20.677 9.264 -31.467 1.00 74.06 352 PHE A N 1
ATOM 2739 C CA . PHE A 1 352 ? 19.568 9.286 -32.399 1.00 74.06 352 PHE A CA 1
ATOM 2740 C C . PHE A 1 352 ? 19.812 10.329 -33.478 1.00 74.06 352 PHE A C 1
ATOM 2742 O O . PHE A 1 352 ? 20.423 11.369 -33.229 1.00 74.06 352 PHE A O 1
ATOM 2749 N N . ASP A 1 353 ? 19.342 10.016 -34.676 1.00 74.12 353 ASP A N 1
ATOM 2750 C CA . ASP A 1 353 ? 19.380 10.882 -35.845 1.00 74.12 353 ASP A CA 1
ATOM 2751 C C . ASP A 1 353 ? 17.946 11.073 -36.338 1.00 74.12 353 ASP A C 1
ATOM 2753 O O . ASP A 1 353 ? 17.201 10.101 -36.484 1.00 74.12 353 ASP A O 1
ATOM 2757 N N . SER A 1 354 ? 17.528 12.320 -36.526 1.00 70.12 354 SER A N 1
ATOM 2758 C CA . SER A 1 354 ? 16.152 12.665 -36.877 1.00 70.12 354 SER A CA 1
ATOM 2759 C C . SER A 1 354 ? 16.133 13.734 -37.953 1.00 70.12 354 SER A C 1
ATOM 2761 O O . SER A 1 354 ? 16.764 14.780 -37.800 1.00 70.12 354 SER A O 1
ATOM 2763 N N . THR A 1 355 ? 15.330 13.514 -38.988 1.00 65.88 355 THR A N 1
ATOM 2764 C CA . THR A 1 355 ? 15.031 14.524 -40.008 1.00 65.88 355 THR A CA 1
ATOM 2765 C C . THR A 1 355 ? 13.619 15.058 -39.786 1.00 65.88 355 THR A C 1
ATOM 2767 O O . THR A 1 355 ? 12.682 14.280 -39.637 1.00 65.88 355 THR A O 1
ATOM 2770 N N . ASN A 1 356 ? 13.463 16.384 -39.742 1.00 61.66 356 ASN A N 1
ATOM 2771 C CA . ASN A 1 356 ? 12.163 17.068 -39.666 1.00 61.66 356 ASN A CA 1
ATOM 2772 C C . ASN A 1 356 ? 11.300 16.760 -38.418 1.00 61.66 356 ASN A C 1
ATOM 2774 O O . ASN A 1 356 ? 10.075 16.744 -38.512 1.00 61.66 356 ASN A O 1
ATOM 2778 N N . TYR A 1 357 ? 11.919 16.571 -37.245 1.00 62.94 357 TYR A N 1
ATOM 2779 C CA . TYR A 1 357 ? 11.210 16.447 -35.961 1.00 62.94 357 TYR A CA 1
ATOM 2780 C C . TYR A 1 357 ? 11.572 17.564 -34.979 1.00 62.94 357 TYR A C 1
ATOM 2782 O O . TYR A 1 357 ? 12.750 17.852 -34.760 1.00 62.94 357 TYR A O 1
ATOM 2790 N N . LEU A 1 358 ? 10.555 18.129 -34.321 1.00 62.06 358 LEU A N 1
ATOM 2791 C CA . LEU A 1 358 ? 10.727 18.868 -33.069 1.00 62.06 358 LEU A CA 1
ATOM 2792 C C . LEU A 1 358 ? 10.960 17.865 -31.943 1.00 62.06 358 LEU A C 1
ATOM 2794 O O . LEU A 1 358 ? 10.255 16.860 -31.869 1.00 62.06 358 LEU A O 1
ATOM 2798 N N . ARG A 1 359 ? 11.943 18.136 -31.080 1.00 68.31 359 ARG A N 1
ATOM 2799 C CA . ARG A 1 359 ? 12.325 17.220 -30.004 1.00 68.31 359 ARG A CA 1
ATOM 2800 C C . ARG A 1 359 ? 12.371 17.900 -28.646 1.00 68.31 359 ARG A C 1
ATOM 2802 O O . ARG A 1 359 ? 12.829 19.031 -28.512 1.00 68.31 359 ARG A O 1
ATOM 2809 N N . SER A 1 360 ? 11.950 17.149 -27.639 1.00 68.88 360 SER A N 1
ATOM 2810 C CA . SER A 1 360 ? 12.224 17.417 -26.232 1.00 68.88 360 SER A CA 1
ATOM 2811 C C . SER A 1 360 ? 12.719 16.127 -25.598 1.00 68.88 360 SER A C 1
ATOM 2813 O O . SER A 1 360 ? 12.178 15.054 -25.870 1.00 68.88 360 SER A O 1
ATOM 2815 N N . THR A 1 361 ? 13.768 16.235 -24.790 1.00 74.12 361 THR A N 1
ATOM 2816 C CA . THR A 1 361 ? 14.336 15.114 -24.045 1.00 74.12 361 THR A CA 1
ATOM 2817 C C . THR A 1 361 ? 14.085 15.344 -22.567 1.00 74.12 361 THR A C 1
ATOM 2819 O O . THR A 1 361 ? 14.429 16.403 -22.055 1.00 74.12 361 THR A O 1
ATOM 2822 N N . VAL A 1 362 ? 13.525 14.358 -21.872 1.00 75.25 362 VAL A N 1
ATOM 2823 C CA . VAL A 1 362 ? 13.249 14.438 -20.432 1.00 75.25 362 VAL A CA 1
ATOM 2824 C C . VAL A 1 362 ? 14.001 13.334 -19.689 1.00 75.25 362 VAL A C 1
ATOM 2826 O O . VAL A 1 362 ? 14.038 12.192 -20.151 1.00 75.25 362 VAL A O 1
ATOM 2829 N N . ASN A 1 363 ? 14.613 13.670 -18.548 1.00 77.06 363 ASN A N 1
ATOM 2830 C CA . ASN A 1 363 ? 15.287 12.698 -17.679 1.00 77.06 363 ASN A CA 1
ATOM 2831 C C . ASN A 1 363 ? 14.300 11.978 -16.732 1.00 77.06 363 ASN A C 1
ATOM 2833 O O . ASN A 1 363 ? 13.094 12.220 -16.753 1.00 77.06 363 ASN A O 1
ATOM 2837 N N . THR A 1 364 ? 14.798 11.111 -15.848 1.00 81.44 364 THR A N 1
ATOM 2838 C CA . THR A 1 364 ? 13.963 10.342 -14.903 1.00 81.44 364 THR A CA 1
ATOM 2839 C C . THR A 1 364 ? 13.283 11.187 -13.822 1.00 81.44 364 THR A C 1
ATOM 2841 O O . THR A 1 364 ? 12.344 10.716 -13.185 1.00 81.44 364 THR A O 1
ATOM 2844 N N . LEU A 1 365 ? 13.697 12.442 -13.631 1.00 81.31 365 LEU A N 1
ATOM 2845 C CA . LEU A 1 365 ? 13.064 13.384 -12.704 1.00 81.31 365 LEU A CA 1
ATOM 2846 C C . LEU A 1 365 ? 11.940 14.206 -13.348 1.00 81.31 365 LEU A C 1
ATOM 2848 O O . LEU A 1 365 ? 11.248 14.923 -12.631 1.00 81.31 365 LEU A O 1
ATOM 2852 N N . GLY A 1 366 ? 11.752 14.114 -14.668 1.00 74.31 366 GLY A N 1
ATOM 2853 C CA . GLY A 1 366 ? 10.802 14.959 -15.396 1.00 74.31 366 GLY A CA 1
ATOM 2854 C C . GLY A 1 366 ? 11.394 16.292 -15.865 1.00 74.31 366 GLY A C 1
ATOM 2855 O O . GLY A 1 366 ? 10.655 17.175 -16.287 1.00 74.31 366 GLY A O 1
ATOM 2856 N N . ILE A 1 367 ? 12.720 16.464 -15.799 1.00 75.56 367 ILE A N 1
ATOM 2857 C CA . ILE A 1 367 ? 13.395 17.707 -16.193 1.00 75.56 367 ILE A CA 1
ATOM 2858 C C . ILE A 1 367 ? 13.775 17.642 -17.675 1.00 75.56 367 ILE A C 1
ATOM 2860 O O . ILE A 1 367 ? 14.458 16.707 -18.105 1.00 75.56 367 ILE A O 1
ATOM 2864 N N . THR A 1 368 ? 13.373 18.661 -18.438 1.00 74.50 368 THR A N 1
ATOM 2865 C CA . THR A 1 368 ? 13.747 18.825 -19.849 1.00 74.50 368 THR A CA 1
ATOM 2866 C C . THR A 1 368 ? 15.235 19.143 -19.996 1.00 74.50 368 THR A C 1
ATOM 2868 O O . THR A 1 368 ? 15.734 20.138 -19.468 1.00 74.50 368 THR A O 1
ATOM 2871 N N . LEU A 1 369 ? 15.941 18.319 -20.763 1.00 70.94 369 LEU A N 1
ATOM 2872 C CA . LEU A 1 369 ? 17.340 18.490 -21.128 1.00 70.94 369 LEU A CA 1
ATOM 2873 C C . LEU A 1 369 ? 17.435 19.328 -22.411 1.00 70.94 369 LEU A C 1
ATOM 2875 O O . LEU A 1 369 ? 16.735 19.070 -23.389 1.00 70.94 369 LEU A O 1
ATOM 2879 N N . LYS A 1 370 ? 18.299 20.351 -22.411 1.00 61.62 370 LYS A N 1
ATOM 2880 C CA . LYS A 1 370 ? 18.558 21.169 -23.606 1.00 61.62 370 LYS A CA 1
ATOM 2881 C C . LYS A 1 370 ? 19.464 20.412 -24.575 1.00 61.62 370 LYS A C 1
ATOM 2883 O O . LYS A 1 370 ? 20.471 19.851 -24.154 1.00 61.62 370 LYS A O 1
ATOM 2888 N N . ASP A 1 371 ? 19.120 20.470 -25.859 1.00 55.56 371 ASP A N 1
ATOM 2889 C CA . ASP A 1 371 ? 19.803 19.825 -26.982 1.00 55.56 371 ASP A CA 1
ATOM 2890 C C . ASP A 1 371 ? 21.326 20.041 -27.002 1.00 55.56 371 ASP A C 1
ATOM 2892 O O . ASP A 1 371 ? 21.856 20.985 -27.589 1.00 55.56 371 ASP A O 1
ATOM 2896 N N . LYS A 1 372 ? 22.048 19.100 -26.404 1.00 46.12 372 LYS A N 1
ATOM 2897 C CA . LYS A 1 372 ? 23.428 18.754 -26.730 1.00 46.12 372 LYS A CA 1
ATOM 2898 C C . LYS A 1 372 ? 23.493 17.240 -26.690 1.00 46.12 372 LYS A C 1
ATOM 2900 O O . LYS A 1 372 ? 22.935 16.642 -25.780 1.00 46.12 372 LYS A O 1
ATOM 2905 N N . THR A 1 373 ? 24.124 16.651 -27.700 1.00 47.75 373 THR A N 1
ATOM 2906 C CA . THR A 1 373 ? 24.453 15.227 -27.821 1.00 47.75 373 THR A CA 1
ATOM 2907 C C . THR A 1 373 ? 24.564 14.570 -26.447 1.00 47.75 373 THR A C 1
ATOM 2909 O O . THR A 1 373 ? 25.492 14.863 -25.695 1.00 47.75 373 THR A O 1
ATOM 2912 N N . ILE A 1 374 ? 23.570 13.759 -26.089 1.00 47.94 374 ILE A N 1
ATOM 2913 C CA . ILE A 1 374 ? 23.439 13.224 -24.737 1.00 47.94 374 ILE A CA 1
ATOM 2914 C C . ILE A 1 374 ? 24.372 12.021 -24.623 1.00 47.94 374 ILE A C 1
ATOM 2916 O O . ILE A 1 374 ? 23.982 10.877 -24.823 1.00 47.94 374 ILE A O 1
ATOM 2920 N N . SER A 1 375 ? 25.644 12.295 -24.363 1.00 42.53 375 SER A N 1
ATOM 2921 C CA . SER A 1 375 ? 26.668 11.290 -24.092 1.00 42.53 375 SER A CA 1
ATOM 2922 C C . SER A 1 375 ? 26.901 11.139 -22.588 1.00 42.53 375 SER A C 1
ATOM 2924 O O . SER A 1 375 ? 28.052 11.088 -22.156 1.00 42.53 375 SER A O 1
ATOM 2926 N N . GLU A 1 376 ? 25.840 11.124 -21.774 1.00 38.44 376 GLU A N 1
ATOM 2927 C CA . GLU A 1 376 ? 25.987 10.714 -20.375 1.00 38.44 376 GLU A CA 1
ATOM 2928 C C . GLU A 1 376 ? 25.753 9.201 -20.255 1.00 38.44 376 GLU A C 1
ATOM 2930 O O . GLU A 1 376 ? 24.793 8.690 -20.836 1.00 38.44 376 GLU A O 1
ATOM 2935 N N . PRO A 1 377 ? 26.600 8.479 -19.501 1.00 34.78 377 PRO A N 1
ATOM 2936 C CA . PRO A 1 377 ? 26.599 7.014 -19.426 1.00 34.78 377 PRO A CA 1
ATOM 2937 C C . PRO A 1 377 ? 25.365 6.385 -18.744 1.00 34.78 377 PRO A C 1
ATOM 2939 O O . PRO A 1 377 ? 25.333 5.174 -18.540 1.00 34.78 377 PRO A O 1
ATOM 2942 N N . SER A 1 378 ? 24.352 7.168 -18.360 1.00 40.97 378 SER A N 1
ATOM 2943 C CA . SER A 1 378 ? 23.240 6.705 -17.515 1.00 40.97 378 SER A CA 1
ATOM 2944 C C . SER A 1 378 ? 21.874 7.311 -17.856 1.00 40.97 378 SER A C 1
ATOM 2946 O O . SER A 1 378 ? 20.953 7.265 -17.036 1.00 40.97 378 SER A O 1
ATOM 2948 N N . LEU A 1 379 ? 21.701 7.894 -19.046 1.00 50.09 379 LEU A N 1
ATOM 2949 C CA . LEU A 1 379 ? 20.460 8.601 -19.349 1.00 50.09 379 LEU A CA 1
ATOM 2950 C C . LEU A 1 379 ? 19.397 7.696 -19.967 1.00 50.09 379 LEU A C 1
ATOM 2952 O O . LEU A 1 379 ? 19.336 7.468 -21.170 1.00 50.09 379 LEU A O 1
ATOM 2956 N N . THR A 1 380 ? 18.491 7.260 -19.098 1.00 52.41 380 THR A N 1
ATOM 2957 C CA . THR A 1 380 ? 17.138 6.892 -19.495 1.00 52.41 380 THR A CA 1
ATOM 2958 C C . THR A 1 380 ? 16.397 8.155 -19.956 1.00 52.41 380 THR A C 1
ATOM 2960 O O . THR A 1 380 ? 16.240 9.100 -19.180 1.00 52.41 380 THR A O 1
ATOM 2963 N N . VAL A 1 381 ? 15.971 8.188 -21.219 1.00 57.28 381 VAL A N 1
ATOM 2964 C CA . VAL A 1 381 ? 15.452 9.381 -21.908 1.00 57.28 381 VAL A CA 1
ATOM 2965 C C . VAL A 1 381 ? 14.042 9.124 -22.414 1.00 57.28 381 VAL A C 1
ATOM 2967 O O . VAL A 1 381 ? 13.783 8.066 -22.987 1.00 57.28 381 VAL A O 1
ATOM 2970 N N . ILE A 1 382 ? 13.161 10.118 -22.258 1.00 55.41 382 ILE A N 1
ATOM 2971 C CA . ILE A 1 382 ? 11.937 10.215 -23.059 1.00 55.41 382 ILE A CA 1
ATOM 2972 C C . ILE A 1 382 ? 12.123 11.235 -24.171 1.00 55.41 382 ILE A C 1
ATOM 2974 O O . ILE A 1 382 ? 12.369 12.409 -23.900 1.00 55.41 382 ILE A O 1
ATOM 2978 N N . TYR A 1 383 ? 11.974 10.774 -25.407 1.00 55.34 383 TYR A N 1
ATOM 2979 C CA . TYR A 1 383 ? 11.890 11.593 -26.609 1.00 55.34 383 TYR A CA 1
ATOM 2980 C C . TYR A 1 383 ? 10.433 11.936 -26.896 1.00 55.34 383 TYR A C 1
ATOM 2982 O O . TYR A 1 383 ? 9.628 11.019 -27.023 1.00 55.34 383 TYR A O 1
ATOM 2990 N N . TYR A 1 384 ? 10.117 13.218 -27.057 1.00 52.81 384 TYR A N 1
ATOM 2991 C CA . TYR A 1 384 ? 8.825 13.683 -27.559 1.00 52.81 384 TYR A CA 1
ATOM 2992 C C . TYR A 1 384 ? 8.985 14.194 -28.993 1.00 52.81 384 TYR A C 1
ATOM 2994 O O . TYR A 1 384 ? 9.751 15.133 -29.208 1.00 52.81 384 TYR A O 1
ATOM 3002 N N . GLY A 1 385 ? 8.292 13.577 -29.953 1.00 52.59 385 GLY A N 1
ATOM 3003 C CA . GLY A 1 385 ? 8.285 14.002 -31.355 1.00 52.59 385 GLY A CA 1
ATOM 3004 C C . GLY A 1 385 ? 6.895 14.437 -31.806 1.00 52.59 385 GLY A C 1
ATOM 3005 O O . GLY A 1 385 ? 5.964 13.636 -31.744 1.00 52.59 385 GLY A O 1
ATOM 3006 N N . GLU A 1 386 ? 6.764 15.674 -32.288 1.00 51.16 386 GLU A N 1
ATOM 3007 C CA . GLU A 1 386 ? 5.561 16.176 -32.968 1.00 51.16 386 GLU A CA 1
ATOM 3008 C C . GLU A 1 386 ? 5.893 16.577 -34.410 1.00 51.16 386 GLU A C 1
ATOM 3010 O O . GLU A 1 386 ? 6.836 17.330 -34.665 1.00 51.16 386 GLU A O 1
ATOM 3015 N N . THR A 1 387 ? 5.114 16.069 -35.366 1.00 52.72 387 THR A N 1
ATOM 3016 C CA . THR A 1 387 ? 5.219 16.422 -36.788 1.00 52.72 387 THR A CA 1
ATOM 3017 C C . THR A 1 387 ? 4.422 17.696 -37.070 1.00 52.72 387 THR A C 1
ATOM 3019 O O . THR A 1 387 ? 3.193 17.686 -36.978 1.00 52.72 387 THR A O 1
ATOM 3022 N N . TYR A 1 388 ? 5.098 18.781 -37.451 1.00 44.53 388 TYR A N 1
ATOM 3023 C CA . TYR A 1 388 ? 4.476 20.069 -37.782 1.00 44.53 388 TYR A CA 1
ATOM 3024 C C . TYR A 1 388 ? 4.398 20.259 -39.305 1.00 44.53 388 TYR A C 1
ATOM 3026 O O . TYR A 1 388 ? 5.154 21.042 -39.863 1.00 44.53 388 TYR A O 1
ATOM 3034 N N . ASN A 1 389 ? 3.568 19.464 -39.988 1.00 43.62 389 ASN A N 1
ATOM 3035 C CA . ASN A 1 389 ? 2.905 19.785 -41.268 1.00 43.62 389 ASN A CA 1
ATOM 3036 C C . ASN A 1 389 ? 2.368 18.506 -41.917 1.00 43.62 389 ASN A C 1
ATOM 3038 O O . ASN A 1 389 ? 3.123 17.704 -42.453 1.00 43.62 389 ASN A O 1
ATOM 3042 N N . ALA A 1 390 ? 1.046 18.343 -41.926 1.00 44.00 390 ALA A N 1
ATOM 3043 C CA . ALA A 1 390 ? 0.374 17.302 -42.707 1.00 44.00 390 ALA A CA 1
ATOM 3044 C C . ALA A 1 390 ? 0.216 17.676 -44.201 1.00 44.00 390 ALA A C 1
ATOM 3046 O O . ALA A 1 390 ? -0.348 16.893 -44.971 1.00 44.00 390 ALA A O 1
ATOM 3047 N N . ASP A 1 391 ? 0.697 18.858 -44.608 1.00 48.97 391 ASP A N 1
ATOM 3048 C CA . ASP A 1 391 ? 0.529 19.381 -45.969 1.00 48.97 391 ASP A CA 1
ATOM 3049 C C . ASP A 1 391 ? 1.588 18.885 -46.962 1.00 48.97 391 ASP A C 1
ATOM 3051 O O . ASP A 1 391 ? 1.328 18.879 -48.163 1.00 48.97 391 ASP A O 1
ATOM 3055 N N . ASP A 1 392 ? 2.730 18.369 -46.493 1.00 49.78 392 ASP A N 1
ATOM 3056 C CA . ASP A 1 392 ? 3.769 17.811 -47.365 1.00 49.78 392 ASP A CA 1
ATOM 3057 C C . ASP A 1 392 ? 3.783 16.277 -47.281 1.00 49.78 392 ASP A C 1
ATOM 3059 O O . ASP A 1 392 ? 4.685 15.651 -46.725 1.00 49.78 392 ASP A O 1
ATOM 3063 N N . ARG A 1 393 ? 2.731 15.645 -47.826 1.00 51.16 393 ARG A N 1
ATOM 3064 C CA . ARG A 1 393 ? 2.502 14.178 -47.808 1.00 51.16 393 ARG A CA 1
ATOM 3065 C C . ARG A 1 393 ? 3.597 13.341 -48.499 1.00 51.16 393 ARG A C 1
ATOM 3067 O O . ARG A 1 393 ? 3.441 12.128 -48.604 1.00 51.16 393 ARG A O 1
ATOM 3074 N N . ASN A 1 394 ? 4.670 13.972 -48.979 1.00 51.22 394 ASN A N 1
ATOM 3075 C CA . ASN A 1 394 ? 5.767 13.360 -49.726 1.00 51.22 394 ASN A CA 1
ATOM 3076 C C . ASN A 1 394 ? 7.118 13.353 -48.985 1.00 51.22 394 ASN A C 1
ATOM 3078 O O . ASN A 1 394 ? 8.098 12.882 -49.561 1.00 51.22 394 ASN A O 1
ATOM 3082 N N . THR A 1 395 ? 7.212 13.843 -47.742 1.00 55.50 395 THR A N 1
ATOM 3083 C CA . THR A 1 395 ? 8.443 13.702 -46.942 1.00 55.50 395 THR A CA 1
ATOM 3084 C C . THR A 1 395 ? 8.326 12.549 -45.946 1.00 55.50 395 THR A C 1
ATOM 3086 O O . THR A 1 395 ? 7.535 12.592 -45.009 1.00 55.50 395 THR A O 1
ATOM 3089 N N . ASP A 1 396 ? 9.129 11.499 -46.145 1.00 60.81 396 ASP A N 1
ATOM 3090 C CA . ASP A 1 396 ? 9.233 10.384 -45.199 1.00 60.81 396 ASP A CA 1
ATOM 3091 C C . ASP A 1 396 ? 9.928 10.855 -43.912 1.00 60.81 396 ASP A C 1
ATOM 3093 O O . ASP A 1 396 ? 11.139 11.086 -43.872 1.00 60.81 396 ASP A O 1
ATOM 3097 N N . TYR A 1 397 ? 9.161 10.975 -42.832 1.00 64.00 397 TYR A N 1
ATOM 3098 C CA . TYR A 1 397 ? 9.683 11.339 -41.520 1.00 64.00 397 TYR A CA 1
ATOM 3099 C C . TYR A 1 397 ? 10.340 10.124 -40.875 1.00 64.00 397 TYR A C 1
ATOM 3101 O O . TYR A 1 397 ? 9.638 9.192 -40.477 1.00 64.00 397 TYR A O 1
ATOM 3109 N N . THR A 1 398 ? 11.670 10.141 -40.735 1.00 72.12 398 THR A N 1
ATOM 3110 C CA . THR A 1 398 ? 12.418 9.039 -40.113 1.00 72.12 398 THR A CA 1
ATOM 3111 C C . THR A 1 398 ? 13.223 9.501 -38.902 1.00 72.12 398 THR A C 1
ATOM 3113 O O . THR A 1 398 ? 13.977 10.475 -38.981 1.00 72.12 398 THR A O 1
ATOM 3116 N N . ILE A 1 399 ? 13.112 8.757 -37.798 1.00 73.25 399 ILE A N 1
ATOM 3117 C CA . ILE A 1 399 ? 14.016 8.863 -36.645 1.00 73.25 399 ILE A CA 1
ATOM 3118 C C . ILE A 1 399 ? 14.726 7.530 -36.474 1.00 73.25 399 ILE A C 1
ATOM 3120 O O . ILE A 1 399 ? 14.064 6.500 -36.385 1.00 73.25 399 ILE A O 1
ATOM 3124 N N . VAL A 1 400 ? 16.053 7.536 -36.403 1.00 78.44 400 VAL A N 1
ATOM 3125 C CA . VAL A 1 400 ? 16.867 6.349 -36.139 1.00 78.44 400 VAL A CA 1
ATOM 3126 C C . VAL A 1 400 ? 17.449 6.444 -34.738 1.00 78.44 400 VAL A C 1
ATOM 3128 O O . VAL A 1 400 ? 18.217 7.354 -34.456 1.00 78.44 400 VAL A O 1
ATOM 3131 N N . PHE A 1 401 ? 17.130 5.478 -33.885 1.00 78.38 401 PHE A N 1
ATOM 3132 C CA . PHE A 1 401 ? 17.692 5.302 -32.550 1.00 78.38 401 PHE A CA 1
ATOM 3133 C C . PHE A 1 401 ? 18.760 4.217 -32.593 1.00 78.38 401 PHE A C 1
ATOM 3135 O O . PHE A 1 401 ? 18.530 3.142 -33.143 1.00 78.38 401 PHE A O 1
ATOM 3142 N N . ASP A 1 402 ? 19.914 4.482 -32.001 1.00 82.62 402 ASP A N 1
ATOM 3143 C CA . ASP A 1 402 ? 21.021 3.549 -31.818 1.00 82.62 402 ASP A CA 1
ATOM 3144 C C . ASP A 1 402 ? 21.426 3.626 -30.345 1.00 82.62 402 ASP A C 1
ATOM 3146 O O . ASP A 1 402 ? 21.980 4.629 -29.881 1.00 82.62 402 ASP A O 1
ATOM 3150 N N . TYR A 1 403 ? 21.036 2.597 -29.598 1.00 82.69 403 TYR A N 1
ATOM 3151 C CA . TYR A 1 403 ? 21.146 2.545 -28.149 1.00 82.69 403 TYR A CA 1
ATOM 3152 C C . TYR A 1 403 ? 21.957 1.325 -27.717 1.00 82.69 403 TYR A C 1
ATOM 3154 O O . TYR A 1 403 ? 21.860 0.242 -28.300 1.00 82.69 403 TYR A O 1
ATOM 3162 N N . LYS A 1 404 ? 22.784 1.511 -26.691 1.00 84.25 404 LYS A N 1
ATOM 3163 C CA . LYS A 1 404 ? 23.704 0.496 -26.173 1.00 84.25 404 LYS A CA 1
ATOM 3164 C C . LYS A 1 404 ? 23.632 0.471 -24.658 1.00 84.25 404 LYS A C 1
ATOM 3166 O O . LYS A 1 404 ? 24.265 1.307 -24.019 1.00 84.25 404 LYS A O 1
ATOM 3171 N N . GLY A 1 405 ? 22.851 -0.458 -24.122 1.00 83.06 405 GLY A N 1
ATOM 3172 C CA . GLY A 1 405 ? 22.782 -0.776 -22.700 1.00 83.06 405 GLY A CA 1
ATOM 3173 C C . GLY A 1 405 ? 23.855 -1.775 -22.263 1.00 83.06 405 GLY A C 1
ATOM 3174 O O . GLY A 1 405 ? 24.603 -2.317 -23.085 1.00 83.06 405 GLY A O 1
ATOM 3175 N N . ALA A 1 406 ? 23.910 -2.044 -20.963 1.00 85.62 406 ALA A N 1
ATOM 3176 C CA . ALA A 1 406 ? 24.830 -3.010 -20.379 1.00 85.62 406 ALA A CA 1
ATOM 3177 C C . ALA A 1 406 ? 24.505 -4.446 -20.825 1.00 85.62 406 ALA A C 1
ATOM 3179 O O . ALA A 1 406 ? 23.372 -4.782 -21.165 1.00 85.62 406 ALA A O 1
ATOM 3180 N N . THR A 1 407 ? 25.495 -5.339 -20.771 1.00 81.75 407 THR A N 1
ATOM 3181 C CA . THR A 1 407 ? 25.337 -6.755 -21.157 1.00 81.75 407 THR A CA 1
ATOM 3182 C C . THR A 1 407 ? 24.325 -7.528 -20.309 1.00 81.75 407 THR A C 1
ATOM 3184 O O . THR A 1 407 ? 23.831 -8.556 -20.763 1.00 81.75 407 THR A O 1
ATOM 3187 N N . GLY A 1 408 ? 24.023 -7.056 -19.097 1.00 84.19 408 GLY A N 1
ATOM 3188 C CA . GLY A 1 408 ? 23.014 -7.648 -18.216 1.00 84.19 408 GLY A CA 1
ATOM 3189 C C . GLY A 1 408 ? 21.579 -7.191 -18.492 1.00 84.19 408 GLY A C 1
ATOM 3190 O O . GLY A 1 408 ? 20.656 -7.794 -17.952 1.00 84.19 408 GLY A O 1
ATOM 3191 N N . ASP A 1 409 ? 21.380 -6.154 -19.310 1.00 89.06 409 ASP A N 1
ATOM 3192 C CA . ASP A 1 409 ? 20.051 -5.608 -19.583 1.00 89.06 409 ASP A CA 1
ATOM 3193 C C . ASP A 1 409 ? 19.261 -6.507 -20.545 1.00 89.06 409 ASP A C 1
ATOM 3195 O O . ASP A 1 409 ? 19.789 -7.053 -21.520 1.00 89.06 409 ASP A O 1
ATOM 3199 N N . LEU A 1 410 ? 17.960 -6.641 -20.292 1.00 90.06 410 LEU A N 1
ATOM 3200 C CA . LEU A 1 410 ? 17.049 -7.368 -21.162 1.00 90.06 410 LEU A CA 1
ATOM 3201 C C . LEU A 1 410 ? 16.867 -6.612 -22.483 1.00 90.06 410 LEU A C 1
ATOM 3203 O O . LEU A 1 410 ? 16.463 -5.453 -22.517 1.00 90.06 410 LEU A O 1
ATOM 3207 N N . ASN A 1 411 ? 17.112 -7.300 -23.595 1.00 89.56 411 ASN A N 1
ATOM 3208 C CA . ASN A 1 411 ? 16.926 -6.738 -24.930 1.00 89.56 411 ASN A CA 1
ATOM 3209 C C . ASN A 1 411 ? 15.466 -6.870 -25.365 1.00 89.56 411 ASN A C 1
ATOM 3211 O O . ASN A 1 411 ? 15.053 -7.947 -25.802 1.00 89.56 411 ASN A O 1
ATOM 3215 N N . TYR A 1 412 ? 14.691 -5.788 -25.279 1.00 89.69 412 TYR A N 1
ATOM 3216 C CA . TYR A 1 412 ? 13.289 -5.811 -25.691 1.00 89.69 412 TYR A CA 1
ATOM 3217 C C . TYR A 1 412 ? 12.748 -4.474 -26.194 1.00 89.69 412 TYR A C 1
ATOM 3219 O O . TYR A 1 412 ? 13.334 -3.412 -25.978 1.00 89.69 412 TYR A O 1
ATOM 3227 N N . VAL A 1 413 ? 11.596 -4.566 -26.865 1.00 88.56 413 VAL A N 1
ATOM 3228 C CA . VAL A 1 413 ? 10.776 -3.438 -27.312 1.00 88.56 413 VAL A CA 1
ATOM 3229 C C . VAL A 1 413 ? 9.332 -3.656 -26.868 1.00 88.56 413 VAL A C 1
ATOM 3231 O O . VAL A 1 413 ? 8.822 -4.773 -26.983 1.00 88.56 413 VAL A O 1
ATOM 3234 N N . ILE A 1 414 ? 8.686 -2.604 -26.363 1.00 88.88 414 ILE A N 1
ATOM 3235 C CA . ILE A 1 414 ? 7.237 -2.554 -26.130 1.00 88.88 414 ILE A CA 1
ATOM 3236 C C . ILE A 1 414 ? 6.687 -1.390 -26.947 1.00 88.88 414 ILE A C 1
ATOM 3238 O O . ILE A 1 414 ? 6.983 -0.242 -26.635 1.00 88.88 414 ILE A O 1
ATOM 3242 N N . GLU A 1 415 ? 5.907 -1.674 -27.984 1.00 82.81 415 GLU A N 1
ATOM 3243 C CA . GLU A 1 415 ? 5.391 -0.648 -28.908 1.00 82.81 415 GLU A CA 1
ATOM 3244 C C . GLU A 1 415 ? 3.906 -0.811 -29.248 1.00 82.81 415 GLU A C 1
ATOM 3246 O O . GLU A 1 415 ? 3.223 0.165 -29.550 1.00 82.81 415 GLU A O 1
ATOM 3251 N N . SER A 1 416 ? 3.392 -2.040 -29.186 1.00 78.56 416 SER A N 1
ATOM 3252 C CA . SER A 1 416 ? 2.059 -2.386 -29.678 1.00 78.56 416 SER A CA 1
ATOM 3253 C C . SER A 1 416 ? 1.470 -3.566 -28.913 1.00 78.56 416 SER A C 1
ATOM 3255 O O . SER A 1 416 ? 2.143 -4.212 -28.099 1.00 78.56 416 SER A O 1
ATOM 3257 N N . ARG A 1 417 ? 0.206 -3.896 -29.202 1.00 77.06 417 ARG A N 1
ATOM 3258 C CA . ARG A 1 417 ? -0.514 -4.994 -28.534 1.00 77.06 417 ARG A CA 1
ATOM 3259 C C . ARG A 1 417 ? 0.165 -6.351 -28.765 1.00 77.06 417 ARG A C 1
ATOM 3261 O O . ARG A 1 417 ? 0.044 -7.248 -27.937 1.00 77.06 417 ARG A O 1
ATOM 3268 N N . ASN A 1 418 ? 0.902 -6.483 -29.868 1.00 78.94 418 ASN A N 1
ATOM 3269 C CA . ASN A 1 418 ? 1.582 -7.715 -30.268 1.00 78.94 418 ASN A CA 1
ATOM 3270 C C . ASN A 1 418 ? 2.991 -7.853 -29.668 1.00 78.94 418 ASN A C 1
ATOM 3272 O O . ASN A 1 418 ? 3.660 -8.860 -29.903 1.00 78.94 418 ASN A O 1
ATOM 3276 N N . SER A 1 419 ? 3.456 -6.861 -28.902 1.00 84.75 419 SER A N 1
ATOM 3277 C CA . SER A 1 419 ? 4.749 -6.930 -28.221 1.00 84.75 419 SER A CA 1
ATOM 3278 C C . SER A 1 419 ? 4.799 -8.129 -27.263 1.00 84.75 419 SER A C 1
ATOM 3280 O O . SER A 1 419 ? 3.832 -8.433 -26.566 1.00 84.75 419 SER A O 1
ATOM 3282 N N . TYR A 1 420 ? 5.938 -8.830 -27.214 1.00 88.25 420 TYR A N 1
ATOM 3283 C CA . TYR A 1 420 ? 6.103 -9.979 -26.311 1.00 88.25 420 TYR A CA 1
ATOM 3284 C C . TYR A 1 420 ? 5.990 -9.563 -24.838 1.00 88.25 420 TYR A C 1
ATOM 3286 O O . TYR A 1 420 ? 5.404 -10.288 -24.034 1.00 88.25 420 TYR A O 1
ATOM 3294 N N . TYR A 1 421 ? 6.536 -8.393 -24.505 1.00 92.00 421 TYR A N 1
ATOM 3295 C CA . TYR A 1 421 ? 6.413 -7.769 -23.193 1.00 92.00 421 TYR A CA 1
ATOM 3296 C C . TYR A 1 421 ? 5.306 -6.719 -23.192 1.00 92.00 421 TYR A C 1
ATOM 3298 O O . TYR A 1 421 ? 4.962 -6.163 -24.234 1.00 92.00 421 TYR A O 1
ATOM 3306 N N . GLN A 1 422 ? 4.753 -6.461 -22.012 1.00 92.44 422 GLN A N 1
ATOM 3307 C CA . GLN A 1 422 ? 3.562 -5.635 -21.843 1.00 92.44 422 GLN A CA 1
ATOM 3308 C C . GLN A 1 422 ? 3.822 -4.436 -20.927 1.00 92.44 422 GLN A C 1
ATOM 3310 O O . GLN A 1 422 ? 4.659 -4.501 -20.020 1.00 92.44 422 GLN A O 1
ATOM 3315 N N . PHE A 1 423 ? 3.060 -3.365 -21.162 1.00 92.69 423 PHE A N 1
ATOM 3316 C CA . PHE A 1 423 ? 3.063 -2.137 -20.375 1.00 92.69 423 PHE A CA 1
ATOM 3317 C C . PHE A 1 423 ? 1.646 -1.854 -19.873 1.00 92.69 423 PHE A C 1
ATOM 3319 O O . PHE A 1 423 ? 0.713 -1.752 -20.670 1.00 92.69 423 PHE A O 1
ATOM 3326 N N . TYR A 1 424 ? 1.479 -1.733 -18.558 1.00 93.94 424 TYR A N 1
ATOM 3327 C CA . TYR A 1 424 ? 0.178 -1.500 -17.934 1.00 93.94 424 TYR A CA 1
ATOM 3328 C C . TYR A 1 424 ? 0.141 -0.192 -17.166 1.00 93.94 424 TYR A C 1
ATOM 3330 O O . TYR A 1 424 ? 1.060 0.124 -16.421 1.00 93.94 424 TYR A O 1
ATOM 3338 N N . LYS A 1 425 ? -0.975 0.516 -17.273 1.00 93.69 425 LYS A N 1
ATOM 3339 C CA . LYS A 1 425 ? -1.355 1.565 -16.342 1.00 93.69 425 LYS A CA 1
ATOM 3340 C C . LYS A 1 425 ? -2.158 0.935 -15.216 1.00 93.69 425 LYS A C 1
ATOM 3342 O O . LYS A 1 425 ? -3.064 0.144 -15.475 1.00 93.69 425 LYS A O 1
ATOM 3347 N N . VAL A 1 426 ? -1.829 1.272 -13.977 1.00 92.62 426 VAL A N 1
ATOM 3348 C CA . VAL A 1 426 ? -2.412 0.671 -12.774 1.00 92.62 426 VAL A CA 1
ATOM 3349 C C . VAL A 1 426 ? -2.934 1.773 -11.855 1.00 92.62 426 VAL A C 1
ATOM 3351 O O . VAL A 1 426 ? -2.209 2.706 -11.510 1.00 92.62 426 VAL A O 1
ATOM 3354 N N . SER A 1 427 ? -4.202 1.661 -11.464 1.00 88.75 427 SER A N 1
ATOM 3355 C CA . SER A 1 427 ? -4.905 2.579 -10.564 1.00 88.75 427 SER A CA 1
ATOM 3356 C C . SER A 1 427 ? -5.462 1.840 -9.344 1.00 88.75 427 SER A C 1
ATOM 3358 O O . SER A 1 427 ? -5.315 0.623 -9.215 1.00 88.75 427 SER A O 1
ATOM 3360 N N . SER A 1 428 ? -6.122 2.564 -8.437 1.00 79.00 428 SER A N 1
ATOM 3361 C CA . SER A 1 428 ? -6.877 1.948 -7.339 1.00 79.00 428 SER A CA 1
ATOM 3362 C C . SER A 1 428 ? -8.013 1.042 -7.824 1.00 79.00 428 SER A C 1
ATOM 3364 O O . SER A 1 428 ? -8.340 0.091 -7.130 1.00 79.00 428 SER A O 1
ATOM 3366 N N . GLN A 1 429 ? -8.585 1.299 -9.004 1.00 81.12 429 GLN A N 1
ATOM 3367 C CA . GLN A 1 429 ? -9.791 0.617 -9.494 1.00 81.12 429 GLN A CA 1
ATOM 3368 C C . GLN A 1 429 ? -9.512 -0.501 -10.505 1.00 81.12 429 GLN A C 1
ATOM 3370 O O . GLN A 1 429 ? -10.422 -1.252 -10.851 1.00 81.12 429 GLN A O 1
ATOM 3375 N N . GLY A 1 430 ? -8.284 -0.615 -11.015 1.00 86.38 430 GLY A N 1
ATOM 3376 C CA . GLY A 1 430 ? -7.956 -1.624 -12.015 1.00 86.38 430 GLY A CA 1
ATOM 3377 C C . GLY A 1 430 ? -6.664 -1.350 -12.767 1.00 86.38 430 GLY A C 1
ATOM 3378 O O . GLY A 1 430 ? -5.863 -0.488 -12.398 1.00 86.38 430 GLY A O 1
ATOM 3379 N N . SER A 1 431 ? -6.484 -2.075 -13.868 1.00 92.62 431 SER A N 1
ATOM 3380 C CA . SER A 1 431 ? -5.383 -1.851 -14.799 1.00 92.62 431 SER A CA 1
ATOM 3381 C C . SER A 1 431 ? -5.834 -1.892 -16.248 1.00 92.62 431 SER A C 1
ATOM 3383 O O . SER A 1 431 ? -6.670 -2.715 -16.617 1.00 92.62 431 SER A O 1
ATOM 3385 N N . GLU A 1 432 ? -5.198 -1.077 -17.078 1.00 92.44 432 GLU A N 1
ATOM 3386 C CA . GLU A 1 432 ? -5.368 -1.074 -18.528 1.00 92.44 432 GLU A CA 1
ATOM 3387 C C . GLU A 1 432 ? -4.007 -1.234 -19.209 1.00 92.44 432 GLU A C 1
ATOM 3389 O O . GLU A 1 432 ? -3.005 -0.687 -18.751 1.00 92.44 432 GLU A O 1
ATOM 3394 N N . SER A 1 433 ? -3.946 -2.011 -20.291 1.00 89.69 433 SER A N 1
ATOM 3395 C CA . SER A 1 433 ? -2.741 -2.043 -21.126 1.00 89.69 433 SER A CA 1
ATOM 3396 C C . SER A 1 433 ? -2.573 -0.672 -21.787 1.00 89.69 433 SER A C 1
ATOM 3398 O O . SER A 1 433 ? -3.549 -0.075 -22.240 1.00 89.69 433 SER A O 1
ATOM 3400 N N . VAL A 1 434 ? -1.343 -0.164 -21.830 1.00 84.31 434 VAL A N 1
ATOM 3401 C CA . VAL A 1 434 ? -1.009 1.131 -22.447 1.00 84.31 434 VAL A CA 1
ATOM 3402 C C . VAL A 1 434 ? -0.638 0.947 -23.918 1.00 84.31 434 VAL A C 1
ATOM 3404 O O . VAL A 1 434 ? -0.970 1.763 -24.773 1.00 84.31 434 VAL A O 1
ATOM 3407 N N . ASN A 1 435 ? 0.001 -0.174 -24.248 1.00 73.75 435 ASN A N 1
ATOM 3408 C CA . ASN A 1 435 ? 0.466 -0.521 -25.588 1.00 73.75 435 ASN A CA 1
ATOM 3409 C C . ASN A 1 435 ? -0.659 -1.062 -26.497 1.00 73.75 435 ASN A C 1
ATOM 3411 O O . ASN A 1 435 ? -0.456 -2.015 -27.233 1.00 73.75 435 ASN A O 1
ATOM 3415 N N . VAL A 1 436 ? -1.865 -0.485 -26.467 1.00 60.25 436 VAL A N 1
ATOM 3416 C CA . VAL A 1 436 ? -3.042 -1.024 -27.186 1.00 60.25 436 VAL A CA 1
ATOM 3417 C C . VAL A 1 436 ? -3.103 -0.594 -28.661 1.00 60.25 436 VAL A C 1
ATOM 3419 O O . VAL A 1 436 ? -3.891 -1.144 -29.434 1.00 60.25 436 VAL A O 1
ATOM 3422 N N . GLY A 1 437 ? -2.255 0.352 -29.080 1.00 56.62 437 GLY A N 1
ATOM 3423 C CA . GLY A 1 437 ? -2.126 0.768 -30.478 1.00 56.62 437 GLY A CA 1
ATOM 3424 C C . GLY A 1 437 ? -1.745 -0.402 -31.396 1.00 56.62 437 GLY A C 1
ATOM 3425 O O . GLY A 1 437 ? -0.881 -1.209 -31.065 1.00 56.62 437 GLY A O 1
ATOM 3426 N N . GLY A 1 438 ? -2.425 -0.516 -32.541 1.00 50.06 438 GLY A N 1
ATOM 3427 C CA . GLY A 1 438 ? -2.295 -1.641 -33.478 1.00 50.06 438 GLY A CA 1
ATOM 3428 C C . GLY A 1 438 ? -1.278 -1.450 -34.606 1.00 50.06 438 GLY A C 1
ATOM 3429 O O . GLY A 1 438 ? -1.378 -2.150 -35.609 1.00 50.06 438 GLY A O 1
ATOM 3430 N N . VAL A 1 439 ? -0.355 -0.493 -34.496 1.00 58.19 439 VAL A N 1
ATOM 3431 C CA . VAL A 1 439 ? 0.628 -0.205 -35.550 1.00 58.19 439 VAL A CA 1
ATOM 3432 C C . VAL A 1 439 ? 2.027 -0.335 -34.961 1.00 58.19 439 VAL A C 1
ATOM 3434 O O . VAL A 1 439 ? 2.347 0.339 -33.988 1.00 58.19 439 VAL A O 1
ATOM 3437 N N . ASP A 1 440 ? 2.840 -1.214 -35.545 1.00 63.81 440 ASP A N 1
ATOM 3438 C CA . ASP A 1 440 ? 4.257 -1.350 -35.207 1.00 63.81 440 ASP A CA 1
ATOM 3439 C C . ASP A 1 440 ? 5.018 -0.187 -35.862 1.00 63.81 440 ASP A C 1
ATOM 3441 O O . ASP A 1 440 ? 5.185 -0.134 -37.088 1.00 63.81 440 ASP A O 1
ATOM 3445 N N . TYR A 1 441 ? 5.422 0.789 -35.051 1.00 66.12 441 TYR A N 1
ATOM 3446 C CA . TYR A 1 441 ? 6.093 2.001 -35.522 1.00 66.12 441 TYR A CA 1
ATOM 3447 C C . TYR A 1 441 ? 7.612 1.820 -35.580 1.00 66.12 441 TYR A C 1
ATOM 3449 O O . TYR A 1 441 ? 8.273 2.436 -36.419 1.00 66.12 441 TYR A O 1
ATOM 3457 N N . ALA A 1 442 ? 8.172 0.967 -34.719 1.00 68.56 442 ALA A N 1
ATOM 3458 C CA . ALA A 1 442 ? 9.595 0.707 -34.607 1.00 68.56 442 ALA A CA 1
ATOM 3459 C C . ALA A 1 442 ? 10.015 -0.462 -35.491 1.00 68.56 442 ALA A C 1
ATOM 3461 O O . ALA A 1 442 ? 9.851 -1.639 -35.185 1.00 68.56 442 ALA A O 1
ATOM 3462 N N . LYS A 1 443 ? 10.686 -0.139 -36.595 1.00 73.38 443 LYS A N 1
ATOM 3463 C CA . LYS A 1 443 ? 11.334 -1.152 -37.425 1.00 73.38 443 LYS A CA 1
ATOM 3464 C C . LYS A 1 443 ? 12.761 -1.341 -36.953 1.00 73.38 443 LYS A C 1
ATOM 3466 O O . LYS A 1 443 ? 13.554 -0.399 -36.944 1.00 73.38 443 LYS A O 1
ATOM 3471 N N . LYS A 1 444 ? 13.116 -2.573 -36.591 1.00 73.12 444 LYS A N 1
ATOM 3472 C CA . LYS A 1 444 ? 14.509 -2.924 -36.310 1.00 73.12 444 LYS A CA 1
ATOM 3473 C C . LYS A 1 444 ? 15.345 -2.641 -37.556 1.00 73.12 444 LYS A C 1
ATOM 3475 O O . LYS A 1 444 ? 15.106 -3.216 -38.619 1.00 73.12 444 LYS A O 1
ATOM 3480 N N . VAL A 1 445 ? 16.344 -1.775 -37.424 1.00 72.31 445 VAL A N 1
ATOM 3481 C CA . VAL A 1 445 ? 17.289 -1.511 -38.506 1.00 72.31 445 VAL A CA 1
ATOM 3482 C C . VAL A 1 445 ? 18.189 -2.731 -38.595 1.00 72.31 445 VAL A C 1
ATOM 3484 O O . VAL A 1 445 ? 19.111 -2.912 -37.800 1.00 72.31 445 VAL A O 1
ATOM 3487 N N . LEU A 1 446 ? 17.895 -3.606 -39.557 1.00 60.84 446 LEU A N 1
ATOM 3488 C CA . LEU A 1 446 ? 18.789 -4.693 -39.923 1.00 60.84 446 LEU A CA 1
ATOM 3489 C C . LEU A 1 446 ? 20.107 -4.063 -40.364 1.00 60.84 446 LEU A C 1
ATOM 3491 O O . LEU A 1 446 ? 20.231 -3.544 -41.476 1.00 60.84 446 LEU A O 1
ATOM 3495 N N . ILE A 1 447 ? 21.106 -4.124 -39.484 1.00 52.03 447 ILE A N 1
ATOM 3496 C CA . ILE A 1 447 ? 22.496 -3.934 -39.866 1.00 52.03 447 ILE A CA 1
ATOM 3497 C C . ILE A 1 447 ? 22.773 -5.080 -40.830 1.00 52.03 447 ILE A C 1
ATOM 3499 O O . ILE A 1 447 ? 23.084 -6.188 -40.400 1.00 52.03 447 ILE A O 1
ATOM 3503 N N . LYS A 1 448 ? 22.579 -4.846 -42.136 1.00 48.28 448 LYS A N 1
ATOM 3504 C CA . LYS A 1 448 ? 23.024 -5.784 -43.164 1.00 48.28 448 LYS A CA 1
ATOM 3505 C C . LYS A 1 448 ? 24.482 -6.051 -42.823 1.00 48.28 448 LYS A C 1
ATOM 3507 O O . LYS A 1 448 ? 25.265 -5.092 -42.840 1.00 48.28 448 LYS A O 1
ATOM 3512 N N . PRO A 1 449 ? 24.859 -7.286 -42.450 1.00 48.03 449 PRO A N 1
ATOM 3513 C CA . PRO A 1 449 ? 26.241 -7.534 -42.117 1.00 48.03 449 PRO A CA 1
ATOM 3514 C C . PRO A 1 449 ? 27.034 -7.134 -43.349 1.00 48.03 449 PRO A C 1
ATOM 3516 O O . PRO A 1 449 ? 26.562 -7.280 -44.485 1.00 48.03 449 PRO A O 1
ATOM 3519 N N . LYS A 1 450 ? 28.213 -6.560 -43.141 1.00 53.97 450 LYS A N 1
ATOM 3520 C CA . LYS A 1 450 ? 29.102 -6.144 -44.225 1.00 53.97 450 LYS A CA 1
ATOM 3521 C C . LYS A 1 450 ? 29.658 -7.372 -44.977 1.00 53.97 450 LYS A C 1
ATOM 3523 O O . LYS A 1 450 ? 30.834 -7.408 -45.305 1.00 53.97 450 LYS A O 1
ATOM 3528 N N . TYR A 1 451 ? 28.832 -8.373 -45.295 1.00 55.81 451 TYR A N 1
ATOM 3529 C CA . TYR A 1 451 ? 29.144 -9.526 -46.131 1.00 55.81 451 TYR A CA 1
ATOM 3530 C C . TYR A 1 451 ? 29.705 -9.098 -47.482 1.00 55.81 451 TYR A C 1
ATOM 3532 O O . TYR A 1 451 ? 30.539 -9.803 -48.021 1.00 55.81 451 TYR A O 1
ATOM 3540 N N . LYS A 1 452 ? 29.338 -7.914 -47.997 1.00 59.66 452 LYS A N 1
ATOM 3541 C CA . LYS A 1 452 ? 29.992 -7.342 -49.183 1.00 59.66 452 LYS A CA 1
ATOM 3542 C C . LYS A 1 452 ? 31.491 -7.101 -48.966 1.00 59.66 452 LYS A C 1
ATOM 3544 O O . LYS A 1 452 ? 32.276 -7.425 -49.845 1.00 59.66 452 LYS A O 1
ATOM 3549 N N . TYR A 1 453 ? 31.894 -6.602 -47.795 1.00 69.44 453 TYR A N 1
ATOM 3550 C CA . TYR A 1 453 ? 33.308 -6.425 -47.449 1.00 69.44 453 TYR A CA 1
ATOM 3551 C C . TYR A 1 453 ? 33.991 -7.758 -47.140 1.00 69.44 453 TYR A C 1
ATOM 3553 O O . TYR A 1 453 ? 35.115 -7.960 -47.579 1.00 69.44 453 TYR A O 1
ATOM 3561 N N . LEU A 1 454 ? 33.313 -8.680 -46.444 1.00 69.94 454 LEU A N 1
ATOM 3562 C CA . LEU A 1 454 ? 33.868 -10.008 -46.163 1.00 69.94 454 LEU A CA 1
ATOM 3563 C C . LEU A 1 454 ? 34.085 -10.806 -47.463 1.00 69.94 454 LEU A C 1
ATOM 3565 O O . LEU A 1 454 ? 35.161 -11.353 -47.676 1.00 69.94 454 LEU A O 1
ATOM 3569 N N . ALA A 1 455 ? 33.110 -10.801 -48.376 1.00 75.12 455 ALA A N 1
ATOM 3570 C CA . ALA A 1 455 ? 33.204 -11.439 -49.688 1.00 75.12 455 ALA A CA 1
ATOM 3571 C C . ALA A 1 455 ? 34.282 -10.789 -50.568 1.00 75.12 455 ALA A C 1
ATOM 3573 O O . ALA A 1 455 ? 35.052 -11.500 -51.206 1.00 75.12 455 ALA A O 1
ATOM 3574 N N . PHE A 1 456 ? 34.395 -9.455 -50.552 1.00 82.06 456 PHE A N 1
ATOM 3575 C CA . PHE A 1 456 ? 35.456 -8.734 -51.262 1.00 82.06 456 PHE A CA 1
ATOM 3576 C C . PHE A 1 456 ? 36.854 -9.065 -50.713 1.00 82.06 456 PHE A C 1
ATOM 3578 O O . PHE A 1 456 ? 37.768 -9.330 -51.489 1.00 82.06 456 PHE A O 1
ATOM 3585 N N . LEU A 1 457 ? 37.015 -9.140 -49.386 1.00 85.00 457 LEU A N 1
ATOM 3586 C CA . LEU A 1 457 ? 38.267 -9.554 -48.742 1.00 85.00 457 LEU A CA 1
ATOM 3587 C C . LEU A 1 457 ? 38.635 -11.004 -49.104 1.00 85.00 457 LEU A C 1
ATOM 3589 O O . LEU A 1 457 ? 39.789 -11.300 -49.405 1.00 85.00 457 LEU A O 1
ATOM 3593 N N . THR A 1 458 ? 37.641 -11.898 -49.125 1.00 84.94 458 THR A N 1
ATOM 3594 C CA . THR A 1 458 ? 37.827 -13.308 -49.504 1.00 84.94 458 THR A CA 1
ATOM 3595 C C . THR A 1 458 ? 38.240 -13.429 -50.975 1.00 84.94 458 THR A C 1
ATOM 3597 O O . THR A 1 458 ? 39.151 -14.186 -51.297 1.00 84.94 458 THR A O 1
ATOM 3600 N N . LEU A 1 459 ? 37.636 -12.637 -51.869 1.00 90.38 459 LEU A N 1
ATOM 3601 C CA . LEU A 1 459 ? 37.995 -12.588 -53.288 1.00 90.38 459 LEU A CA 1
ATOM 3602 C C . LEU A 1 459 ? 39.443 -12.119 -53.498 1.00 90.38 459 LEU A C 1
ATOM 3604 O O . LEU A 1 459 ? 40.170 -12.730 -54.277 1.00 90.38 459 LEU A O 1
ATOM 3608 N N . ILE A 1 460 ? 39.883 -11.081 -52.775 1.00 90.50 460 ILE A N 1
ATOM 3609 C CA . ILE A 1 460 ? 41.276 -10.606 -52.825 1.00 90.50 460 ILE A CA 1
ATOM 3610 C C . ILE A 1 460 ? 42.245 -11.709 -52.383 1.00 90.50 460 ILE A C 1
ATOM 3612 O O . ILE A 1 460 ? 43.257 -11.927 -53.047 1.00 90.50 460 ILE A O 1
ATOM 3616 N N . LEU A 1 461 ? 41.930 -12.434 -51.304 1.00 90.69 461 LEU A N 1
ATOM 3617 C CA . LEU A 1 461 ? 42.747 -13.556 -50.826 1.00 90.69 461 LEU A CA 1
ATOM 3618 C C . LEU A 1 461 ? 42.852 -14.681 -51.862 1.00 90.69 461 LEU A C 1
ATOM 3620 O O . LEU A 1 461 ? 43.941 -15.210 -52.078 1.00 90.69 461 LEU A O 1
ATOM 3624 N N . VAL A 1 462 ? 41.750 -15.017 -52.539 1.00 92.50 462 VAL A N 1
ATOM 3625 C CA . VAL A 1 462 ? 41.745 -16.025 -53.611 1.00 92.50 462 VAL A CA 1
ATOM 3626 C C . VAL A 1 462 ? 42.595 -15.567 -54.797 1.00 92.50 462 VAL A C 1
ATOM 3628 O O . VAL A 1 462 ? 43.423 -16.336 -55.277 1.00 92.50 462 VAL A O 1
ATOM 3631 N N . ILE A 1 463 ? 42.458 -14.312 -55.239 1.00 90.88 463 ILE A N 1
ATOM 3632 C CA . ILE A 1 463 ? 43.276 -13.758 -56.329 1.00 90.88 463 ILE A CA 1
ATOM 3633 C C . ILE A 1 463 ? 44.761 -13.777 -55.945 1.00 90.88 463 ILE A C 1
ATOM 3635 O O . ILE A 1 463 ? 45.586 -14.224 -56.737 1.00 90.88 463 ILE A O 1
ATOM 3639 N N . ALA A 1 464 ? 45.109 -13.361 -54.725 1.00 88.19 464 ALA A N 1
ATOM 3640 C CA . ALA A 1 464 ? 46.485 -13.390 -54.237 1.00 88.19 464 ALA A CA 1
ATOM 3641 C C . ALA A 1 464 ? 47.054 -14.818 -54.194 1.00 88.19 464 ALA A C 1
ATOM 3643 O O . ALA A 1 464 ? 48.197 -15.031 -54.597 1.00 88.19 464 ALA A O 1
ATOM 3644 N N . ALA A 1 465 ? 46.258 -15.806 -53.772 1.00 88.94 465 ALA A N 1
ATOM 3645 C CA . ALA A 1 465 ? 46.655 -17.211 -53.781 1.00 88.94 465 ALA A CA 1
ATOM 3646 C C . ALA A 1 465 ? 46.876 -17.738 -55.208 1.00 88.94 465 ALA A C 1
ATOM 3648 O O . ALA A 1 465 ? 47.881 -18.397 -55.464 1.00 88.94 465 ALA A O 1
ATOM 3649 N N . VAL A 1 466 ? 45.992 -17.405 -56.155 1.00 88.69 466 VAL A N 1
ATOM 3650 C CA . VAL A 1 466 ? 46.143 -17.778 -57.572 1.00 88.69 466 VAL A CA 1
ATOM 3651 C C . VAL A 1 466 ? 47.392 -17.137 -58.176 1.00 88.69 466 VAL A C 1
ATOM 3653 O O . VAL A 1 466 ? 48.167 -17.827 -58.832 1.00 88.69 466 VAL A O 1
ATOM 3656 N N . VAL A 1 467 ? 47.638 -15.850 -57.910 1.00 87.19 467 VAL A N 1
ATOM 3657 C CA . VAL A 1 467 ? 48.851 -15.147 -58.357 1.00 87.19 467 VAL A CA 1
ATOM 3658 C C . VAL A 1 467 ? 50.100 -15.777 -57.744 1.00 87.19 467 VAL A C 1
ATOM 3660 O O . VAL A 1 467 ? 51.076 -15.998 -58.454 1.00 87.19 467 VAL A O 1
ATOM 3663 N N . PHE A 1 468 ? 50.077 -16.126 -56.456 1.00 86.06 468 PHE A N 1
ATOM 3664 C CA . PHE A 1 468 ? 51.195 -16.787 -55.782 1.00 86.06 468 PHE A CA 1
ATOM 3665 C C . PHE A 1 468 ? 51.489 -18.176 -56.367 1.00 86.06 468 PHE A C 1
ATOM 3667 O O . PHE A 1 468 ? 52.649 -18.508 -56.614 1.00 86.06 468 PHE A O 1
ATOM 3674 N N . ILE A 1 469 ? 50.450 -18.972 -56.637 1.00 84.44 469 ILE A N 1
ATOM 3675 C CA . ILE A 1 469 ? 50.564 -20.276 -57.305 1.00 84.44 469 ILE A CA 1
ATOM 3676 C C . ILE A 1 469 ? 51.125 -20.088 -58.719 1.00 84.44 469 ILE A C 1
ATOM 3678 O O . ILE A 1 469 ? 52.103 -20.741 -59.076 1.00 84.44 469 ILE A O 1
ATOM 3682 N N . TYR A 1 470 ? 50.582 -19.150 -59.499 1.00 82.56 470 TYR A N 1
ATOM 3683 C CA . TYR A 1 470 ? 51.078 -18.827 -60.837 1.00 82.56 470 TYR A CA 1
ATOM 3684 C C . TYR A 1 470 ? 52.560 -18.425 -60.811 1.00 82.56 470 TYR A C 1
ATOM 3686 O O . TYR A 1 470 ? 53.358 -18.955 -61.580 1.00 82.56 470 TYR A O 1
ATOM 3694 N N . TYR A 1 471 ? 52.970 -17.573 -59.868 1.00 80.44 471 TYR A N 1
ATOM 3695 C CA . TYR A 1 471 ? 54.368 -17.169 -59.712 1.00 80.44 471 TYR A CA 1
ATOM 3696 C C . TYR A 1 471 ? 55.270 -18.350 -59.323 1.00 80.44 471 TYR A C 1
ATOM 3698 O O . TYR A 1 471 ? 56.372 -18.487 -59.846 1.00 80.44 471 TYR A O 1
ATOM 3706 N N . ARG A 1 472 ? 54.803 -19.254 -58.451 1.00 76.44 472 ARG A N 1
ATOM 3707 C CA . ARG A 1 472 ? 55.543 -20.463 -58.048 1.00 76.44 472 ARG A CA 1
ATOM 3708 C C . ARG A 1 472 ? 55.722 -21.474 -59.182 1.00 76.44 472 ARG A C 1
ATOM 3710 O O . ARG A 1 472 ? 56.773 -22.110 -59.237 1.00 76.44 472 ARG A O 1
ATOM 3717 N N . PHE A 1 473 ? 54.733 -21.630 -60.062 1.00 70.38 473 PHE A N 1
ATOM 3718 C CA . PHE A 1 473 ? 54.785 -22.601 -61.160 1.00 70.38 473 PHE A CA 1
ATOM 3719 C C . PHE A 1 473 ? 55.406 -22.035 -62.447 1.00 70.38 473 PHE A C 1
ATOM 3721 O O . PHE A 1 473 ? 56.122 -22.764 -63.128 1.00 70.38 473 PHE A O 1
ATOM 3728 N N . CYS A 1 474 ? 55.228 -20.747 -62.756 1.00 61.28 474 CYS A N 1
ATOM 3729 C CA . CYS A 1 474 ? 55.786 -20.128 -63.965 1.00 61.28 474 CYS A CA 1
ATOM 3730 C C . CYS A 1 474 ? 57.189 -19.520 -63.776 1.00 61.28 474 CYS A C 1
ATOM 3732 O O . CYS A 1 474 ? 57.897 -19.345 -64.765 1.00 61.28 474 CYS A O 1
ATOM 3734 N N . ALA A 1 475 ? 57.645 -19.240 -62.546 1.00 58.44 475 ALA A N 1
ATOM 3735 C CA . ALA A 1 475 ? 59.018 -18.764 -62.307 1.00 58.44 475 ALA A CA 1
ATOM 3736 C C . ALA A 1 475 ? 60.072 -19.889 -62.262 1.00 58.44 475 ALA A C 1
ATOM 3738 O O . ALA A 1 475 ? 61.264 -19.608 -62.136 1.00 58.44 475 ALA A O 1
ATOM 3739 N N . LYS A 1 476 ? 59.679 -21.164 -62.397 1.00 51.84 476 LYS A N 1
ATOM 3740 C CA . LYS A 1 476 ? 60.629 -22.276 -62.535 1.00 51.84 476 LYS A CA 1
ATOM 3741 C C . LYS A 1 476 ? 61.066 -22.401 -64.001 1.00 51.84 476 LYS A C 1
ATOM 3743 O O . LYS A 1 476 ? 60.636 -23.290 -64.728 1.00 51.84 476 LYS A O 1
ATOM 3748 N N . LYS A 1 477 ? 61.912 -21.466 -64.442 1.00 48.12 477 LYS A N 1
ATOM 3749 C CA . LYS A 1 477 ? 62.645 -21.572 -65.712 1.00 48.12 477 LYS A CA 1
ATOM 3750 C C . LYS A 1 477 ? 63.634 -22.750 -65.598 1.00 48.12 477 LYS A C 1
ATOM 3752 O O . LYS A 1 477 ? 64.368 -22.796 -64.610 1.00 48.12 477 LYS A O 1
ATOM 3757 N N . PRO A 1 478 ? 63.671 -23.701 -66.545 1.00 47.00 478 PRO A N 1
ATOM 3758 C CA . PRO A 1 478 ? 64.698 -24.737 -66.554 1.00 47.00 478 PRO A CA 1
ATOM 3759 C C . PRO A 1 478 ? 66.068 -24.106 -66.844 1.00 47.00 478 PRO A C 1
ATOM 3761 O O . PRO A 1 478 ? 66.248 -23.433 -67.859 1.00 47.00 478 PRO A O 1
ATOM 3764 N N . ASN A 1 479 ? 67.023 -24.316 -65.935 1.00 44.84 479 ASN A N 1
ATOM 3765 C CA . ASN A 1 479 ? 68.446 -24.124 -66.205 1.00 44.84 479 ASN A CA 1
ATOM 3766 C C . ASN A 1 479 ? 68.867 -25.207 -67.207 1.00 44.84 479 ASN A C 1
ATOM 3768 O O . ASN A 1 479 ? 69.087 -26.350 -66.813 1.00 44.84 479 ASN A O 1
ATOM 3772 N N . ASN A 1 480 ? 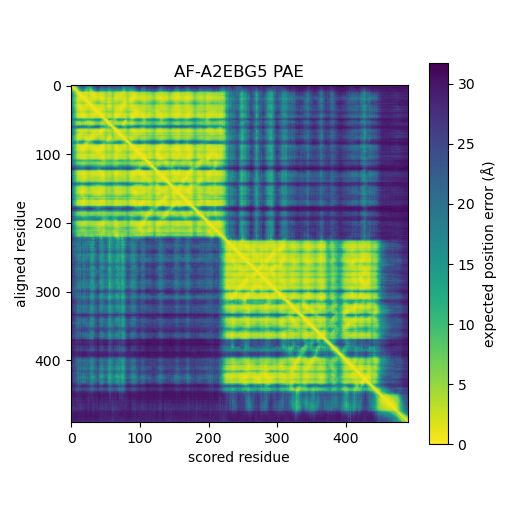68.963 -24.857 -68.490 1.00 43.25 480 ASN A N 1
ATOM 3773 C CA . ASN A 1 480 ? 69.727 -25.655 -69.444 1.00 43.25 480 ASN A CA 1
ATOM 3774 C C . ASN A 1 480 ? 71.203 -25.296 -69.277 1.00 43.25 480 ASN A C 1
ATOM 3776 O O . ASN A 1 480 ? 71.676 -24.271 -69.764 1.00 43.25 480 ASN A O 1
ATOM 3780 N N . GLN A 1 481 ? 71.889 -26.152 -68.532 1.00 40.97 481 GLN A N 1
ATOM 3781 C CA . GLN A 1 481 ? 73.334 -26.252 -68.466 1.00 40.97 481 GLN A CA 1
ATOM 3782 C C . GLN A 1 481 ? 73.782 -26.980 -69.744 1.00 40.97 481 GLN A C 1
ATOM 3784 O O . GLN A 1 481 ? 73.540 -28.175 -69.884 1.00 40.97 481 GLN A O 1
ATOM 3789 N N . ASN A 1 482 ? 74.333 -26.239 -70.710 1.00 41.56 482 ASN A N 1
ATOM 3790 C CA . ASN A 1 482 ? 75.067 -26.818 -71.834 1.00 41.56 482 ASN A CA 1
ATOM 3791 C C . ASN A 1 482 ? 76.542 -26.859 -71.438 1.00 41.56 482 ASN A C 1
ATOM 3793 O O . ASN A 1 482 ? 77.208 -25.824 -71.433 1.00 41.56 482 ASN A O 1
ATOM 3797 N N . ASP A 1 483 ? 77.014 -28.056 -71.112 1.00 49.97 483 ASP A N 1
ATOM 3798 C CA . ASP A 1 483 ? 78.420 -28.415 -71.223 1.00 49.97 483 ASP A CA 1
ATOM 3799 C C . ASP A 1 483 ? 78.765 -28.533 -72.716 1.00 49.97 483 ASP A C 1
ATOM 3801 O O . ASP A 1 483 ? 78.013 -29.144 -73.479 1.00 49.97 483 ASP A O 1
ATOM 3805 N N . ASN A 1 484 ? 79.864 -27.905 -73.134 1.00 44.91 484 ASN A N 1
ATOM 3806 C CA . ASN A 1 484 ? 80.827 -28.485 -74.069 1.00 44.91 484 ASN A CA 1
ATOM 3807 C C . ASN A 1 484 ? 82.085 -27.602 -74.141 1.00 44.91 484 ASN A C 1
ATOM 3809 O O . ASN A 1 484 ? 82.038 -26.431 -74.524 1.00 44.91 484 ASN A O 1
ATOM 3813 N N . GLU A 1 485 ? 83.189 -28.236 -73.744 1.00 42.19 485 GLU A N 1
ATOM 3814 C CA . GLU A 1 485 ? 84.555 -28.142 -74.283 1.00 42.19 485 GLU A CA 1
ATOM 3815 C C . GLU A 1 485 ? 84.523 -27.919 -75.825 1.00 42.19 485 GLU A C 1
ATOM 3817 O O . GLU A 1 485 ? 83.560 -28.289 -76.489 1.00 42.19 485 GLU A O 1
ATOM 3822 N N . ASP A 1 486 ? 85.491 -27.332 -76.530 1.00 41.19 486 ASP A N 1
ATOM 3823 C CA . ASP A 1 486 ? 86.936 -27.502 -76.409 1.00 41.19 486 ASP A CA 1
ATOM 3824 C C . ASP A 1 486 ? 87.700 -26.548 -77.378 1.00 41.19 486 ASP A C 1
ATOM 3826 O O . ASP A 1 486 ? 87.141 -26.084 -78.370 1.00 41.19 486 ASP A O 1
ATOM 3830 N N . HIS A 1 487 ? 88.978 -26.289 -77.067 1.00 42.03 487 HIS A N 1
ATOM 3831 C CA . HIS A 1 487 ? 90.153 -25.988 -77.922 1.00 42.03 487 HIS A CA 1
ATOM 3832 C C . HIS A 1 487 ? 90.060 -25.352 -79.344 1.00 42.03 487 HIS A C 1
ATOM 3834 O O . HIS A 1 487 ? 89.585 -25.971 -80.285 1.00 42.03 487 HIS A O 1
ATOM 3840 N N . SER A 1 488 ? 90.729 -24.197 -79.559 1.00 41.41 488 SER A N 1
ATOM 3841 C CA . SER A 1 488 ? 92.138 -24.042 -80.043 1.00 41.41 488 SER A CA 1
ATOM 3842 C C . SER A 1 488 ? 92.379 -22.806 -80.942 1.00 41.41 488 SER A C 1
ATOM 3844 O O . SER A 1 488 ? 91.581 -22.548 -81.834 1.00 41.41 488 SER A O 1
ATOM 3846 N N . SER A 1 489 ? 93.548 -22.157 -80.741 1.00 48.19 489 SER A N 1
ATOM 3847 C CA . SER A 1 489 ? 94.418 -21.405 -81.699 1.00 48.19 489 SER A CA 1
ATOM 3848 C C . SER A 1 489 ? 93.801 -20.270 -82.546 1.00 48.19 489 SER A C 1
ATOM 3850 O O . SER A 1 489 ? 92.808 -20.481 -83.228 1.00 48.19 489 SER A O 1
ATOM 3852 N N . ASP A 1 490 ? 94.334 -19.046 -82.605 1.00 42.84 490 ASP A N 1
ATOM 3853 C CA . ASP A 1 490 ? 95.737 -18.577 -82.601 1.00 42.84 490 ASP A CA 1
ATOM 3854 C C . ASP A 1 490 ? 95.988 -17.346 -81.708 1.00 42.84 490 ASP A C 1
ATOM 3856 O O . ASP A 1 490 ? 95.055 -16.522 -81.540 1.00 42.84 490 ASP A O 1
#

Foldseek 3Di:
DDPPPPPPQAEDEAAEWAKDKGFAAQVWHKDFANYDDDPQKWKKKAWLDDDLQKDKQNDSPDDDRMATELFRGDIITIHGNDRDTDITIMTMAMGGNDFFWEKEKHADAQKDKDWFDADDDDKGKYKYKYAHPFWKKKAKDDPPAPKQKFKDQRNYDGDHSDRIDTGGRIMMIIIIHDDRDPGIMMMMMGTPDHGDPSTDIEIDPVHDDGPGPHYDPHYHPALDHPDWFPQDDAAKDKDKAAAKDKTKDAAFKKKFWFFADLQKWKKKDHSADIDTAHNPPLAGMEGGHHIIMIIIHGNHGIDMTMMHMAQGGQVVPAQFEKEWYAFAKKKFKDDADKYKYWYDANWWAKDKDWDQWDWWKAFRHRDTDPDDRPPDGGGGIIIITHHPDPPCVPDITMMMMGMHHDPNTDGAMQGAPPGSHWHWYDYNVGIDTSRHDPDDRIDGPPPPPVVVVVVVVVVVVVVVVVVVVCCVVVVPDDPPDDDDDDDDDD

Sequence (490 aa):
MFEFLFSFSCSISISGVGYYEADVTSSGTSLEFNLPAVPDATYYLAFSKKDYQLSLDGESSNPSDIYRIDNLKAIYKASMSDQTRSKLPFGIFLVPTSFDALEFWIQPNSTGTYQIPQLTNNSKKIYLCILNDNPISITITQDSDTNTVLSSKDGNLPKSTETTISGTNIVTLEYSYIEKSTVGTTYTLTTQAVANNMDKQCYDKRKSKVNFDTFLIIPYFIYRYSVLDSSLKYGYNSITVSSNTSYLIPKNKMIIFVQSSVDVQGYISTEQYGLSILGNTKIQAIDLVSNGVLLFSANGSSVKCGFVIFNYSQTEICKYPTIFSGTGKYSLTNTIGSHCIITVFSEGTLSFDSTNYLRSTVNTLGITLKDKTISEPSLTVIYYGETYNADDRNTDYTIVFDYKGATGDLNYVIESRNSYYQFYKVSSQGSESVNVGGVDYAKKVLIKPKYKYLAFLTLILVIAAVVFIYYRFCAKKPNNQNDNEDHSSD

Solvent-accessible surface area (backbone atoms only — not comparable to full-atom values): 26508 Å² total; per-residue (Å²): 137,84,82,78,77,76,77,74,74,43,69,45,81,41,58,62,55,27,70,48,72,39,72,28,29,54,90,30,14,38,45,32,35,52,38,73,91,53,87,70,44,44,39,32,42,34,47,49,58,78,60,84,52,45,15,54,50,80,48,54,80,74,69,73,60,42,28,33,52,78,46,46,71,40,72,44,38,36,22,29,80,54,87,61,78,41,75,45,38,33,37,27,35,37,44,60,70,80,64,44,26,45,35,40,38,28,28,64,40,32,70,43,77,50,64,49,75,77,72,98,68,77,76,45,40,38,37,43,39,37,34,30,95,45,47,32,29,37,44,52,46,66,56,88,39,81,55,49,57,27,30,22,65,41,13,40,68,49,77,38,72,67,50,64,46,72,73,30,39,26,32,20,36,33,42,38,48,81,67,97,51,95,41,42,45,37,37,42,35,40,32,82,40,72,78,54,98,60,53,39,58,29,21,39,61,94,43,50,76,87,70,52,84,39,70,35,82,67,44,66,60,65,84,65,42,94,55,64,34,88,93,59,58,72,31,70,40,78,46,74,30,62,47,83,44,75,41,48,39,28,45,35,23,24,40,37,56,26,25,79,46,68,51,34,40,32,34,42,33,31,66,74,26,69,47,78,26,36,32,88,64,38,34,44,31,38,29,27,68,28,41,32,36,47,34,39,35,36,70,78,58,72,43,68,40,25,34,33,31,27,63,39,39,55,81,83,78,42,80,42,60,30,40,40,28,15,58,53,41,34,32,36,60,72,69,87,52,57,35,30,42,35,40,43,41,78,32,29,45,57,46,73,50,70,53,87,60,52,78,46,38,28,43,34,72,66,50,74,55,79,98,58,88,58,80,50,63,61,68,38,36,36,38,41,38,48,65,90,62,88,83,58,88,82,67,85,40,43,36,38,41,43,34,42,28,39,94,76,30,47,71,47,57,34,48,22,65,82,33,85,37,43,38,34,35,36,35,41,89,42,72,47,70,64,31,65,49,91,58,87,50,71,43,71,55,74,75,72,69,63,54,70,58,53,50,50,52,51,49,53,52,50,52,51,50,51,52,52,51,48,50,64,65,69,66,66,70,82,83,82,82,79,85,76,88,81,90,82,89,134

Nearest PDB structures (foldseek):
  7n67-assembly1_B  TM=5.995E-01  e=4.542E+00  Helicobacter canadensis MIT 98-5491
  5fli-assembly1_L  TM=4.064E-01  e=2.021E+00  Streptomyces sp. FLA
  2xh6-assembly1_A  TM=2.082E-01  e=2.738E+00  Clostridium perfringens

Secondary structure (DSSP, 8-state):
---------EEEEE-SSEEEEEEE-TT-EEEEE-PPP-TTEEEEEEESS--TTEEETTB-S---SEEEE--TT-EEEEEESSSS-EEEEEEEEEEES--SEEEEEES--SEEEEE-----SS--EEEEEEEEEEEEEEEEEESS---EEEEESSSS---B--SEEEEEEEEEEEEE--S--SS-EEEEEEES----TT-EEEEETTS---S---EE---B-----SS--TT--SEEEEEEESS-EEEEE-SSEEEEEEE--TTEEEEEE-SS-EEEEETTS-EEEEEESS-EEEEEEESSS-EEEEEEEESS-STTT-SEEEEEESEEEEEEE---S-EEEEEE-SSEEEEEEESS-EEEEE-TTSPEEPSS----TT--EEEEEE---TT-TT---EEEEEEEE-TTS--EEE-STT-SSEEEEE-SS-EEES-------EEE------HHHHHHHHHHHHHHHHHHHHHHHHS---------------

Radius of gyration: 36.78 Å; Cα contacts (8 Å, |Δi|>4): 1193; chains: 1; bounding box: 136×50×120 Å

Organism: Trichomonas vaginalis (strain ATCC PRA-98 / G3) (NCBI:txid412133)